Protein AF-0000000087148521 (afdb_homodimer)

Solvent-accessible surface area (backbone atoms only — not comparable to full-atom values): 26660 Å² total; per-residue (Å²): 134,81,75,79,78,74,76,77,74,74,75,75,74,73,75,74,69,77,68,60,84,69,82,69,71,61,56,20,56,29,38,45,80,51,31,74,76,28,64,43,46,25,50,35,32,26,45,65,65,44,57,74,32,18,27,30,30,42,35,39,38,37,40,31,43,73,88,52,64,31,40,37,38,40,39,36,38,35,31,35,32,47,50,90,54,46,29,26,34,34,40,37,35,57,50,70,47,79,62,58,55,63,67,67,62,69,52,48,59,31,40,35,36,42,28,62,48,64,45,26,40,35,40,41,29,42,94,90,43,76,47,63,48,76,41,55,63,93,70,44,83,71,40,66,61,67,65,67,40,44,74,67,56,54,47,62,72,45,43,73,45,55,40,30,40,80,38,80,54,96,88,37,63,27,35,35,36,45,29,42,32,53,64,51,60,47,34,35,77,28,34,40,35,36,35,25,37,54,74,18,41,61,37,33,40,38,37,36,31,34,36,62,49,94,87,43,46,29,40,39,40,36,43,36,38,49,42,48,74,70,64,43,78,70,72,81,58,94,58,46,65,60,38,56,52,45,51,53,50,62,70,69,101,133,80,74,77,80,74,76,78,72,76,75,75,74,73,76,71,70,76,64,60,82,68,82,70,70,62,58,21,56,27,39,46,80,50,31,73,76,29,65,41,46,23,50,34,31,26,46,63,65,44,56,74,30,19,27,30,31,42,35,39,37,38,40,32,42,74,89,51,62,31,40,37,39,39,39,37,38,35,33,36,32,47,50,90,53,46,30,26,36,33,39,36,35,57,49,68,47,78,61,57,55,63,68,68,61,69,49,48,58,30,41,35,36,43,29,61,49,64,46,27,39,35,40,41,27,42,92,90,41,76,48,63,48,77,41,55,62,92,69,45,84,71,40,67,59,67,65,67,38,46,75,65,57,53,47,60,72,45,41,73,46,57,39,30,40,79,39,79,52,96,89,36,64,27,35,36,35,45,29,43,33,52,64,53,64,48,36,34,76,28,35,41,36,37,35,26,36,55,73,18,42,63,37,32,40,38,38,37,32,34,36,61,50,93,88,44,46,28,41,38,39,35,40,36,39,49,43,48,72,68,64,42,76,70,71,82,58,94,56,48,67,61,38,55,50,47,51,53,48,62,69,69,101

pLDDT: mean 86.25, std 19.31, range [25.12, 98.94]

Nearest PDB structures (foldseek):
  4z48-assembly2_B  TM=3.377E-01  e=1.002E-06  Desulfovibrio piger ATCC 29098
  3eli-assembly1_A  TM=3.287E-01  e=5.794E-01  Ruegeria pomeroyi
  5fp2-assembly2_B  TM=2.376E-01  e=2.207E+00  Pseudomonas aeruginosa PAO1
  6wil-assembly1_A  TM=1.947E-01  e=3.386E+00  Acinetobacter baumannii ACICU
  4z48-assembly2_B  TM=3.388E-01  e=1.343E-06  Desulfovibrio piger ATCC 29098

InterPro domains:
  IPR055959 Protein of unknown function DUF7537 [PF24381] (8-240)

Structure (mmCIF, N/CA/C/O backbone):
data_AF-0000000087148521-model_v1
#
loop_
_entity.id
_entity.type
_entity.pdbx_description
1 polymer 'Outer membrane lipoprotein carrier protein LolA'
#
loop_
_atom_site.group_PDB
_atom_site.id
_atom_site.type_symbol
_atom_site.label_atom_id
_atom_site.label_alt_id
_atom_site.label_comp_id
_atom_site.label_asym_id
_atom_site.label_entity_id
_atom_site.label_seq_id
_atom_site.pdbx_PDB_ins_code
_atom_site.Cartn_x
_atom_site.Cartn_y
_atom_site.Cartn_z
_atom_site.occupancy
_atom_site.B_iso_or_equiv
_atom_site.auth_seq_id
_atom_site.auth_comp_id
_atom_site.auth_asym_id
_atom_site.auth_atom_id
_atom_site.pdbx_PDB_model_num
ATOM 1 N N . MET A 1 1 ? 93.438 -3.707 -27.266 1 26.03 1 MET A N 1
ATOM 2 C CA . MET A 1 1 ? 92.125 -3.684 -27.906 1 26.03 1 MET A CA 1
ATOM 3 C C . MET A 1 1 ? 91.062 -4.402 -27.062 1 26.03 1 MET A C 1
ATOM 5 O O . MET A 1 1 ? 91.062 -5.633 -27 1 26.03 1 MET A O 1
ATOM 9 N N . ARG A 1 2 ? 90.875 -3.879 -25.844 1 31.8 2 ARG A N 1
ATOM 10 C CA . ARG A 1 2 ? 90 -4.363 -24.766 1 31.8 2 ARG A CA 1
ATOM 11 C C . ARG A 1 2 ? 88.562 -4.57 -25.266 1 31.8 2 ARG A C 1
ATOM 13 O O . ARG A 1 2 ? 88 -3.674 -25.875 1 31.8 2 ARG A O 1
ATOM 20 N N . GLY A 1 3 ? 88.188 -5.75 -25.594 1 33.84 3 GLY A N 1
ATOM 21 C CA . GLY A 1 3 ? 86.938 -6.172 -26.172 1 33.84 3 GLY A CA 1
ATOM 22 C C . GLY A 1 3 ? 85.75 -5.656 -25.422 1 33.84 3 GLY A C 1
ATOM 23 O O . GLY A 1 3 ? 85.75 -5.523 -24.203 1 33.84 3 GLY A O 1
ATOM 24 N N . PRO A 1 4 ? 85 -4.742 -26.094 1 36.81 4 PRO A N 1
ATOM 25 C CA . PRO A 1 4 ? 83.875 -4.039 -25.453 1 36.81 4 PRO A CA 1
ATOM 26 C C . PRO A 1 4 ? 82.812 -4.988 -24.828 1 36.81 4 PRO A C 1
ATOM 28 O O . PRO A 1 4 ? 82.625 -6.078 -25.359 1 36.81 4 PRO A O 1
ATOM 31 N N . ALA A 1 5 ? 82.812 -5.07 -23.516 1 36.38 5 ALA A N 1
ATOM 32 C CA . ALA A 1 5 ? 81.875 -5.805 -22.719 1 36.38 5 ALA A CA 1
ATOM 33 C C . ALA A 1 5 ? 80.438 -5.441 -23.094 1 36.38 5 ALA A C 1
ATOM 35 O O . ALA A 1 5 ? 80.062 -4.273 -23.047 1 36.38 5 ALA A O 1
ATOM 36 N N . VAL A 1 6 ? 79.938 -6 -24.188 1 35.25 6 VAL A N 1
ATOM 37 C CA . VAL A 1 6 ? 78.562 -5.777 -24.609 1 35.25 6 VAL A CA 1
ATOM 38 C C . VAL A 1 6 ? 77.625 -6.051 -23.438 1 35.25 6 VAL A C 1
ATOM 40 O O . VAL A 1 6 ? 77.625 -7.152 -22.875 1 35.25 6 VAL A O 1
ATOM 43 N N . PRO A 1 7 ? 77.25 -5.02 -22.641 1 34.59 7 PRO A N 1
ATOM 44 C CA . PRO A 1 7 ? 76.312 -5.297 -21.547 1 34.59 7 PRO A CA 1
ATOM 45 C C . PRO A 1 7 ? 75 -5.918 -22.047 1 34.59 7 PRO A C 1
ATOM 47 O O . PRO A 1 7 ? 74.5 -5.512 -23.078 1 34.59 7 PRO A O 1
ATOM 50 N N . PHE A 1 8 ? 74.875 -7.223 -21.906 1 31.91 8 PHE A N 1
ATOM 51 C CA . PHE A 1 8 ? 73.625 -7.922 -22.172 1 31.91 8 PHE A CA 1
ATOM 52 C C . PHE A 1 8 ? 72.5 -7.273 -21.406 1 31.91 8 PHE A C 1
ATOM 54 O O . PHE A 1 8 ? 72.438 -7.258 -20.172 1 31.91 8 PHE A O 1
ATOM 61 N N . VAL A 1 9 ? 72 -6.199 -21.984 1 29.25 9 VAL A N 1
ATOM 62 C CA . VAL A 1 9 ? 70.75 -5.648 -21.438 1 29.25 9 VAL A CA 1
ATOM 63 C C . VAL A 1 9 ? 69.688 -6.723 -21.438 1 29.25 9 VAL A C 1
ATOM 65 O O . VAL A 1 9 ? 69.25 -7.23 -22.5 1 29.25 9 VAL A O 1
ATOM 68 N N . CYS A 1 10 ? 69.625 -7.539 -20.406 1 28.92 10 CYS A N 1
ATOM 69 C CA . CYS A 1 10 ? 68.438 -8.422 -20.203 1 28.92 10 CYS A CA 1
ATOM 70 C C . CYS A 1 10 ? 67.125 -7.637 -20.25 1 28.92 10 CYS A C 1
ATOM 72 O O . CYS A 1 10 ? 66.938 -6.719 -19.453 1 28.92 10 CYS A O 1
ATOM 74 N N . LEU A 1 11 ? 66.625 -7.473 -21.438 1 26.98 11 LEU A N 1
ATOM 75 C CA . LEU A 1 11 ? 65.25 -7.012 -21.594 1 26.98 11 LEU A CA 1
ATOM 76 C C . LEU A 1 11 ? 64.312 -7.801 -20.688 1 26.98 11 LEU A C 1
ATOM 78 O O . LEU A 1 11 ? 64.125 -9 -20.906 1 26.98 11 LEU A O 1
ATOM 82 N N . LEU A 1 12 ? 64.312 -7.473 -19.375 1 28.47 12 LEU A N 1
ATOM 83 C CA . LEU A 1 12 ? 63.219 -7.992 -18.562 1 28.47 12 LEU A CA 1
ATOM 84 C C . LEU A 1 12 ? 61.875 -7.668 -19.219 1 28.47 12 LEU A C 1
ATOM 86 O O . LEU A 1 12 ? 61.469 -6.5 -19.281 1 28.47 12 LEU A O 1
ATOM 90 N N . VAL A 1 13 ? 61.469 -8.406 -20.25 1 30.38 13 VAL A N 1
ATOM 91 C CA . VAL A 1 13 ? 60.094 -8.414 -20.688 1 30.38 13 VAL A CA 1
ATOM 92 C C . VAL A 1 13 ? 59.156 -8.578 -19.469 1 30.38 13 VAL A C 1
ATOM 94 O O . VAL A 1 13 ? 59.156 -9.633 -18.828 1 30.38 13 VAL A O 1
ATOM 97 N N . VAL A 1 14 ? 59 -7.59 -18.625 1 30.14 14 VAL A N 1
ATOM 98 C CA . VAL A 1 14 ? 57.875 -7.625 -17.688 1 30.14 14 VAL A CA 1
ATOM 99 C C . VAL A 1 14 ? 56.594 -7.891 -18.438 1 30.14 14 VAL A C 1
ATOM 101 O O . VAL A 1 14 ? 56.125 -7.062 -19.234 1 30.14 14 VAL A O 1
ATOM 104 N N . ALA A 1 15 ? 56.281 -9.156 -18.859 1 30.86 15 ALA A N 1
ATOM 105 C CA . ALA A 1 15 ? 54.938 -9.523 -19.219 1 30.86 15 ALA A CA 1
ATOM 106 C C . ALA A 1 15 ? 53.906 -8.914 -18.234 1 30.86 15 ALA A C 1
ATOM 108 O O . ALA A 1 15 ? 53.906 -9.266 -17.062 1 30.86 15 ALA A O 1
ATOM 109 N N . ALA A 1 16 ? 53.625 -7.645 -18.281 1 32.06 16 ALA A N 1
ATOM 110 C CA . ALA A 1 16 ? 52.438 -7.066 -17.656 1 32.06 16 ALA A CA 1
ATOM 111 C C . ALA A 1 16 ? 51.25 -8.016 -17.766 1 32.06 16 ALA A C 1
ATOM 113 O O . ALA A 1 16 ? 50.75 -8.281 -18.859 1 32.06 16 ALA A O 1
ATOM 114 N N . GLY A 1 17 ? 51.219 -9.141 -17 1 30.89 17 GLY A N 1
ATOM 115 C CA . GLY A 1 17 ? 50 -9.945 -16.859 1 30.89 17 GLY A CA 1
ATOM 116 C C . GLY A 1 17 ? 48.75 -9.125 -16.859 1 30.89 17 GLY A C 1
ATOM 117 O O . GLY A 1 17 ? 48.625 -8.156 -16.125 1 30.89 17 GLY A O 1
ATOM 118 N N . CYS A 1 18 ? 48.188 -8.781 -17.938 1 34.44 18 CYS A N 1
ATOM 119 C CA . CYS A 1 18 ? 46.781 -8.422 -17.953 1 34.44 18 CYS A CA 1
ATOM 120 C C . CYS A 1 18 ? 46 -9.203 -16.891 1 34.44 18 CYS A C 1
ATOM 122 O O . CYS A 1 18 ? 45.781 -10.406 -17.031 1 34.44 18 CYS A O 1
ATOM 124 N N . VAL A 1 19 ? 46.406 -9.102 -15.578 1 31.44 19 VAL A N 1
ATOM 125 C CA . VAL A 1 19 ? 45.469 -9.594 -14.578 1 31.44 19 VAL A CA 1
ATOM 126 C C . VAL A 1 19 ? 44.031 -9.148 -14.945 1 31.44 19 VAL A C 1
ATOM 128 O O . VAL A 1 19 ? 43.781 -7.953 -15.055 1 31.44 19 VAL A O 1
ATOM 131 N N . ALA A 1 20 ? 43.438 -9.781 -15.82 1 37.03 20 ALA A N 1
ATOM 132 C CA . ALA A 1 20 ? 41.969 -9.625 -15.844 1 37.03 20 ALA A CA 1
ATOM 133 C C . ALA A 1 20 ? 41.438 -9.32 -14.453 1 37.03 20 ALA A C 1
ATOM 135 O O . ALA A 1 20 ? 41.844 -9.953 -13.469 1 37.03 20 ALA A O 1
ATOM 136 N N . PRO A 1 21 ? 41.125 -8.109 -14.102 1 37.62 21 PRO A N 1
ATOM 137 C CA . PRO A 1 21 ? 40.656 -7.984 -12.719 1 37.62 21 PRO A CA 1
ATOM 138 C C . PRO A 1 21 ? 39.906 -9.219 -12.242 1 37.62 21 PRO A C 1
ATOM 140 O O . PRO A 1 21 ? 39 -9.711 -12.945 1 37.62 21 PRO A O 1
ATOM 143 N N . THR A 1 22 ? 40.469 -10.266 -11.75 1 39 22 THR A N 1
ATOM 144 C CA . THR A 1 22 ? 40.125 -11.547 -11.164 1 39 22 THR A CA 1
ATOM 145 C C . THR A 1 22 ? 38.75 -11.477 -10.484 1 39 22 THR A C 1
ATOM 147 O O . THR A 1 22 ? 38.156 -12.508 -10.172 1 39 22 THR A O 1
ATOM 150 N N . GLY A 1 23 ? 38.562 -10.562 -9.562 1 40.62 23 GLY A N 1
ATOM 151 C CA . GLY A 1 23 ? 37.438 -10.766 -8.664 1 40.62 23 GLY A CA 1
ATOM 152 C C . GLY A 1 23 ? 36.094 -10.906 -9.391 1 40.62 23 GLY A C 1
ATOM 153 O O . GLY A 1 23 ? 35.438 -9.914 -9.695 1 40.62 23 GLY A O 1
ATOM 154 N N . GLN A 1 24 ? 35.906 -11.602 -10.32 1 46.44 24 GLN A N 1
ATOM 155 C CA . GLN A 1 24 ? 34.781 -11.992 -11.164 1 46.44 24 GLN A CA 1
ATOM 156 C C . GLN A 1 24 ? 33.5 -12.086 -10.352 1 46.44 24 GLN A C 1
ATOM 158 O O . GLN A 1 24 ? 33.188 -13.148 -9.805 1 46.44 24 GLN A O 1
ATOM 163 N N . SER A 1 25 ? 33.219 -11.164 -9.398 1 57.78 25 SER A N 1
ATOM 164 C CA . SER A 1 25 ? 32.094 -11.242 -8.469 1 57.78 25 SER A CA 1
ATOM 165 C C . SER A 1 25 ? 30.828 -11.672 -9.172 1 57.78 25 SER A C 1
ATOM 167 O O . SER A 1 25 ? 30.578 -11.281 -10.32 1 57.78 25 SER A O 1
ATOM 169 N N . GLY A 1 26 ? 30.578 -12.945 -9.016 1 69 26 GLY A N 1
ATOM 170 C CA . GLY A 1 26 ? 29.312 -13.508 -9.492 1 69 26 GLY A CA 1
ATOM 171 C C . GLY A 1 26 ? 28.188 -12.5 -9.508 1 69 26 GLY A C 1
ATOM 172 O O . GLY A 1 26 ? 28.328 -11.375 -9.023 1 69 26 GLY A O 1
ATOM 173 N N . PRO A 1 27 ? 27.234 -12.883 -10.391 1 82.38 27 PRO A N 1
ATOM 174 C CA . PRO A 1 27 ? 26.094 -11.977 -10.484 1 82.38 27 PRO A CA 1
ATOM 175 C C . PRO A 1 27 ? 25.5 -11.633 -9.117 1 82.38 27 PRO A C 1
ATOM 177 O O . PRO A 1 27 ? 25.781 -12.312 -8.125 1 82.38 27 PRO A O 1
ATOM 180 N N . SER A 1 28 ? 25.031 -10.578 -9.031 1 87.88 28 SER A N 1
ATOM 181 C CA . SER A 1 28 ? 24.297 -10.125 -7.852 1 87.88 28 SER A CA 1
ATOM 182 C C . SER A 1 28 ? 23.375 -11.219 -7.312 1 87.88 28 SER A C 1
ATOM 184 O O . SER A 1 28 ? 22.922 -12.078 -8.07 1 87.88 28 SER A O 1
ATOM 186 N N . PRO A 1 29 ? 23.25 -11.289 -6.055 1 91.56 29 PRO A N 1
ATOM 187 C CA . PRO A 1 29 ? 22.328 -12.273 -5.496 1 91.56 29 PRO A CA 1
ATOM 188 C C . PRO A 1 29 ? 21 -12.32 -6.238 1 91.56 29 PRO A C 1
ATOM 190 O O . PRO A 1 29 ? 20.422 -11.273 -6.559 1 91.56 29 PRO A O 1
ATOM 193 N N . GLY A 1 30 ? 20.625 -13.562 -6.566 1 95.75 30 GLY A N 1
ATOM 194 C CA . GLY A 1 30 ? 19.344 -13.773 -7.23 1 95.75 30 GLY A CA 1
ATOM 195 C C . GLY A 1 30 ? 19.453 -13.734 -8.742 1 95.75 30 GLY A C 1
ATOM 196 O O . GLY A 1 30 ? 18.453 -13.984 -9.445 1 95.75 30 GLY A O 1
ATOM 197 N N . LEU A 1 31 ? 20.656 -13.438 -9.195 1 96 31 LEU A N 1
ATOM 198 C CA . LEU A 1 31 ? 20.859 -13.391 -10.633 1 96 31 LEU A CA 1
ATOM 199 C C . LEU A 1 31 ? 21.859 -14.445 -11.078 1 96 31 LEU A C 1
ATOM 201 O O . LEU A 1 31 ? 22.781 -14.797 -10.328 1 96 31 LEU A O 1
ATOM 205 N N . SER A 1 32 ? 21.609 -15.016 -12.242 1 92.69 32 SER A N 1
ATOM 206 C CA . SER A 1 32 ? 22.656 -15.648 -13.039 1 92.69 32 SER A CA 1
ATOM 207 C C . SER A 1 32 ? 23.109 -14.75 -14.188 1 92.69 32 SER A C 1
ATOM 209 O O . SER A 1 32 ? 22.703 -13.578 -14.258 1 92.69 32 SER A O 1
ATOM 211 N N . THR A 1 33 ? 23.922 -15.32 -15.031 1 85.56 33 THR A N 1
ATOM 212 C CA . THR A 1 33 ? 24.453 -14.516 -16.125 1 85.56 33 THR A CA 1
ATOM 213 C C . THR A 1 33 ? 23.359 -14.203 -17.141 1 85.56 33 THR A C 1
ATOM 215 O O . THR A 1 33 ? 23.484 -13.266 -17.938 1 85.56 33 THR A O 1
ATOM 218 N N . ASP A 1 34 ? 22.312 -14.992 -16.953 1 91.12 34 ASP A N 1
ATOM 219 C CA . ASP A 1 34 ? 21.375 -14.781 -18.062 1 91.12 34 ASP A CA 1
ATOM 220 C C . ASP A 1 34 ? 19.938 -14.766 -17.562 1 91.12 34 ASP A C 1
ATOM 222 O O . ASP A 1 34 ? 19.016 -14.523 -18.344 1 91.12 34 ASP A O 1
ATOM 226 N N . ASP A 1 35 ? 19.781 -15.039 -16.266 1 94.44 35 ASP A N 1
ATOM 227 C CA . ASP A 1 35 ? 18.406 -15.117 -15.781 1 94.44 35 ASP A CA 1
ATOM 228 C C . ASP A 1 35 ? 18.297 -14.609 -14.352 1 94.44 35 ASP A C 1
ATOM 230 O O . ASP A 1 35 ? 19.297 -14.453 -13.656 1 94.44 35 ASP A O 1
ATOM 234 N N . VAL A 1 36 ? 17.047 -14.297 -13.945 1 96.25 36 VAL A N 1
ATOM 235 C CA . VAL A 1 36 ? 16.719 -14.086 -12.539 1 96.25 36 VAL A CA 1
ATOM 236 C C . VAL A 1 36 ? 16.438 -15.422 -11.867 1 96.25 36 VAL A C 1
ATOM 238 O O . VAL A 1 36 ? 15.398 -16.047 -12.117 1 96.25 36 VAL A O 1
ATOM 241 N N . THR A 1 37 ? 17.281 -15.875 -10.977 1 95.06 37 THR A N 1
ATOM 242 C CA . THR A 1 37 ? 17.188 -17.219 -10.414 1 95.06 37 THR A CA 1
ATOM 243 C C . THR A 1 37 ? 16.391 -17.188 -9.109 1 95.06 37 THR A C 1
ATOM 245 O O . THR A 1 37 ? 15.797 -18.203 -8.719 1 95.06 37 THR A O 1
ATOM 248 N N . ASP A 1 38 ? 16.406 -16.062 -8.414 1 94.88 38 ASP A N 1
ATOM 249 C CA . ASP A 1 38 ? 15.742 -15.945 -7.121 1 94.88 38 ASP A CA 1
ATOM 250 C C . ASP A 1 38 ? 15.383 -14.492 -6.816 1 94.88 38 ASP A C 1
ATOM 252 O O . ASP A 1 38 ? 16.203 -13.734 -6.305 1 94.88 38 ASP A O 1
ATOM 256 N N . THR A 1 39 ? 14.156 -14.172 -7.055 1 94.62 39 THR A N 1
ATOM 257 C CA . THR A 1 39 ? 13.688 -12.812 -6.852 1 94.62 39 THR A CA 1
ATOM 258 C C . THR A 1 39 ? 13.812 -12.406 -5.387 1 94.62 39 THR A C 1
ATOM 260 O O . THR A 1 39 ? 14.188 -11.273 -5.078 1 94.62 39 THR A O 1
ATOM 263 N N . ASN A 1 40 ? 13.562 -13.32 -4.465 1 93.31 40 ASN A N 1
ATOM 264 C CA . ASN A 1 40 ? 13.641 -13.008 -3.041 1 93.31 40 ASN A CA 1
ATOM 265 C C . ASN A 1 40 ? 15.07 -12.695 -2.613 1 93.31 40 ASN A C 1
ATOM 267 O O . ASN A 1 40 ? 15.297 -11.773 -1.827 1 93.31 40 ASN A O 1
ATOM 271 N N . ALA A 1 41 ? 15.953 -13.461 -3.145 1 94.75 41 ALA A N 1
ATOM 272 C CA . ALA A 1 41 ? 17.344 -13.203 -2.826 1 94.75 41 ALA A CA 1
ATOM 273 C C . ALA A 1 41 ? 17.781 -11.828 -3.338 1 94.75 41 ALA A C 1
ATOM 275 O O . ALA A 1 41 ? 18.531 -11.109 -2.662 1 94.75 41 ALA A O 1
ATOM 276 N N . LEU A 1 42 ? 17.297 -11.484 -4.512 1 96.69 42 LEU A N 1
ATOM 277 C CA . LEU A 1 42 ? 17.594 -10.18 -5.086 1 96.69 42 LEU A CA 1
ATOM 278 C C . LEU A 1 42 ? 17.047 -9.055 -4.203 1 96.69 42 LEU A C 1
ATOM 280 O O . LEU A 1 42 ? 17.781 -8.117 -3.871 1 96.69 42 LEU A O 1
ATOM 284 N N . ILE A 1 43 ? 15.844 -9.227 -3.793 1 96.31 43 ILE A N 1
ATOM 285 C CA . ILE A 1 43 ? 15.188 -8.195 -2.996 1 96.31 43 ILE A CA 1
ATOM 286 C C . ILE A 1 43 ? 15.828 -8.125 -1.612 1 96.31 43 ILE A C 1
ATOM 288 O O . ILE A 1 43 ? 16 -7.043 -1.055 1 96.31 43 ILE A O 1
ATOM 292 N N . ARG A 1 44 ? 16.25 -9.227 -1.077 1 93.5 44 ARG A N 1
ATOM 293 C CA . ARG A 1 44 ? 16.938 -9.242 0.208 1 93.5 44 ARG A CA 1
ATOM 294 C C . ARG A 1 44 ? 18.266 -8.516 0.12 1 93.5 44 ARG A C 1
ATOM 296 O O . ARG A 1 44 ? 18.609 -7.719 0.999 1 93.5 44 ARG A O 1
ATOM 303 N N . ALA A 1 45 ? 18.953 -8.789 -0.929 1 95.25 45 ALA A N 1
ATOM 304 C CA . ALA A 1 45 ? 20.234 -8.109 -1.122 1 95.25 45 ALA A CA 1
ATOM 305 C C . ALA A 1 45 ? 20.047 -6.598 -1.225 1 95.25 45 ALA A C 1
ATOM 307 O O . ALA A 1 45 ? 20.797 -5.828 -0.619 1 95.25 45 ALA A O 1
ATOM 308 N N . HIS A 1 46 ? 19.078 -6.223 -1.984 1 96.94 46 HIS A N 1
ATOM 309 C CA . HIS A 1 46 ? 18.703 -4.816 -2.131 1 96.94 46 HIS A CA 1
ATOM 310 C C . HIS A 1 46 ? 18.359 -4.199 -0.782 1 96.94 46 HIS A C 1
ATOM 312 O O . HIS A 1 46 ? 18.875 -3.133 -0.431 1 96.94 46 HIS A O 1
ATOM 318 N N . THR A 1 47 ? 17.609 -4.902 -0.024 1 93.75 47 THR A N 1
ATOM 319 C CA . THR A 1 47 ? 17.156 -4.434 1.281 1 93.75 47 THR A CA 1
ATOM 320 C C . THR A 1 47 ? 18.328 -4.324 2.256 1 93.75 47 THR A C 1
ATOM 322 O O . THR A 1 47 ? 18.5 -3.301 2.92 1 93.75 47 THR A O 1
ATOM 325 N N . ASP A 1 48 ? 19.109 -5.273 2.305 1 91.44 48 ASP A N 1
ATOM 326 C CA . ASP A 1 48 ? 20.234 -5.32 3.248 1 91.44 48 ASP A CA 1
ATOM 327 C C . ASP A 1 48 ? 21.25 -4.234 2.941 1 91.44 48 ASP A C 1
ATOM 329 O O . ASP A 1 48 ? 21.828 -3.637 3.857 1 91.44 48 ASP A O 1
ATOM 333 N N . ALA A 1 49 ? 21.375 -3.996 1.697 1 93.5 49 ALA A N 1
ATOM 334 C CA . ALA A 1 49 ? 22.359 -3.004 1.288 1 93.5 49 ALA A CA 1
ATOM 335 C C . ALA A 1 49 ? 21.906 -1.594 1.661 1 93.5 49 ALA A C 1
ATOM 337 O O . ALA A 1 49 ? 22.734 -0.717 1.91 1 93.5 49 ALA A O 1
ATOM 338 N N . LEU A 1 50 ? 20.625 -1.433 1.719 1 94.88 50 LEU A N 1
ATOM 339 C CA . LEU A 1 50 ? 20.109 -0.076 1.896 1 94.88 50 LEU A CA 1
ATOM 340 C C . LEU A 1 50 ? 19.609 0.136 3.318 1 94.88 50 LEU A C 1
ATOM 342 O O . LEU A 1 50 ? 19.359 1.271 3.729 1 94.88 50 LEU A O 1
ATOM 346 N N . ASP A 1 51 ? 19.469 -0.842 4.121 1 88.38 51 ASP A N 1
ATOM 347 C CA . ASP A 1 51 ? 18.75 -0.77 5.391 1 88.38 51 ASP A CA 1
ATOM 348 C C . ASP A 1 51 ? 19.625 -0.127 6.473 1 88.38 51 ASP A C 1
ATOM 350 O O . ASP A 1 51 ? 19.156 0.117 7.586 1 88.38 51 ASP A O 1
ATOM 354 N N . ASP A 1 52 ? 20.859 0.261 6.191 1 87.81 52 ASP A N 1
ATOM 355 C CA . ASP A 1 52 ? 21.672 0.871 7.238 1 87.81 52 ASP A CA 1
ATOM 356 C C . ASP A 1 52 ? 22.344 2.143 6.734 1 87.81 52 ASP A C 1
ATOM 358 O O . ASP A 1 52 ? 23.266 2.656 7.375 1 87.81 52 ASP A O 1
ATOM 362 N N . GLN A 1 53 ? 21.969 2.551 5.582 1 94.06 53 GLN A N 1
ATOM 363 C CA . GLN A 1 53 ? 22.547 3.754 5 1 94.06 53 GLN A CA 1
ATOM 364 C C . GLN A 1 53 ? 21.469 4.699 4.484 1 94.06 53 GLN A C 1
ATOM 366 O O . GLN A 1 53 ? 20.438 4.254 3.969 1 94.06 53 GLN A O 1
ATOM 371 N N . PRO A 1 54 ? 21.766 5.992 4.641 1 97.56 54 PRO A N 1
ATOM 372 C CA . PRO A 1 54 ? 20.812 6.922 4.039 1 97.56 54 PRO A CA 1
ATOM 373 C C . PRO A 1 54 ? 20.844 6.898 2.514 1 97.56 54 PRO A C 1
ATOM 375 O O . PRO A 1 54 ? 21.875 6.621 1.918 1 97.56 54 PRO A O 1
ATOM 378 N N . PHE A 1 55 ? 19.766 7.156 1.884 1 98.5 55 PHE A N 1
ATOM 379 C CA . PHE A 1 55 ? 19.703 7.18 0.427 1 98.5 55 PHE A CA 1
ATOM 380 C C . PHE A 1 55 ? 18.531 8.023 -0.055 1 98.5 55 PHE A C 1
ATOM 382 O O . PHE A 1 55 ? 17.656 8.391 0.735 1 98.5 55 PHE A O 1
ATOM 389 N N . THR A 1 56 ? 18.594 8.422 -1.315 1 98.81 56 THR A N 1
ATOM 390 C CA . THR A 1 56 ? 17.562 9.203 -1.982 1 98.81 56 THR A CA 1
ATOM 391 C C . THR A 1 56 ? 16.875 8.375 -3.068 1 98.81 56 THR A C 1
ATOM 393 O O . THR A 1 56 ? 17.531 7.652 -3.818 1 98.81 56 THR A O 1
ATOM 396 N N . VAL A 1 57 ? 15.562 8.383 -3.111 1 98.81 57 VAL A N 1
ATOM 397 C CA . VAL A 1 57 ? 14.789 7.746 -4.172 1 98.81 57 VAL A CA 1
ATOM 398 C C . VAL A 1 57 ? 13.961 8.797 -4.91 1 98.81 57 VAL A C 1
ATOM 400 O O . VAL A 1 57 ? 13.273 9.602 -4.285 1 98.81 57 VAL A O 1
ATOM 403 N N . ARG A 1 58 ? 14.062 8.805 -6.16 1 98.88 58 ARG A N 1
ATOM 404 C CA . ARG A 1 58 ? 13.188 9.617 -7.012 1 98.88 58 ARG A CA 1
ATOM 405 C C . ARG A 1 58 ? 12.32 8.727 -7.898 1 98.88 58 ARG A C 1
ATOM 407 O O . ARG A 1 58 ? 12.828 7.863 -8.609 1 98.88 58 ARG A O 1
ATOM 414 N N . SER A 1 59 ? 11.062 8.922 -7.754 1 98.81 59 SER A N 1
ATOM 415 C CA . SER A 1 59 ? 10.094 8.156 -8.523 1 98.81 59 SER A CA 1
ATOM 416 C C . SER A 1 59 ? 9.195 9.07 -9.359 1 98.81 59 SER A C 1
ATOM 418 O O . SER A 1 59 ? 8.641 10.039 -8.836 1 98.81 59 SER A O 1
ATOM 420 N N . THR A 1 60 ? 9.078 8.797 -10.625 1 98.81 60 THR A N 1
ATOM 421 C CA . THR A 1 60 ? 8.156 9.484 -11.523 1 98.81 60 THR A CA 1
ATOM 422 C C . THR A 1 60 ? 7.18 8.508 -12.164 1 98.81 60 THR A C 1
ATOM 424 O O . THR A 1 60 ? 7.598 7.527 -12.789 1 98.81 60 THR A O 1
ATOM 427 N N . THR A 1 61 ? 5.934 8.703 -11.992 1 98.25 61 THR A N 1
ATOM 428 C CA . THR A 1 61 ? 4.902 7.906 -12.648 1 98.25 61 THR A CA 1
ATOM 429 C C . THR A 1 61 ? 4.07 8.773 -13.594 1 98.25 61 THR A C 1
ATOM 431 O O . THR A 1 61 ? 3.547 9.812 -13.18 1 98.25 61 THR A O 1
ATOM 434 N N . THR A 1 62 ? 3.982 8.398 -14.805 1 98.5 62 THR A N 1
ATOM 435 C CA . THR A 1 62 ? 3.115 9.023 -15.797 1 98.5 62 THR A CA 1
ATOM 436 C C . THR A 1 62 ? 1.889 8.156 -16.062 1 98.5 62 THR A C 1
ATOM 438 O O . THR A 1 62 ? 2.016 6.965 -16.359 1 98.5 62 THR A O 1
ATOM 441 N N . MET A 1 63 ? 0.759 8.742 -15.898 1 97.12 63 MET A N 1
ATOM 442 C CA . MET A 1 63 ? -0.51 8.055 -16.125 1 97.12 63 MET A CA 1
ATOM 443 C C . MET A 1 63 ? -1.26 8.68 -17.297 1 97.12 63 MET A C 1
ATOM 445 O O . MET A 1 63 ? -1.456 9.891 -17.344 1 97.12 63 MET A O 1
ATOM 449 N N . ARG A 1 64 ? -1.755 7.883 -18.188 1 97.62 64 ARG A N 1
ATOM 450 C CA . ARG A 1 64 ? -2.533 8.297 -19.344 1 97.62 64 ARG A CA 1
ATOM 451 C C . ARG A 1 64 ? -3.795 7.457 -19.484 1 97.62 64 ARG A C 1
ATOM 453 O O . ARG A 1 64 ? -3.719 6.262 -19.797 1 97.62 64 ARG A O 1
ATOM 460 N N . PRO A 1 65 ? -4.914 8.133 -19.312 1 96.12 65 PRO A N 1
ATOM 461 C CA . PRO A 1 65 ? -6.133 7.375 -19.594 1 96.12 65 PRO A CA 1
ATOM 462 C C . PRO A 1 65 ? -6.27 7.004 -21.062 1 96.12 65 PRO A C 1
ATOM 464 O O . PRO A 1 65 ? -5.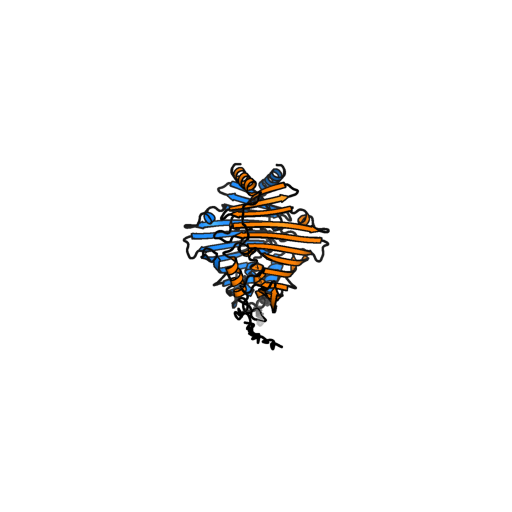895 7.785 -21.938 1 96.12 65 PRO A O 1
ATOM 467 N N . ARG A 1 66 ? -6.836 5.875 -21.312 1 94 66 ARG A N 1
ATOM 468 C CA . ARG A 1 66 ? -7.02 5.457 -22.688 1 94 66 ARG A CA 1
ATOM 469 C C . ARG A 1 66 ? -8.188 6.191 -23.344 1 94 66 ARG A C 1
ATOM 471 O O . ARG A 1 66 ? -8.211 6.391 -24.547 1 94 66 ARG A O 1
ATOM 478 N N . SER A 1 67 ? -9.203 6.512 -22.562 1 89.94 67 SER A N 1
ATOM 479 C CA . SER A 1 67 ? -10.336 7.277 -23.078 1 89.94 67 SER A CA 1
ATOM 480 C C . SER A 1 67 ? -10.32 8.711 -22.547 1 89.94 67 SER A C 1
ATOM 482 O O . SER A 1 67 ? -11.281 9.453 -22.719 1 89.94 67 SER A O 1
ATOM 484 N N . GLY A 1 68 ? -9.352 9.352 -22.266 1 87.62 68 GLY A N 1
ATOM 485 C CA . GLY A 1 68 ? -9.227 10.727 -21.812 1 87.62 68 GLY A CA 1
ATOM 486 C C . GLY A 1 68 ? -8.078 11.469 -22.469 1 87.62 68 GLY A C 1
ATOM 487 O O . GLY A 1 68 ? -7.168 10.844 -23.031 1 87.62 68 GLY A O 1
ATOM 488 N N . ASN A 1 69 ? -8.234 12.82 -22.422 1 93.12 69 ASN A N 1
ATOM 489 C CA . ASN A 1 69 ? -7.223 13.648 -23.078 1 93.12 69 ASN A CA 1
ATOM 490 C C . ASN A 1 69 ? -6.379 14.406 -22.047 1 93.12 69 ASN A C 1
ATOM 492 O O . ASN A 1 69 ? -6.363 15.641 -22.047 1 93.12 69 ASN A O 1
ATOM 496 N N . TYR A 1 70 ? -5.812 13.648 -21.203 1 95.69 70 TYR A N 1
ATOM 497 C CA . TYR A 1 70 ? -4.895 14.281 -20.266 1 95.69 70 TYR A CA 1
ATOM 498 C C . TYR A 1 70 ? -3.773 13.336 -19.859 1 95.69 70 TYR A C 1
ATOM 500 O O . TYR A 1 70 ? -3.836 12.133 -20.141 1 95.69 70 TYR A O 1
ATOM 508 N N . THR A 1 71 ? -2.74 13.875 -19.375 1 97.12 71 THR A N 1
ATOM 509 C CA . THR A 1 71 ? -1.624 13.156 -18.781 1 97.12 71 THR A CA 1
ATOM 510 C C . THR A 1 71 ? -1.345 13.672 -17.359 1 97.12 71 THR A C 1
ATOM 512 O O . THR A 1 71 ? -1.262 14.883 -17.141 1 97.12 71 THR A O 1
ATOM 515 N N . ALA A 1 72 ? -1.326 12.734 -16.453 1 95.38 72 ALA A N 1
ATOM 516 C CA . ALA A 1 72 ? -0.96 13.102 -15.086 1 95.38 72 ALA A CA 1
ATOM 517 C C . ALA A 1 72 ? 0.425 12.57 -14.727 1 95.38 72 ALA A C 1
ATOM 519 O O . ALA A 1 72 ? 0.753 11.422 -15.031 1 95.38 72 ALA A O 1
ATOM 520 N N . VAL A 1 73 ? 1.201 13.414 -14.156 1 97.25 73 VAL A N 1
ATOM 521 C CA . VAL A 1 73 ? 2.551 13.031 -13.75 1 97.25 73 VAL A CA 1
ATOM 522 C C . VAL A 1 73 ? 2.711 13.219 -12.242 1 97.25 73 VAL A C 1
ATOM 524 O O . VAL A 1 73 ? 2.414 14.289 -11.703 1 97.25 73 VAL A O 1
ATOM 527 N N . SER A 1 74 ? 3.129 12.141 -11.594 1 96.62 74 SER A N 1
ATOM 528 C CA . SER A 1 74 ? 3.416 12.18 -10.164 1 96.62 74 SER A CA 1
ATOM 529 C C . SER A 1 74 ? 4.906 12 -9.891 1 96.62 74 SER A C 1
ATOM 531 O O . SER A 1 74 ? 5.5 10.992 -10.289 1 96.62 74 SER A O 1
ATOM 533 N N . ASN A 1 75 ? 5.43 13.016 -9.227 1 98.06 75 ASN A N 1
ATOM 534 C CA . ASN A 1 75 ? 6.816 12.945 -8.766 1 98.06 75 ASN A CA 1
ATOM 535 C C . ASN A 1 75 ? 6.902 12.773 -7.254 1 98.06 75 ASN A C 1
ATOM 537 O O . ASN A 1 75 ? 6.215 13.469 -6.508 1 98.06 75 ASN A O 1
ATOM 541 N N . ARG A 1 76 ? 7.719 11.766 -6.848 1 98.19 76 ARG A N 1
ATOM 542 C CA . ARG A 1 76 ? 7.949 11.547 -5.426 1 98.19 76 ARG A CA 1
ATOM 543 C C . ARG A 1 76 ? 9.438 11.383 -5.129 1 98.19 76 ARG A C 1
ATOM 545 O O . ARG A 1 76 ? 10.141 10.664 -5.84 1 98.19 76 ARG A O 1
ATOM 552 N N . THR A 1 77 ? 9.859 12.109 -4.156 1 98.69 77 THR A N 1
ATOM 553 C CA . THR A 1 77 ? 11.242 12 -3.721 1 98.69 77 THR A CA 1
ATOM 554 C C . THR A 1 77 ? 11.32 11.633 -2.242 1 98.69 77 THR A C 1
ATOM 556 O O . THR A 1 77 ? 10.75 12.32 -1.394 1 98.69 77 THR A O 1
ATOM 559 N N . TRP A 1 78 ? 12.008 10.492 -1.974 1 98.56 78 TRP A N 1
ATOM 560 C CA . TRP A 1 78 ? 12.344 10.102 -0.607 1 98.56 78 TRP A CA 1
ATOM 561 C C . TRP A 1 78 ? 13.797 10.445 -0.281 1 98.56 78 TRP A C 1
ATOM 563 O O . TRP A 1 78 ? 14.68 10.258 -1.114 1 98.56 78 TRP A O 1
ATOM 573 N N . ARG A 1 79 ? 13.992 11.008 0.792 1 98.62 79 ARG A N 1
ATOM 574 C CA . ARG A 1 79 ? 15.289 11.039 1.469 1 98.62 79 ARG A CA 1
ATOM 575 C C . ARG A 1 79 ? 15.203 10.414 2.855 1 98.62 79 ARG A C 1
ATOM 577 O O . ARG A 1 79 ? 14.539 10.953 3.746 1 98.62 79 ARG A O 1
ATOM 584 N N . VAL A 1 80 ? 15.898 9.25 2.947 1 97.69 80 VAL A N 1
ATOM 585 C CA . VAL A 1 80 ? 15.648 8.508 4.184 1 97.69 80 VAL A CA 1
ATOM 586 C C . VAL A 1 80 ? 16.969 8.086 4.809 1 97.69 80 VAL A C 1
ATOM 588 O O . VAL A 1 80 ? 17.953 7.855 4.102 1 97.69 80 VAL A O 1
ATOM 591 N N . ALA A 1 81 ? 16.984 8.086 6.055 1 96.25 81 ALA A N 1
ATOM 592 C CA . ALA A 1 81 ? 18 7.441 6.895 1 96.25 81 ALA A CA 1
ATOM 593 C C . ALA A 1 81 ? 17.391 6.289 7.691 1 96.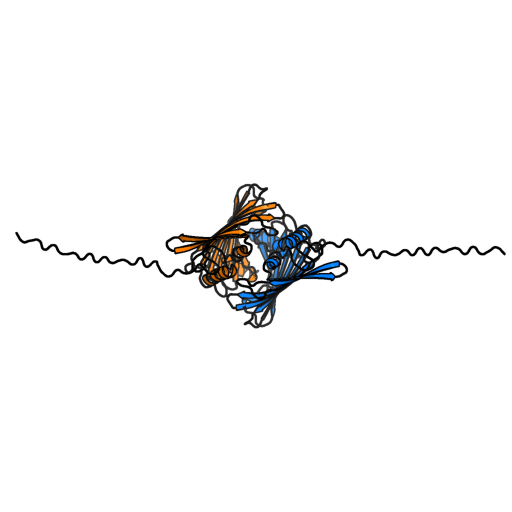25 81 ALA A C 1
ATOM 595 O O . ALA A 1 81 ? 16.688 6.508 8.672 1 96.25 81 ALA A O 1
ATOM 596 N N . PRO A 1 82 ? 17.781 5.062 7.109 1 90.75 82 PRO A N 1
ATOM 597 C CA . PRO A 1 82 ? 17.203 3.924 7.82 1 90.75 82 PRO A CA 1
ATOM 598 C C . PRO A 1 82 ? 17.703 3.803 9.258 1 90.75 82 PRO A C 1
ATOM 600 O O . PRO A 1 82 ? 18.859 4.129 9.539 1 90.75 82 PRO A O 1
ATOM 603 N N . GLY A 1 83 ? 16.875 3.742 10.164 1 81.44 83 GLY A N 1
ATOM 604 C CA . GLY A 1 83 ? 17.109 3.523 11.578 1 81.44 83 GLY A CA 1
ATOM 605 C C . GLY A 1 83 ? 15.93 2.918 12.305 1 81.44 83 GLY A C 1
ATOM 606 O O . GLY A 1 83 ? 14.961 2.484 11.68 1 81.44 83 GLY A O 1
ATOM 607 N N . ASP A 1 84 ? 16.062 2.652 13.5 1 76.12 84 ASP A N 1
ATOM 608 C CA . ASP A 1 84 ? 14.953 2.184 14.32 1 76.12 84 ASP A CA 1
ATOM 609 C C . ASP A 1 84 ? 14.562 3.225 15.367 1 76.12 84 ASP A C 1
ATOM 611 O O . ASP A 1 84 ? 15.133 3.254 16.453 1 76.12 84 ASP A O 1
ATOM 615 N N . PRO A 1 85 ? 13.805 4.117 14.938 1 80.19 85 PRO A N 1
ATOM 616 C CA . PRO A 1 85 ? 12.883 4.191 13.797 1 80.19 85 PRO A CA 1
ATOM 617 C C . PRO A 1 85 ? 13.484 4.934 12.602 1 80.19 85 PRO A C 1
ATOM 619 O O . PRO A 1 85 ? 14.469 5.656 12.75 1 80.19 85 PRO A O 1
ATOM 622 N N . ILE A 1 86 ? 12.922 4.871 11.398 1 88.94 86 ILE A N 1
ATOM 623 C CA . ILE A 1 86 ? 13.328 5.531 10.164 1 88.94 86 ILE A CA 1
ATOM 624 C C . ILE A 1 86 ? 13.164 7.043 10.305 1 88.94 86 ILE A C 1
ATOM 626 O O . ILE A 1 86 ? 12.25 7.512 11 1 88.94 86 ILE A O 1
ATOM 630 N N . ARG A 1 87 ? 14.125 7.789 9.766 1 94.44 87 ARG A N 1
ATOM 631 C CA . ARG A 1 87 ? 14.039 9.242 9.641 1 94.44 87 ARG A CA 1
ATOM 632 C C . ARG A 1 87 ? 14.102 9.672 8.18 1 94.44 87 ARG A C 1
ATOM 634 O O . ARG A 1 87 ? 14.867 9.102 7.395 1 94.44 87 ARG A O 1
ATOM 641 N N . GLY A 1 88 ? 13.203 10.602 7.844 1 97.25 88 GLY A N 1
ATOM 642 C CA . GLY A 1 88 ? 13.344 11.07 6.473 1 97.25 88 GLY A CA 1
ATOM 643 C C . GLY A 1 88 ? 12.148 11.883 6 1 97.25 88 GLY A C 1
ATOM 644 O O . GLY A 1 88 ? 11.32 12.312 6.809 1 97.25 88 GLY A O 1
ATOM 645 N N . THR A 1 89 ? 12.227 12.188 4.715 1 97.81 89 THR A N 1
ATOM 646 C CA . THR A 1 89 ? 11.195 12.992 4.062 1 97.81 89 THR A CA 1
ATOM 647 C C . THR A 1 89 ? 10.672 12.281 2.816 1 97.81 89 THR A C 1
ATOM 649 O O . THR A 1 89 ? 11.383 11.484 2.205 1 97.81 89 THR A O 1
ATOM 652 N N . VAL A 1 90 ? 9.398 12.508 2.561 1 98 90 VAL A N 1
ATOM 653 C CA . VAL A 1 90 ? 8.859 12.25 1.231 1 98 90 VAL A CA 1
ATOM 654 C C . VAL A 1 90 ? 8.117 13.484 0.719 1 98 90 VAL A C 1
ATOM 656 O O . VAL A 1 90 ? 7.383 14.125 1.469 1 98 90 VAL A O 1
ATOM 659 N N . VAL A 1 91 ? 8.445 13.914 -0.472 1 98.06 91 VAL A N 1
ATOM 660 C CA . VAL A 1 91 ? 7.789 15.031 -1.143 1 98.06 91 VAL A CA 1
ATOM 661 C C . VAL A 1 91 ? 7.109 14.531 -2.418 1 98.06 91 VAL A C 1
ATOM 663 O O . VAL A 1 91 ? 7.742 13.898 -3.26 1 98.06 91 VAL A O 1
ATOM 666 N N . SER A 1 92 ? 5.867 14.812 -2.529 1 97.06 92 SER A N 1
ATOM 667 C CA . SER A 1 92 ? 5.074 14.406 -3.688 1 97.06 92 SER A CA 1
ATOM 668 C C . SER A 1 92 ? 4.516 15.625 -4.422 1 97.06 92 SER A C 1
ATOM 670 O O . SER A 1 92 ? 4.012 16.562 -3.795 1 97.06 92 SER A O 1
ATOM 672 N N . ARG A 1 93 ? 4.637 15.648 -5.66 1 96 93 ARG A N 1
ATOM 673 C CA . ARG A 1 93 ? 4.035 16.641 -6.555 1 96 93 ARG A CA 1
ATOM 674 C C . ARG A 1 93 ? 3.283 15.953 -7.695 1 96 93 ARG A C 1
ATOM 676 O O . ARG A 1 93 ? 3.746 14.953 -8.242 1 96 93 ARG A O 1
ATOM 683 N N . ARG A 1 94 ? 2.158 16.453 -7.961 1 92.81 94 ARG A N 1
ATOM 684 C CA . ARG A 1 94 ? 1.364 15.938 -9.07 1 92.81 94 ARG A CA 1
ATOM 685 C C . ARG A 1 94 ? 0.955 17.062 -10.016 1 92.81 94 ARG A C 1
ATOM 687 O O . ARG A 1 94 ? 0.488 18.109 -9.578 1 92.81 94 ARG A O 1
ATOM 694 N N . ASP A 1 95 ? 1.206 16.828 -11.227 1 93.31 95 ASP A N 1
ATOM 695 C CA . ASP A 1 95 ? 0.824 17.75 -12.297 1 93.31 95 ASP A CA 1
ATOM 696 C C . ASP A 1 95 ? 0.015 17.031 -13.375 1 93.31 95 ASP A C 1
ATOM 698 O O . ASP A 1 95 ? 0.142 15.82 -13.547 1 93.31 95 ASP A O 1
ATOM 702 N N . ALA A 1 96 ? -0.849 17.766 -13.938 1 94 96 ALA A N 1
ATOM 703 C CA . ALA A 1 96 ? -1.624 17.234 -15.047 1 94 96 ALA A CA 1
ATOM 704 C C . ALA A 1 96 ? -1.693 18.219 -16.203 1 94 96 ALA A C 1
ATOM 706 O O . ALA A 1 96 ? -1.785 19.438 -15.984 1 94 96 ALA A O 1
ATOM 707 N N . VAL A 1 97 ? -1.579 17.734 -17.406 1 94.5 97 VAL A N 1
ATOM 708 C CA . VAL A 1 97 ? -1.703 18.547 -18.609 1 94.5 97 VAL A CA 1
ATOM 709 C C . VAL A 1 97 ? -2.836 18.016 -19.484 1 94.5 97 VAL A C 1
ATOM 711 O O . VAL A 1 97 ? -3.197 16.844 -19.391 1 94.5 97 VAL A O 1
ATOM 714 N N . GLY A 1 98 ? -3.387 18.859 -20.266 1 96.31 98 GLY A N 1
ATOM 715 C CA . GLY A 1 98 ? -4.527 18.516 -21.094 1 96.31 98 GLY A CA 1
ATOM 716 C C . GLY A 1 98 ? -5.855 18.906 -20.484 1 96.31 98 GLY A C 1
ATOM 717 O O . GLY A 1 98 ? -6.039 20.047 -20.047 1 96.31 98 GLY A O 1
ATOM 718 N N . ASP A 1 99 ? -6.848 17.906 -20.484 1 95.19 99 ASP A N 1
ATOM 719 C CA . ASP A 1 99 ? -8.195 18.141 -19.969 1 95.19 99 ASP A CA 1
ATOM 720 C C . ASP A 1 99 ? -8.492 17.219 -18.797 1 95.19 99 ASP A C 1
ATOM 722 O O . ASP A 1 99 ? -9.422 16.406 -18.859 1 95.19 99 ASP A O 1
ATOM 726 N N . PRO A 1 100 ? -7.664 17.406 -17.781 1 92.75 100 PRO A N 1
ATOM 727 C CA . PRO A 1 100 ? -7.922 16.516 -16.641 1 92.75 100 PRO A CA 1
ATOM 728 C C . PRO A 1 100 ? -9.266 16.797 -15.969 1 92.75 100 PRO A C 1
ATOM 730 O O . PRO A 1 100 ? -9.703 17.953 -15.914 1 92.75 100 PRO A O 1
ATOM 733 N N . PRO A 1 101 ? -9.867 15.727 -15.492 1 87.69 101 PRO A N 1
ATOM 734 C CA . PRO A 1 101 ? -11.039 15.992 -14.641 1 87.69 101 PRO A CA 1
ATOM 735 C C . PRO A 1 101 ? -10.703 16.859 -13.43 1 87.69 101 PRO A C 1
ATOM 737 O O . PRO A 1 101 ? -9.555 16.875 -12.984 1 87.69 101 PRO A O 1
ATOM 740 N N . GLU A 1 102 ? -11.672 17.469 -12.938 1 84.06 102 GLU A N 1
ATOM 741 C CA . GLU A 1 102 ? -11.5 18.453 -11.867 1 84.06 102 GLU A CA 1
ATOM 742 C C . GLU A 1 102 ? -10.789 17.828 -10.664 1 84.06 102 GLU A C 1
ATOM 744 O O . GLU A 1 102 ? -9.906 18.453 -10.07 1 84.06 102 GLU A O 1
ATOM 749 N N . ARG A 1 103 ? -11.094 16.625 -10.359 1 79.62 103 ARG A N 1
ATOM 750 C CA . ARG A 1 103 ? -10.523 15.977 -9.188 1 79.62 103 ARG A CA 1
ATOM 751 C C . ARG A 1 103 ? -9.023 15.789 -9.336 1 79.62 103 ARG A C 1
ATOM 753 O O . ARG A 1 103 ? -8.289 15.766 -8.344 1 79.62 103 ARG A O 1
ATOM 760 N N . VAL A 1 104 ? -8.594 15.664 -10.547 1 82.56 104 VAL A N 1
ATOM 761 C CA . VAL A 1 104 ? -7.172 15.5 -10.836 1 82.56 104 VAL A CA 1
ATOM 762 C C . VAL A 1 104 ? -6.496 16.875 -10.906 1 82.56 104 VAL A C 1
ATOM 764 O O . VAL A 1 104 ? -5.375 17.031 -10.422 1 82.56 104 VAL A O 1
ATOM 767 N N . ALA A 1 105 ? -7.246 17.828 -11.367 1 84.81 105 ALA A N 1
ATOM 768 C CA . ALA A 1 105 ? -6.707 19.172 -11.57 1 84.81 105 ALA A CA 1
ATOM 769 C C . ALA A 1 105 ? -6.648 19.938 -10.258 1 84.81 105 ALA A C 1
ATOM 771 O O . ALA A 1 105 ? -5.773 20.797 -10.07 1 84.81 105 ALA A O 1
ATOM 772 N N . ALA A 1 106 ? -7.488 19.672 -9.352 1 81.06 106 ALA A N 1
ATOM 773 C CA . ALA A 1 106 ? -7.66 20.469 -8.148 1 81.06 106 ALA A CA 1
ATOM 774 C C . ALA A 1 106 ? -6.809 19.938 -7.004 1 81.06 106 ALA A C 1
ATOM 776 O O . ALA A 1 106 ? -7.004 20.328 -5.848 1 81.06 106 ALA A O 1
ATOM 777 N N . GLY A 1 107 ? -5.902 19.094 -7.27 1 83.81 107 GLY A N 1
ATOM 778 C CA . GLY A 1 107 ? -5.039 18.562 -6.223 1 83.81 107 GLY A CA 1
ATOM 779 C C . GLY A 1 107 ? -4.055 19.594 -5.695 1 83.81 107 GLY A C 1
ATOM 780 O O . GLY A 1 107 ? -3.908 20.672 -6.27 1 83.81 107 GLY A O 1
ATOM 781 N N . PRO A 1 108 ? -3.508 19.266 -4.566 1 89.62 108 PRO A N 1
ATOM 782 C CA . PRO A 1 108 ? -2.502 20.172 -4.02 1 89.62 108 PRO A CA 1
ATOM 783 C C . PRO A 1 108 ? -1.284 20.328 -4.93 1 89.62 108 PRO A C 1
ATOM 785 O O . PRO A 1 108 ? -1.011 19.453 -5.75 1 89.62 108 PRO A O 1
ATOM 788 N N . ASP A 1 109 ? -0.597 21.453 -4.707 1 91.62 109 ASP A N 1
ATOM 789 C CA . ASP A 1 109 ? 0.658 21.672 -5.418 1 91.62 109 ASP A CA 1
ATOM 790 C C . ASP A 1 109 ? 1.714 20.656 -4.996 1 91.62 109 ASP A C 1
ATOM 792 O O . ASP A 1 109 ? 2.482 20.172 -5.828 1 91.62 109 ASP A O 1
ATOM 796 N N . SER A 1 110 ? 1.683 20.406 -3.711 1 95.38 110 SER A N 1
ATOM 797 C CA . SER A 1 110 ? 2.648 19.453 -3.174 1 95.38 110 SER A CA 1
ATOM 798 C C . SER A 1 110 ? 2.221 18.953 -1.8 1 95.38 110 SER A C 1
ATOM 800 O O . SER A 1 110 ? 1.46 19.609 -1.096 1 95.38 110 SER A O 1
ATOM 802 N N . VAL A 1 111 ? 2.637 17.75 -1.543 1 95.69 111 VAL A N 1
ATOM 803 C CA . VAL A 1 111 ? 2.514 17.156 -0.216 1 95.69 111 VAL A CA 1
ATOM 804 C C . VAL A 1 111 ? 3.881 16.672 0.26 1 95.69 111 VAL A C 1
ATOM 806 O O . VAL A 1 111 ? 4.582 15.961 -0.467 1 95.69 111 VAL A O 1
ATOM 809 N N . ALA A 1 112 ? 4.223 17.125 1.455 1 97.12 112 ALA A N 1
ATOM 810 C CA . ALA A 1 112 ? 5.504 16.719 2.029 1 97.12 112 ALA A CA 1
ATOM 811 C C . ALA A 1 112 ? 5.324 16.172 3.441 1 97.12 112 ALA A C 1
ATOM 813 O O . ALA A 1 112 ? 4.457 16.625 4.188 1 97.12 112 ALA A O 1
ATOM 814 N N . ALA A 1 113 ? 6.098 15.141 3.73 1 96.75 113 ALA A N 1
ATOM 815 C CA . ALA A 1 113 ? 6.098 14.594 5.086 1 96.75 113 ALA A CA 1
ATOM 816 C C . ALA A 1 113 ? 7.52 14.477 5.629 1 96.75 113 ALA A C 1
ATOM 818 O O . ALA A 1 113 ? 8.453 14.18 4.883 1 96.75 113 ALA A O 1
ATOM 819 N N . TRP A 1 114 ? 7.652 14.789 6.859 1 97.31 114 TRP A N 1
ATOM 820 C CA . TRP A 1 114 ? 8.891 14.617 7.613 1 97.31 114 TRP A CA 1
ATOM 821 C C . TRP A 1 114 ? 8.672 13.703 8.812 1 97.31 114 TRP A C 1
ATOM 823 O O . TRP A 1 114 ? 7.824 13.977 9.664 1 97.31 114 TRP A O 1
ATOM 833 N N . ARG A 1 115 ? 9.422 12.648 8.797 1 95.19 115 ARG A N 1
ATOM 834 C CA . ARG A 1 115 ? 9.375 11.727 9.93 1 95.19 115 ARG A CA 1
ATOM 835 C C . ARG A 1 115 ? 10.68 11.766 10.719 1 95.19 115 ARG A C 1
ATOM 837 O O . ARG A 1 115 ? 11.766 11.695 10.141 1 95.19 115 ARG A O 1
ATOM 844 N N . ASP A 1 116 ? 10.484 11.922 11.961 1 89.25 116 ASP A N 1
ATOM 845 C CA . ASP A 1 116 ? 11.578 11.789 12.93 1 89.25 116 ASP A CA 1
ATOM 846 C C . ASP A 1 116 ? 11.211 10.805 14.039 1 89.25 116 ASP A C 1
ATOM 848 O O . ASP A 1 116 ? 10.672 11.211 15.07 1 89.25 116 ASP A O 1
ATOM 852 N N . GLY A 1 117 ? 11.523 9.617 13.742 1 78 117 GLY A N 1
ATOM 853 C CA . GLY A 1 117 ? 11.109 8.562 14.648 1 78 117 GLY A CA 1
ATOM 854 C C . GLY A 1 117 ? 9.617 8.305 14.641 1 78 117 GLY A C 1
ATOM 855 O O . GLY A 1 117 ? 9.039 8.023 13.586 1 78 117 GLY A O 1
ATOM 856 N N . ALA A 1 118 ? 8.945 8.586 15.812 1 78.44 118 ALA A N 1
ATOM 857 C CA . ALA A 1 118 ? 7.543 8.227 15.969 1 78.44 118 ALA A CA 1
ATOM 858 C C . ALA A 1 118 ? 6.633 9.359 15.5 1 78.44 118 ALA A C 1
ATOM 860 O O . ALA A 1 118 ? 5.414 9.188 15.398 1 78.44 118 ALA A O 1
ATOM 861 N N . THR A 1 119 ? 7.266 10.492 15.234 1 84.81 119 THR A N 1
ATOM 862 C CA . THR A 1 119 ? 6.457 11.648 14.875 1 84.81 119 THR A CA 1
ATOM 863 C C . THR A 1 119 ? 6.586 11.953 13.383 1 84.81 119 THR A C 1
ATOM 865 O O . THR A 1 119 ? 7.691 11.93 12.836 1 84.81 119 THR A O 1
ATOM 868 N N . THR A 1 120 ? 5.457 12.148 12.789 1 92.44 120 THR A N 1
ATOM 869 C CA . THR A 1 120 ? 5.445 12.57 11.391 1 92.44 120 THR A CA 1
ATOM 870 C C . THR A 1 120 ? 4.602 13.828 11.211 1 92.44 120 THR A C 1
ATOM 872 O O . THR A 1 120 ? 3.463 13.891 11.68 1 92.44 120 THR A O 1
ATOM 875 N N . TYR A 1 121 ? 5.242 14.789 10.617 1 93.94 121 TYR A N 1
ATOM 876 C CA . TYR A 1 121 ? 4.523 16 10.219 1 93.94 121 TYR A CA 1
ATOM 877 C C . TYR A 1 121 ? 4.289 16.031 8.719 1 93.94 121 TYR A C 1
ATOM 879 O O . TYR A 1 121 ? 5.113 15.531 7.945 1 93.94 121 TYR A O 1
ATOM 887 N N . ARG A 1 122 ? 3.215 16.609 8.328 1 94.12 122 ARG A N 1
ATOM 888 C CA . ARG A 1 122 ? 2.875 16.719 6.914 1 94.12 122 ARG A CA 1
ATOM 889 C C . ARG A 1 122 ? 2.535 18.172 6.559 1 94.12 122 ARG A C 1
ATOM 891 O O . ARG A 1 122 ? 1.876 18.875 7.328 1 94.12 122 ARG A O 1
ATOM 898 N N . ARG A 1 123 ? 3.033 18.562 5.449 1 95.06 123 ARG A N 1
ATOM 899 C CA . ARG A 1 123 ? 2.668 19.844 4.844 1 95.06 123 ARG A CA 1
ATOM 900 C C . ARG A 1 123 ? 1.9 19.641 3.545 1 95.06 123 ARG A C 1
ATOM 902 O O . ARG A 1 123 ? 2.316 18.844 2.691 1 95.06 123 ARG A O 1
ATOM 909 N N . VAL A 1 124 ? 0.811 20.281 3.404 1 92.38 124 VAL A N 1
ATOM 910 C CA . VAL A 1 124 ? 0.066 20.328 2.15 1 92.38 124 VAL A CA 1
ATOM 911 C C . VAL A 1 124 ? 0.052 21.75 1.604 1 92.38 124 VAL A C 1
ATOM 913 O O . VAL A 1 124 ? -0.396 22.688 2.283 1 92.38 124 VAL A O 1
ATOM 916 N N . ARG A 1 125 ? 0.552 21.891 0.453 1 93.88 125 ARG A N 1
ATOM 917 C CA . ARG A 1 125 ? 0.547 23.188 -0.193 1 93.88 125 ARG A CA 1
ATOM 918 C C . ARG A 1 125 ? -0.489 23.25 -1.31 1 93.88 125 ARG A C 1
ATOM 920 O O . ARG A 1 125 ? -0.493 22.391 -2.203 1 93.88 125 ARG A O 1
ATOM 927 N N . ARG A 1 126 ? -1.357 24.188 -1.181 1 88.5 126 ARG A N 1
ATOM 928 C CA . ARG A 1 126 ? -2.377 24.469 -2.188 1 88.5 126 ARG A CA 1
ATOM 929 C C . ARG A 1 126 ? -2.406 25.953 -2.545 1 88.5 126 ARG A C 1
ATOM 931 O O . ARG A 1 126 ? -2.555 26.812 -1.666 1 88.5 126 ARG A O 1
ATOM 938 N N . ASN A 1 127 ? -2.252 26.203 -3.842 1 86.81 127 ASN A N 1
ATOM 939 C CA . ASN A 1 127 ? -2.35 27.578 -4.309 1 86.81 127 ASN A CA 1
ATOM 940 C C . ASN A 1 127 ? -1.5 28.531 -3.457 1 86.81 127 ASN A C 1
ATOM 942 O O . ASN A 1 127 ? -1.98 29.562 -3.01 1 86.81 127 ASN A O 1
ATOM 946 N N . GLY A 1 128 ? -0.334 28.078 -3.098 1 86.62 128 GLY A N 1
ATOM 947 C CA . GLY A 1 128 ? 0.624 28.922 -2.412 1 86.62 128 GLY A CA 1
ATOM 948 C C . GLY A 1 128 ? 0.464 28.906 -0.903 1 86.62 128 GLY A C 1
ATOM 949 O O . GLY A 1 128 ? 1.278 29.484 -0.18 1 86.62 128 GLY A O 1
ATOM 950 N N . THR A 1 129 ? -0.605 28.281 -0.396 1 89.44 129 THR A N 1
ATOM 951 C CA . THR A 1 129 ? -0.84 28.25 1.043 1 89.44 129 THR A CA 1
ATOM 952 C C . THR A 1 129 ? -0.481 26.875 1.605 1 89.44 129 THR A C 1
ATOM 954 O O . THR A 1 129 ? -0.769 25.844 0.986 1 89.44 129 THR A O 1
ATOM 957 N N . SER A 1 130 ? 0.105 26.922 2.834 1 92.5 130 SER A N 1
ATOM 958 C CA . SER A 1 130 ? 0.512 25.672 3.479 1 92.5 130 SER A CA 1
ATOM 959 C C . SER A 1 130 ? -0.345 25.375 4.707 1 92.5 130 SER A C 1
ATOM 961 O O . SER A 1 130 ? -0.681 26.297 5.465 1 92.5 130 SER A O 1
ATOM 963 N N . THR A 1 131 ? -0.757 24.156 4.781 1 88.81 131 THR A N 1
ATOM 964 C CA . THR A 1 131 ? -1.341 23.641 6.012 1 88.81 131 THR A CA 1
ATOM 965 C C . THR A 1 131 ? -0.504 22.484 6.566 1 88.81 131 THR A C 1
ATOM 967 O O . THR A 1 131 ? 0.223 21.828 5.82 1 88.81 131 THR A O 1
ATOM 970 N N . TYR A 1 132 ? -0.603 22.328 7.938 1 90.62 132 TYR A N 1
ATOM 971 C CA . TYR A 1 132 ? 0.23 21.344 8.602 1 90.62 132 TYR A CA 1
ATOM 972 C C . TYR A 1 132 ? -0.61 20.438 9.492 1 90.62 132 TYR A C 1
ATOM 974 O O . TYR A 1 132 ? -1.62 20.859 10.055 1 90.62 132 TYR A O 1
ATOM 982 N N . ASP A 1 133 ? -0.179 19.188 9.547 1 85.94 133 ASP A N 1
ATOM 983 C CA . ASP A 1 133 ? -0.803 18.281 10.5 1 85.94 133 ASP A CA 1
ATOM 984 C C . ASP A 1 133 ? 0.186 17.219 10.977 1 85.94 133 ASP A C 1
ATOM 986 O O . ASP A 1 133 ? 1.265 17.062 10.398 1 85.94 133 ASP A O 1
ATOM 990 N N . ARG A 1 134 ? -0.178 16.578 12.102 1 86.44 134 ARG A N 1
ATOM 991 C CA . ARG A 1 134 ? 0.552 15.422 12.594 1 86.44 134 ARG A CA 1
ATOM 992 C C . ARG A 1 134 ? -0.087 14.125 12.102 1 86.44 134 ARG A C 1
ATOM 994 O O . ARG A 1 134 ? -1.293 13.922 12.266 1 86.44 134 ARG A O 1
ATOM 1001 N N . VAL A 1 135 ? 0.748 13.305 11.531 1 85.88 135 VAL A N 1
ATOM 1002 C CA . VAL A 1 135 ? 0.268 12.055 10.953 1 85.88 135 VAL A CA 1
ATOM 1003 C C . VAL A 1 135 ? 0.519 10.906 11.93 1 85.88 135 VAL A C 1
ATOM 1005 O O . VAL A 1 135 ? 1.62 10.773 12.469 1 85.88 135 VAL A O 1
ATOM 1008 N N . PRO A 1 136 ? -0.48 10.133 12.133 1 78.88 136 PRO A N 1
ATOM 1009 C CA . PRO A 1 136 ? -0.242 8.961 12.984 1 78.88 136 PRO A CA 1
ATOM 1010 C C . PRO A 1 136 ? 0.863 8.055 12.438 1 78.88 136 PRO A C 1
ATOM 1012 O O . PRO A 1 136 ? 1.011 7.918 11.219 1 78.88 136 PRO A O 1
ATOM 1015 N N . LEU A 1 137 ? 1.467 7.367 13.352 1 78.69 137 LEU A N 1
ATOM 1016 C CA . LEU A 1 137 ? 2.664 6.586 13.07 1 78.69 137 LEU A CA 1
ATOM 1017 C C . LEU A 1 137 ? 2.416 5.602 11.938 1 78.69 137 LEU A C 1
ATOM 1019 O O . LEU A 1 137 ? 3.176 5.559 10.969 1 78.69 137 LEU A O 1
ATOM 1023 N N . PHE A 1 138 ? 1.39 4.879 12.008 1 76.31 138 PHE A N 1
ATOM 1024 C CA . PHE A 1 138 ? 1.163 3.779 11.078 1 76.31 138 PHE A CA 1
ATOM 1025 C C . PHE A 1 138 ? 0.599 4.293 9.758 1 76.31 138 PHE A C 1
ATOM 1027 O O . PHE A 1 138 ? 0.516 3.549 8.781 1 76.31 138 PHE A O 1
ATOM 1034 N N . ASP A 1 139 ? 0.286 5.621 9.664 1 80.81 139 ASP A N 1
ATOM 1035 C CA . ASP A 1 139 ? -0.203 6.238 8.438 1 80.81 139 ASP A CA 1
ATOM 1036 C C . ASP A 1 139 ? 0.889 7.07 7.77 1 80.81 139 ASP A C 1
ATOM 1038 O O . ASP A 1 139 ? 0.66 7.676 6.719 1 80.81 139 ASP A O 1
ATOM 1042 N N . SER A 1 140 ? 2.047 7.031 8.375 1 89 140 SER A N 1
ATOM 1043 C CA . SER A 1 140 ? 3.143 7.824 7.832 1 89 140 SER A CA 1
ATOM 1044 C C . SER A 1 140 ? 3.508 7.371 6.426 1 89 140 SER A C 1
ATOM 1046 O O . SER A 1 140 ? 3.639 6.172 6.168 1 89 140 SER A O 1
ATOM 1048 N N . PRO A 1 141 ? 3.709 8.32 5.531 1 92.12 141 PRO A N 1
ATOM 1049 C CA . PRO A 1 141 ? 4.16 7.941 4.191 1 92.12 141 PRO A CA 1
ATOM 1050 C C . PRO A 1 141 ? 5.664 7.6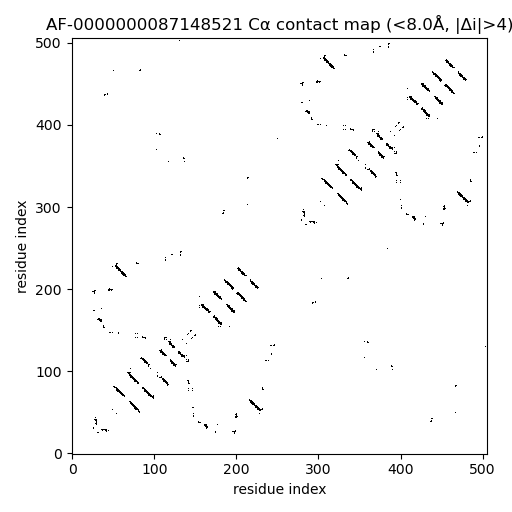91 4.125 1 92.12 141 PRO A C 1
ATOM 1052 O O . PRO A 1 141 ? 6.168 7.207 3.109 1 92.12 141 PRO A O 1
ATOM 1055 N N . VAL A 1 142 ? 6.352 8.047 5.156 1 94.44 142 VAL A N 1
ATOM 1056 C CA . VAL A 1 142 ? 7.781 7.766 5.23 1 94.44 142 VAL A CA 1
ATOM 1057 C C . VAL A 1 142 ? 8 6.367 5.809 1 94.44 142 VAL A C 1
ATOM 1059 O O . VAL A 1 142 ? 8.141 6.207 7.023 1 94.44 142 VAL A O 1
ATOM 1062 N N . LYS A 1 143 ? 8.07 5.449 4.887 1 90.31 143 LYS A N 1
ATOM 1063 C CA . LYS A 1 143 ? 8.266 4.043 5.223 1 90.31 143 LYS A CA 1
ATOM 1064 C C . LYS A 1 143 ? 9.383 3.424 4.383 1 90.31 143 LYS A C 1
ATOM 1066 O O . LYS A 1 143 ? 9.516 3.734 3.197 1 90.31 143 LYS A O 1
ATOM 1071 N N . LEU A 1 144 ? 10.023 2.527 5.004 1 91 144 LEU A N 1
ATOM 1072 C CA . LEU A 1 144 ? 11.156 1.913 4.316 1 91 144 LEU A CA 1
ATOM 1073 C C . LEU A 1 144 ? 10.68 1.084 3.127 1 91 144 LEU A C 1
ATOM 1075 O O . LEU A 1 144 ? 11.312 1.091 2.07 1 91 144 LEU A O 1
ATOM 1079 N N . ASN A 1 145 ? 9.594 0.358 3.279 1 89.94 145 ASN A N 1
ATOM 1080 C CA . ASN A 1 145 ? 9.078 -0.456 2.186 1 89.94 145 ASN A CA 1
ATOM 1081 C C . ASN A 1 145 ? 8.859 0.375 0.925 1 89.94 145 ASN A C 1
ATOM 1083 O O . ASN A 1 145 ? 9.203 -0.053 -0.177 1 89.94 145 ASN A O 1
ATOM 1087 N N . ALA A 1 146 ? 8.266 1.521 1.152 1 93.75 146 ALA A N 1
ATOM 1088 C CA . ALA A 1 146 ? 7.992 2.412 0.027 1 93.75 146 ALA A CA 1
ATOM 1089 C C . ALA A 1 146 ? 9.289 2.951 -0.571 1 93.75 146 ALA A C 1
ATOM 1091 O O . ALA A 1 146 ? 9.461 2.951 -1.791 1 93.75 146 ALA A O 1
ATOM 1092 N N . ALA A 1 147 ? 10.211 3.336 0.258 1 96.19 147 ALA A N 1
ATOM 1093 C CA . ALA A 1 147 ? 11.469 3.898 -0.213 1 96.19 147 ALA A CA 1
ATOM 1094 C C . ALA A 1 147 ? 12.297 2.852 -0.955 1 96.19 147 ALA A C 1
ATOM 1096 O O . ALA A 1 147 ? 12.938 3.154 -1.966 1 96.19 147 ALA A O 1
ATOM 1097 N N . LEU A 1 148 ? 12.203 1.658 -0.525 1 96.56 148 LEU A N 1
ATOM 1098 C CA . LEU A 1 148 ? 12.977 0.579 -1.129 1 96.56 148 LEU A CA 1
ATOM 1099 C C . LEU A 1 148 ? 12.305 0.077 -2.402 1 96.56 148 LEU A C 1
ATOM 1101 O O . LEU A 1 148 ? 12.867 -0.748 -3.125 1 96.56 148 LEU A O 1
ATOM 1105 N N . GLN A 1 149 ? 11.086 0.433 -2.619 1 97.31 149 GLN A N 1
ATOM 1106 C CA . GLN A 1 149 ? 10.32 0.042 -3.797 1 97.31 149 GLN A CA 1
ATOM 1107 C C . GLN A 1 149 ? 10.055 -1.461 -3.805 1 97.31 149 GLN A C 1
ATOM 1109 O O . GLN A 1 149 ? 10.047 -2.088 -4.867 1 97.31 149 GLN A O 1
ATOM 1114 N N . ARG A 1 150 ? 9.875 -2.043 -2.688 1 93.88 150 ARG A N 1
ATOM 1115 C CA . ARG A 1 150 ? 9.797 -3.496 -2.582 1 93.88 150 ARG A CA 1
ATOM 1116 C C . ARG A 1 150 ? 8.578 -4.031 -3.326 1 93.88 150 ARG A C 1
ATOM 1118 O O . ARG A 1 150 ? 8.672 -5.039 -4.031 1 93.88 150 ARG A O 1
ATOM 1125 N N . THR A 1 151 ? 7.477 -3.344 -3.133 1 91.5 151 THR A N 1
ATOM 1126 C CA . THR A 1 151 ? 6.258 -3.814 -3.785 1 91.5 151 THR A CA 1
ATOM 1127 C C . THR A 1 151 ? 6.449 -3.889 -5.297 1 91.5 151 THR A C 1
ATOM 1129 O O . THR A 1 151 ? 5.984 -4.832 -5.941 1 91.5 151 THR A O 1
ATOM 1132 N N . ARG A 1 152 ? 7.102 -2.938 -5.828 1 95.25 152 ARG A N 1
ATOM 1133 C CA . ARG A 1 152 ? 7.355 -2.941 -7.266 1 95.25 152 ARG A CA 1
ATOM 1134 C C . ARG A 1 152 ? 8.367 -4.023 -7.641 1 95.25 152 ARG A C 1
ATOM 1136 O O . ARG A 1 152 ? 8.203 -4.707 -8.656 1 95.25 152 ARG A O 1
ATOM 1143 N N . LEU A 1 153 ? 9.32 -4.176 -6.844 1 97.12 153 LEU A N 1
ATOM 1144 C CA . LEU A 1 153 ? 10.344 -5.18 -7.125 1 97.12 153 LEU A CA 1
ATOM 1145 C C . LEU A 1 153 ? 9.75 -6.582 -7.078 1 97.12 153 LEU A C 1
ATOM 1147 O O . LEU A 1 153 ? 10.117 -7.441 -7.887 1 97.12 153 LEU A O 1
ATOM 1151 N N . TYR A 1 154 ? 8.797 -6.805 -6.254 1 93.25 154 TYR A N 1
ATOM 1152 C CA . TYR A 1 154 ? 8.188 -8.117 -6.102 1 93.25 154 TYR A CA 1
ATOM 1153 C C . TYR A 1 154 ? 7.398 -8.508 -7.344 1 93.25 154 TYR A C 1
ATOM 1155 O O . TYR A 1 154 ? 7.066 -9.672 -7.539 1 93.25 154 TYR A O 1
ATOM 1163 N N . ARG A 1 155 ? 7.102 -7.559 -8.141 1 93.25 155 ARG A N 1
ATOM 1164 C CA . ARG A 1 155 ? 6.418 -7.898 -9.383 1 93.25 155 ARG A CA 1
ATOM 1165 C C . ARG A 1 155 ? 7.285 -8.805 -10.258 1 93.25 155 ARG A C 1
ATOM 1167 O O . ARG A 1 155 ? 6.77 -9.539 -11.109 1 93.25 155 ARG A O 1
ATOM 1174 N N . LEU A 1 156 ? 8.531 -8.711 -10.039 1 94.69 156 LEU A N 1
ATOM 1175 C CA . LEU A 1 156 ? 9.453 -9.57 -10.773 1 94.69 156 LEU A CA 1
ATOM 1176 C C . LEU A 1 156 ? 9.117 -11.039 -10.547 1 94.69 156 LEU A C 1
ATOM 1178 O O . LEU A 1 156 ? 9.414 -11.883 -11.398 1 94.69 156 LEU A O 1
ATOM 1182 N N . SER A 1 157 ? 8.453 -11.352 -9.5 1 89.31 157 SER A N 1
ATOM 1183 C CA . SER A 1 157 ? 8.078 -12.734 -9.203 1 89.31 157 SER A CA 1
ATOM 1184 C C . SER A 1 157 ? 6.941 -13.203 -10.094 1 89.31 157 SER A C 1
ATOM 1186 O O . SER A 1 157 ? 6.668 -14.406 -10.18 1 89.31 157 SER A O 1
ATOM 1188 N N . THR A 1 158 ? 6.262 -12.281 -10.742 1 88.19 158 THR A N 1
ATOM 1189 C CA . THR A 1 158 ? 5.172 -12.641 -11.641 1 88.19 158 THR A CA 1
ATOM 1190 C C . THR A 1 158 ? 5.652 -12.656 -13.094 1 88.19 158 THR A C 1
ATOM 1192 O O . THR A 1 158 ? 4.84 -12.625 -14.023 1 88.19 158 THR A O 1
ATOM 1195 N N . ARG A 1 159 ? 6.895 -12.695 -13.25 1 94.06 159 ARG A N 1
ATOM 1196 C CA . ARG A 1 159 ? 7.449 -12.594 -14.594 1 94.06 159 ARG A CA 1
ATOM 1197 C C . ARG A 1 159 ? 7.086 -13.82 -15.422 1 94.06 159 ARG A C 1
ATOM 1199 O O . ARG A 1 159 ? 7.066 -14.945 -14.914 1 94.06 159 ARG A O 1
ATOM 1206 N N . ARG A 1 160 ? 6.793 -13.523 -16.656 1 94.81 160 ARG A N 1
ATOM 1207 C CA . ARG A 1 160 ? 6.66 -14.57 -17.656 1 94.81 160 ARG A CA 1
ATOM 1208 C C . ARG A 1 160 ? 8.023 -14.969 -18.219 1 94.81 160 ARG A C 1
ATOM 1210 O O . ARG A 1 160 ? 8.273 -16.156 -18.469 1 94.81 160 ARG A O 1
ATOM 1217 N N . ASN A 1 161 ? 8.852 -14.039 -18.422 1 96.06 161 ASN A N 1
ATOM 1218 C CA . ASN A 1 161 ? 10.242 -14.211 -18.828 1 96.06 161 ASN A CA 1
ATOM 1219 C C . ASN A 1 161 ? 11.109 -13.055 -18.344 1 96.06 161 ASN A C 1
ATOM 1221 O O . ASN A 1 161 ? 10.594 -11.984 -18.016 1 96.06 161 ASN A O 1
ATOM 1225 N N . ALA A 1 162 ? 12.359 -13.344 -18.266 1 97.62 162 ALA A N 1
ATOM 1226 C CA . ALA A 1 162 ? 13.344 -12.328 -17.891 1 97.62 162 ALA A CA 1
ATOM 1227 C C . ALA A 1 162 ? 14.703 -12.625 -18.516 1 97.62 162 ALA A C 1
ATOM 1229 O O . ALA A 1 162 ? 15.039 -13.789 -18.766 1 97.62 162 ALA A O 1
ATOM 1230 N N . THR A 1 163 ? 15.406 -11.586 -18.844 1 97.69 163 THR A N 1
ATOM 1231 C CA . THR A 1 163 ? 16.797 -11.68 -19.281 1 97.69 163 THR A CA 1
ATOM 1232 C C . THR A 1 163 ? 17.703 -10.812 -18.406 1 97.69 163 THR A C 1
ATOM 1234 O O . THR A 1 163 ? 17.25 -9.812 -17.844 1 97.69 163 THR A O 1
ATOM 1237 N N . VAL A 1 164 ? 18.844 -11.281 -18.266 1 97.25 164 VAL A N 1
ATOM 1238 C CA . VAL A 1 164 ? 19.875 -10.547 -17.531 1 97.25 164 VAL A CA 1
ATOM 1239 C C . VAL A 1 164 ? 21.078 -10.281 -18.453 1 97.25 164 VAL A C 1
ATOM 1241 O O . VAL A 1 164 ? 21.547 -11.195 -19.125 1 97.25 164 VAL A O 1
ATOM 1244 N N . GLU A 1 165 ? 21.531 -9.039 -18.453 1 95.69 165 GLU A N 1
ATOM 1245 C CA . GLU A 1 165 ? 22.719 -8.656 -19.234 1 95.69 165 GLU A CA 1
ATOM 1246 C C . GLU A 1 165 ? 23.672 -7.805 -18.406 1 95.69 165 GLU A C 1
ATOM 1248 O O . GLU A 1 165 ? 23.266 -6.82 -17.781 1 95.69 165 GLU A O 1
ATOM 1253 N N . PRO A 1 166 ? 24.891 -8.188 -18.422 1 93.5 166 PRO A N 1
ATOM 1254 C CA . PRO A 1 166 ? 25.859 -7.301 -17.781 1 93.5 166 PRO A CA 1
ATOM 1255 C C . PRO A 1 166 ? 26.047 -5.988 -18.531 1 93.5 166 PRO A C 1
ATOM 1257 O O . PRO A 1 166 ? 26.031 -5.977 -19.766 1 93.5 166 PRO A O 1
ATOM 1260 N N . VAL A 1 167 ? 26.094 -4.957 -17.766 1 93.31 167 VAL A N 1
ATOM 1261 C CA . VAL A 1 167 ? 26.312 -3.633 -18.328 1 93.31 167 VAL A CA 1
ATOM 1262 C C . VAL A 1 167 ? 27.438 -2.924 -17.594 1 93.31 167 VAL A C 1
ATOM 1264 O O . VAL A 1 167 ? 27.562 -3.033 -16.375 1 93.31 167 VAL A O 1
ATOM 1267 N N . LEU A 1 168 ? 28.359 -2.357 -18.344 1 88.88 168 LEU A N 1
ATOM 1268 C CA . LEU A 1 168 ? 29.406 -1.539 -17.75 1 88.88 168 LEU A CA 1
ATOM 1269 C C . LEU A 1 168 ? 29 -0.068 -17.719 1 88.88 168 LEU A C 1
ATOM 1271 O O . LEU A 1 168 ? 28.703 0.514 -18.766 1 88.88 168 LEU A O 1
ATOM 1275 N N . ARG A 1 169 ? 28.875 0.453 -16.547 1 82.81 169 ARG A N 1
ATOM 1276 C CA . ARG A 1 169 ? 28.547 1.867 -16.391 1 82.81 169 ARG A CA 1
ATOM 1277 C C . ARG A 1 169 ? 29.516 2.555 -15.438 1 82.81 169 ARG A C 1
ATOM 1279 O O . ARG A 1 169 ? 29.656 2.145 -14.281 1 82.81 169 ARG A O 1
ATOM 1286 N N . ASP A 1 170 ? 30.188 3.619 -15.922 1 80.31 170 ASP A N 1
ATOM 1287 C CA . ASP A 1 170 ? 31.172 4.367 -15.141 1 80.31 170 ASP A CA 1
ATOM 1288 C C . ASP A 1 170 ? 32.219 3.438 -14.539 1 80.31 170 ASP A C 1
ATOM 1290 O O . ASP A 1 170 ? 32.562 3.551 -13.359 1 80.31 170 ASP A O 1
ATOM 1294 N N . GLY A 1 171 ? 32.562 2.395 -15.234 1 81.88 171 GLY A N 1
ATOM 1295 C CA . GLY A 1 171 ? 33.625 1.471 -14.828 1 81.88 171 GLY A CA 1
ATOM 1296 C C . GLY A 1 171 ? 33.156 0.412 -13.852 1 81.88 171 GLY A C 1
ATOM 1297 O O . GLY A 1 171 ? 33.938 -0.417 -13.391 1 81.88 171 GLY A O 1
ATOM 1298 N N . ARG A 1 172 ? 31.953 0.461 -13.523 1 86.75 172 ARG A N 1
ATOM 1299 C CA . ARG A 1 172 ? 31.391 -0.519 -12.602 1 86.75 172 ARG A CA 1
ATOM 1300 C C . ARG A 1 172 ? 30.438 -1.466 -13.32 1 86.75 172 ARG A C 1
ATOM 1302 O O . ARG A 1 172 ? 29.672 -1.041 -14.188 1 86.75 172 ARG A O 1
ATOM 1309 N N . ARG A 1 173 ? 30.625 -2.678 -13 1 90.12 173 ARG A N 1
ATOM 1310 C CA . ARG A 1 173 ? 29.734 -3.682 -13.57 1 90.12 173 ARG A CA 1
ATOM 1311 C C . ARG A 1 173 ? 28.359 -3.631 -12.898 1 90.12 173 ARG A C 1
ATOM 1313 O O . ARG A 1 173 ? 28.266 -3.562 -11.672 1 90.12 173 ARG A O 1
ATOM 1320 N N . ARG A 1 174 ? 27.391 -3.611 -13.766 1 94.69 174 ARG A N 1
ATOM 1321 C CA . ARG A 1 174 ? 26 -3.693 -13.352 1 94.69 174 ARG A CA 1
ATOM 1322 C C . ARG A 1 174 ? 25.234 -4.723 -14.18 1 94.69 174 ARG A C 1
ATOM 1324 O O . ARG A 1 174 ? 25.797 -5.309 -15.109 1 94.69 174 ARG A O 1
ATOM 1331 N N . TYR A 1 175 ? 24.047 -5 -13.75 1 96.44 175 TYR A N 1
ATOM 1332 C CA . TYR A 1 175 ? 23.219 -5.961 -14.453 1 96.44 175 TYR A CA 1
ATOM 1333 C C . TYR A 1 175 ? 21.859 -5.352 -14.82 1 96.44 175 TYR A C 1
ATOM 1335 O O . TYR A 1 175 ? 21.188 -4.773 -13.969 1 96.44 175 TYR A O 1
ATOM 1343 N N . ARG A 1 176 ? 21.578 -5.539 -16.078 1 97.38 176 ARG A N 1
ATOM 1344 C CA . ARG A 1 176 ? 20.25 -5.125 -16.531 1 97.38 176 ARG A CA 1
ATOM 1345 C C . ARG A 1 176 ? 19.312 -6.316 -16.594 1 97.38 176 ARG A C 1
ATOM 1347 O O . ARG A 1 176 ? 19.609 -7.32 -17.25 1 97.38 176 ARG A O 1
ATOM 1354 N N . VAL A 1 177 ? 18.266 -6.176 -15.875 1 98.38 177 VAL A N 1
ATOM 1355 C CA . VAL A 1 177 ? 17.188 -7.16 -15.953 1 98.38 177 VAL A CA 1
ATOM 1356 C C . VAL A 1 177 ? 16.031 -6.598 -16.766 1 98.38 177 VAL A C 1
ATOM 1358 O O . VAL A 1 177 ? 15.562 -5.484 -16.5 1 98.38 177 VAL A O 1
ATOM 1361 N N . THR A 1 178 ? 15.609 -7.359 -17.781 1 98.69 178 THR A N 1
ATOM 1362 C CA . THR A 1 178 ? 14.406 -7.027 -18.531 1 98.69 178 THR A CA 1
ATOM 1363 C C . THR A 1 178 ? 13.383 -8.156 -18.438 1 98.69 178 THR A C 1
ATOM 1365 O O . THR A 1 178 ? 13.695 -9.312 -18.75 1 98.69 178 THR A O 1
ATOM 1368 N N . ALA A 1 179 ? 12.195 -7.746 -17.969 1 98.69 179 ALA A N 1
ATOM 1369 C CA . ALA A 1 179 ? 11.195 -8.789 -17.734 1 98.69 179 ALA A CA 1
ATOM 1370 C C . ALA A 1 179 ? 9.844 -8.398 -18.312 1 98.69 179 ALA A C 1
ATOM 1372 O O . ALA A 1 179 ? 9.445 -7.23 -18.234 1 98.69 179 ALA A O 1
ATOM 1373 N N . ALA A 1 180 ? 9.18 -9.383 -18.938 1 98.56 180 ALA A N 1
ATOM 1374 C CA . ALA A 1 180 ? 7.742 -9.305 -19.188 1 98.56 180 ALA A CA 1
ATOM 1375 C C . ALA A 1 180 ? 6.953 -9.93 -18.031 1 98.56 180 ALA A C 1
ATOM 1377 O O . ALA A 1 180 ? 7.293 -11.016 -17.562 1 98.56 180 ALA A O 1
ATOM 1378 N N . LEU A 1 181 ? 5.934 -9.211 -17.625 1 97.25 181 LEU A N 1
ATOM 1379 C CA . LEU A 1 181 ? 5.203 -9.664 -16.453 1 97.25 181 LEU A CA 1
ATOM 1380 C C . LEU A 1 181 ? 3.859 -10.273 -16.844 1 97.25 181 LEU A C 1
ATOM 1382 O O . LEU A 1 181 ? 3.244 -9.844 -17.812 1 97.25 181 LEU A O 1
ATOM 1386 N N . ASN A 1 182 ? 3.477 -11.258 -16.125 1 93.75 182 ASN A N 1
ATOM 1387 C CA . ASN A 1 182 ? 2.135 -11.805 -16.281 1 93.75 182 ASN A CA 1
ATOM 1388 C C . ASN A 1 182 ? 1.064 -10.797 -15.883 1 93.75 182 ASN A C 1
ATOM 1390 O O . ASN A 1 182 ? 1.287 -9.969 -14.992 1 93.75 182 ASN A O 1
ATOM 1394 N N . ASP A 1 183 ? -0.046 -10.961 -16.5 1 93.44 183 ASP A N 1
ATOM 1395 C CA . ASP A 1 183 ? -1.188 -10.125 -16.125 1 93.44 183 ASP A CA 1
ATOM 1396 C C . ASP A 1 183 ? -1.681 -10.461 -14.719 1 93.44 183 ASP A C 1
ATOM 1398 O O . ASP A 1 183 ? -1.498 -11.586 -14.242 1 93.44 183 ASP A O 1
ATOM 1402 N N . THR A 1 184 ? -2.172 -9.453 -14.047 1 91.5 184 THR A N 1
ATOM 1403 C CA . THR A 1 184 ? -2.947 -9.648 -12.828 1 91.5 184 THR A CA 1
ATOM 1404 C C . THR A 1 184 ? -4.43 -9.398 -13.078 1 91.5 184 THR A C 1
ATOM 1406 O O . THR A 1 184 ? -4.844 -9.203 -14.227 1 91.5 184 THR A O 1
ATOM 1409 N N . ALA A 1 185 ? -5.164 -9.453 -12.031 1 89.06 185 ALA A N 1
ATOM 1410 C CA . ALA A 1 185 ? -6.602 -9.25 -12.18 1 89.06 185 ALA A CA 1
ATOM 1411 C C . ALA A 1 185 ? -6.906 -7.848 -12.695 1 89.06 185 ALA A C 1
ATOM 1413 O O . ALA A 1 185 ? -7.922 -7.629 -13.359 1 89.06 185 ALA A O 1
ATOM 1414 N N . VAL A 1 186 ? -5.934 -6.93 -12.406 1 90.19 186 VAL A N 1
ATOM 1415 C CA . VAL A 1 186 ? -6.297 -5.555 -12.742 1 90.19 186 VAL A CA 1
ATOM 1416 C C . VAL A 1 186 ? -5.211 -4.93 -13.609 1 90.19 186 VAL A C 1
ATOM 1418 O O . VAL A 1 186 ? -5.355 -3.797 -14.078 1 90.19 186 VAL A O 1
ATOM 1421 N N . ALA A 1 187 ? -4.148 -5.586 -13.812 1 94.38 187 ALA A N 1
ATOM 1422 C CA . ALA A 1 187 ? -3.045 -5.016 -14.578 1 94.38 187 ALA A CA 1
ATOM 1423 C C . ALA A 1 187 ? -2.627 -5.949 -15.711 1 94.38 187 ALA A C 1
ATOM 1425 O O . ALA A 1 187 ? -2.59 -7.168 -15.539 1 94.38 187 ALA A O 1
ATOM 1426 N N . SER A 1 188 ? -2.389 -5.336 -16.906 1 96 188 SER A N 1
ATOM 1427 C CA . SER A 1 188 ? -1.93 -6.082 -18.078 1 96 188 SER A CA 1
ATOM 1428 C C . SER A 1 188 ? -0.773 -5.367 -18.766 1 96 188 SER A C 1
ATOM 1430 O O . SER A 1 188 ? -0.442 -4.23 -18.422 1 96 188 SER A O 1
ATOM 1432 N N . ASN A 1 189 ? -0.108 -6.109 -19.656 1 97.06 189 ASN A N 1
ATOM 1433 C CA . ASN A 1 189 ? 0.97 -5.562 -20.469 1 97.06 189 ASN A CA 1
ATOM 1434 C C . ASN A 1 189 ? 2.113 -5.031 -19.609 1 97.06 189 ASN A C 1
ATOM 1436 O O . ASN A 1 189 ? 2.617 -3.934 -19.844 1 97.06 189 ASN A O 1
ATOM 1440 N N . GLY A 1 190 ? 2.379 -5.809 -18.641 1 98.25 190 GLY A N 1
ATOM 1441 C CA . GLY A 1 190 ? 3.393 -5.359 -17.703 1 98.25 190 GLY A CA 1
ATOM 1442 C C . GLY A 1 190 ? 4.809 -5.617 -18.172 1 98.25 190 GLY A C 1
ATOM 1443 O O . GLY A 1 190 ? 5.082 -6.656 -18.781 1 98.25 190 GLY A O 1
ATOM 1444 N N . SER A 1 191 ? 5.684 -4.707 -17.891 1 98.75 191 SER A N 1
ATOM 1445 C CA . SER A 1 191 ? 7.117 -4.891 -18.078 1 98.75 191 SER A CA 1
ATOM 1446 C C . SER A 1 191 ? 7.914 -4.227 -16.969 1 98.75 191 SER A C 1
ATOM 1448 O O . SER A 1 191 ? 7.426 -3.303 -16.312 1 98.75 191 SER A O 1
ATOM 1450 N N . LEU A 1 192 ? 9.094 -4.766 -16.75 1 98.75 192 LEU A N 1
ATOM 1451 C CA . LEU A 1 192 ? 9.992 -4.273 -15.711 1 98.75 192 LEU A CA 1
ATOM 1452 C C . LEU A 1 192 ? 11.445 -4.344 -16.156 1 98.75 192 LEU A C 1
ATOM 1454 O O . LEU A 1 192 ? 11.891 -5.375 -16.672 1 98.75 192 LEU A O 1
ATOM 1458 N N . THR A 1 193 ? 12.125 -3.252 -16.047 1 98.81 193 THR A N 1
ATOM 1459 C CA . THR A 1 193 ? 13.57 -3.203 -16.266 1 98.81 193 THR A CA 1
ATOM 1460 C C . THR A 1 193 ? 14.289 -2.684 -15.031 1 98.81 193 THR A C 1
ATOM 1462 O O . THR A 1 193 ? 13.906 -1.662 -14.461 1 98.81 193 THR A O 1
ATOM 1465 N N . LEU A 1 194 ? 15.273 -3.367 -14.633 1 98.56 194 LEU A N 1
ATOM 1466 C CA . LEU A 1 194 ? 16.078 -3.006 -13.469 1 98.56 194 LEU A CA 1
ATOM 1467 C C . LEU A 1 194 ? 17.547 -2.848 -13.852 1 98.56 194 LEU A C 1
ATOM 1469 O O . LEU A 1 194 ? 18.062 -3.596 -14.688 1 98.56 194 LEU A O 1
ATOM 1473 N N . LEU A 1 195 ? 18.156 -1.9 -13.297 1 97.75 195 LEU A N 1
ATOM 1474 C CA . LEU A 1 195 ? 19.625 -1.812 -13.273 1 97.75 195 LEU A CA 1
ATOM 1475 C C . LEU A 1 195 ? 20.156 -2.053 -11.867 1 97.75 195 LEU A C 1
ATOM 1477 O O . LEU A 1 195 ? 19.859 -1.293 -10.945 1 97.75 195 LEU A O 1
ATOM 1481 N N . ILE A 1 196 ? 20.953 -3.062 -11.734 1 97.06 196 ILE A N 1
ATOM 1482 C CA . ILE A 1 196 ? 21.328 -3.58 -10.422 1 97.06 196 ILE A CA 1
ATOM 1483 C C . ILE A 1 196 ? 22.844 -3.574 -10.281 1 97.06 196 ILE A C 1
ATOM 1485 O O . ILE A 1 196 ? 23.562 -4.07 -11.156 1 97.06 196 ILE A O 1
ATOM 1489 N N . ASP A 1 197 ? 23.312 -3.049 -9.164 1 94.81 197 ASP A N 1
ATOM 1490 C CA . ASP A 1 197 ? 24.734 -3.115 -8.836 1 94.81 197 ASP A CA 1
ATOM 1491 C C . ASP A 1 197 ? 25.156 -4.551 -8.539 1 94.81 197 ASP A C 1
ATOM 1493 O O . ASP A 1 197 ? 24.312 -5.406 -8.258 1 94.81 197 ASP A O 1
ATOM 1497 N N . ALA A 1 198 ? 26.469 -4.762 -8.523 1 89.62 198 ALA A N 1
ATOM 1498 C CA . ALA A 1 198 ? 27.016 -6.086 -8.234 1 89.62 198 ALA A CA 1
ATOM 1499 C C . ALA A 1 198 ? 26.688 -6.527 -6.812 1 89.62 198 ALA A C 1
ATOM 1501 O O . ALA A 1 198 ? 26.547 -7.723 -6.539 1 89.62 198 ALA A O 1
ATOM 1502 N N . ASP A 1 199 ? 26.438 -5.52 -5.969 1 88.31 199 ASP A N 1
ATOM 1503 C CA . ASP A 1 199 ? 26.125 -5.844 -4.574 1 88.31 199 ASP A CA 1
ATOM 1504 C C . ASP A 1 199 ? 24.625 -5.977 -4.359 1 88.31 199 ASP A C 1
ATOM 1506 O O . ASP A 1 199 ? 24.172 -6.223 -3.238 1 88.31 199 ASP A O 1
ATOM 1510 N N . GLY A 1 200 ? 23.891 -5.73 -5.383 1 93.62 200 GLY A N 1
ATOM 1511 C CA . GLY A 1 200 ? 22.469 -6.082 -5.309 1 93.62 200 GLY A CA 1
ATOM 1512 C C . GLY A 1 200 ? 21.562 -4.875 -5.203 1 93.62 200 GLY A C 1
ATOM 1513 O O . GLY A 1 200 ? 20.344 -5.012 -5.188 1 93.62 200 GLY A O 1
ATOM 1514 N N . VAL A 1 201 ? 22.156 -3.707 -5.152 1 96.44 201 VAL A N 1
ATOM 1515 C CA . VAL A 1 201 ? 21.328 -2.504 -5.051 1 96.44 201 VAL A CA 1
ATOM 1516 C C . VAL A 1 201 ? 20.688 -2.197 -6.402 1 96.44 201 VAL A C 1
ATOM 1518 O O . VAL A 1 201 ? 21.391 -2.037 -7.406 1 96.44 201 VAL A O 1
ATOM 1521 N N . VAL A 1 202 ? 19.391 -2.176 -6.434 1 98.19 202 VAL A N 1
ATOM 1522 C CA . VAL A 1 202 ? 18.688 -1.694 -7.621 1 98.19 202 VAL A CA 1
ATOM 1523 C C . VAL A 1 202 ? 18.844 -0.178 -7.727 1 98.19 202 VAL A C 1
ATOM 1525 O O . VAL A 1 202 ? 18.359 0.56 -6.863 1 98.19 202 VAL A O 1
ATOM 1528 N N . ARG A 1 203 ? 19.422 0.273 -8.812 1 97.5 203 ARG A N 1
ATOM 1529 C CA . ARG A 1 203 ? 19.703 1.694 -8.977 1 97.5 203 ARG A CA 1
ATOM 1530 C C . ARG A 1 203 ? 18.625 2.381 -9.805 1 97.5 203 ARG A C 1
ATOM 1532 O O . ARG A 1 203 ? 18.359 3.574 -9.633 1 97.5 203 ARG A O 1
ATOM 1539 N N . ARG A 1 204 ? 18.125 1.572 -10.656 1 98.38 204 ARG A N 1
ATOM 1540 C CA . ARG A 1 204 ? 17.078 2.09 -11.547 1 98.38 204 ARG A CA 1
ATOM 1541 C C . ARG A 1 204 ? 15.992 1.049 -11.773 1 98.38 204 ARG A C 1
ATOM 1543 O O . ARG A 1 204 ? 16.281 -0.14 -11.922 1 98.38 204 ARG A O 1
ATOM 1550 N N . LEU A 1 205 ? 14.781 1.472 -11.805 1 98.88 205 LEU A N 1
ATOM 1551 C CA . LEU A 1 205 ? 13.609 0.665 -12.102 1 98.88 205 LEU A CA 1
ATOM 1552 C C . LEU A 1 205 ? 12.688 1.384 -13.086 1 98.88 205 LEU A C 1
ATOM 1554 O O . LEU A 1 205 ? 12.406 2.572 -12.922 1 98.88 205 LEU A O 1
ATOM 1558 N N . GLU A 1 206 ? 12.367 0.721 -14.141 1 98.88 206 GLU A N 1
ATOM 1559 C CA . GLU A 1 206 ? 11.359 1.188 -15.086 1 98.88 206 GLU A CA 1
ATOM 1560 C C . GLU A 1 206 ? 10.234 0.166 -15.258 1 98.88 206 GLU A C 1
ATOM 1562 O O . GLU A 1 206 ? 10.5 -1.024 -15.438 1 98.88 206 GLU A O 1
ATOM 1567 N N . SER A 1 207 ? 9.055 0.634 -15.141 1 98.75 207 SER A N 1
ATOM 1568 C CA . SER A 1 207 ? 7.91 -0.264 -15.273 1 98.75 207 SER A CA 1
ATOM 1569 C C . SER A 1 207 ? 6.832 0.344 -16.172 1 98.75 207 SER A C 1
ATOM 1571 O O . SER A 1 207 ? 6.582 1.55 -16.109 1 98.75 207 SER A O 1
ATOM 1573 N N . GLU A 1 208 ? 6.223 -0.495 -16.984 1 98.81 208 GLU A N 1
ATOM 1574 C CA . GLU A 1 208 ? 5.043 -0.173 -17.781 1 98.81 208 GLU A CA 1
ATOM 1575 C C . GLU A 1 208 ? 3.914 -1.164 -17.516 1 98.81 208 GLU A C 1
ATOM 1577 O O . GLU A 1 208 ? 4.156 -2.361 -17.359 1 98.81 208 GLU A O 1
ATOM 1582 N N . ARG A 1 209 ? 2.75 -0.642 -17.469 1 98.44 209 ARG A N 1
ATOM 1583 C CA . ARG A 1 209 ? 1.587 -1.516 -17.359 1 98.44 209 ARG A CA 1
ATOM 1584 C C . ARG A 1 209 ? 0.306 -0.769 -17.719 1 98.44 209 ARG A C 1
ATOM 1586 O O . ARG A 1 209 ? 0.278 0.463 -17.719 1 98.44 209 ARG A O 1
ATOM 1593 N N . THR A 1 210 ? -0.648 -1.483 -18.094 1 98.31 210 THR A N 1
ATOM 1594 C CA . THR A 1 210 ? -2.021 -1.002 -18.188 1 98.31 210 THR A CA 1
ATOM 1595 C C . THR A 1 210 ? -2.854 -1.472 -17 1 98.31 210 THR A C 1
ATOM 1597 O O . THR A 1 210 ? -2.867 -2.66 -16.688 1 98.31 210 THR A O 1
ATOM 1600 N N . VAL A 1 211 ? -3.508 -0.508 -16.344 1 95.56 211 VAL A N 1
ATOM 1601 C CA . VAL A 1 211 ? -4.301 -0.857 -15.164 1 95.56 211 VAL A CA 1
ATOM 1602 C C . VAL A 1 211 ? -5.77 -0.539 -15.422 1 95.56 211 VAL A C 1
ATOM 1604 O O . VAL A 1 211 ? -6.098 0.507 -15.984 1 95.56 211 VAL A O 1
ATOM 1607 N N . ARG A 1 212 ? -6.578 -1.424 -14.969 1 90.38 212 ARG A N 1
ATOM 1608 C CA . ARG A 1 212 ? -8.023 -1.221 -15.055 1 90.38 212 ARG A CA 1
ATOM 1609 C C . ARG A 1 212 ? -8.555 -0.516 -13.812 1 90.38 212 ARG A C 1
ATOM 1611 O O . ARG A 1 212 ? -8.422 -1.031 -12.695 1 90.38 212 ARG A O 1
ATOM 1618 N N . TYR A 1 213 ? -9.102 0.623 -14.062 1 83.31 213 TYR A N 1
ATOM 1619 C CA . TYR A 1 213 ? -9.875 1.328 -13.039 1 83.31 213 TYR A CA 1
ATOM 1620 C C . TYR A 1 213 ? -11.367 1.216 -13.312 1 83.31 213 TYR A C 1
ATOM 1622 O O . TYR A 1 213 ? -11.781 0.669 -14.344 1 83.31 213 TYR A O 1
ATOM 1630 N N . ARG A 1 214 ? -12.18 1.666 -12.391 1 78.12 214 ARG A N 1
ATOM 1631 C CA . ARG A 1 214 ? -13.625 1.582 -12.562 1 78.12 214 ARG A CA 1
ATOM 1632 C C . ARG A 1 214 ? -14.078 2.389 -13.773 1 78.12 214 ARG A C 1
ATOM 1634 O O . ARG A 1 214 ? -14.977 1.967 -14.508 1 78.12 214 ARG A O 1
ATOM 1641 N N . ASP A 1 215 ? -13.422 3.553 -13.93 1 80.75 215 ASP A N 1
ATOM 1642 C CA . ASP A 1 215 ? -13.875 4.445 -14.992 1 80.75 215 ASP A CA 1
ATOM 1643 C C . ASP A 1 215 ? -13.062 4.23 -16.266 1 80.75 215 ASP A C 1
ATOM 1645 O O . ASP A 1 215 ? -13.148 5.023 -17.203 1 80.75 215 ASP A O 1
ATOM 1649 N N . GLY A 1 216 ? -12.258 3.244 -16.297 1 87.75 216 GLY A N 1
ATOM 1650 C CA . GLY A 1 216 ? -11.555 2.924 -17.531 1 87.75 216 GLY A CA 1
ATOM 1651 C C . GLY A 1 216 ? -10.109 2.535 -17.297 1 87.75 216 GLY A C 1
ATOM 1652 O O . GLY A 1 216 ? -9.602 2.623 -16.172 1 87.75 216 GLY A O 1
ATOM 1653 N N . LYS A 1 217 ? -9.461 2.215 -18.438 1 95.25 217 LYS A N 1
ATOM 1654 C CA . LYS A 1 217 ? -8.07 1.775 -18.375 1 95.25 217 LYS A CA 1
ATOM 1655 C C . LYS A 1 217 ? -7.113 2.967 -18.422 1 95.25 217 LYS A C 1
ATOM 1657 O O . LYS A 1 217 ? -7.445 4.016 -18.984 1 95.25 217 LYS A O 1
ATOM 1662 N N . ARG A 1 218 ? -5.965 2.766 -17.797 1 97.12 218 ARG A N 1
ATOM 1663 C CA . ARG A 1 218 ? -4.891 3.75 -17.828 1 97.12 218 ARG A CA 1
ATOM 1664 C C . ARG A 1 218 ? -3.541 3.08 -18.062 1 97.12 218 ARG A C 1
ATOM 1666 O O . ARG A 1 218 ? -3.279 1.995 -17.547 1 97.12 218 ARG A O 1
ATOM 1673 N N . ASP A 1 219 ? -2.793 3.754 -18.891 1 98.44 219 ASP A N 1
ATOM 1674 C CA . ASP A 1 219 ? -1.404 3.338 -19.047 1 98.44 219 ASP A CA 1
ATOM 1675 C C . ASP A 1 219 ? -0.493 4.059 -18.062 1 98.44 219 ASP A C 1
ATOM 1677 O O . ASP A 1 219 ? -0.535 5.285 -17.938 1 98.44 219 ASP A O 1
ATOM 1681 N N . LEU A 1 220 ? 0.298 3.232 -17.328 1 98.56 220 LEU A N 1
ATOM 1682 C CA . LEU A 1 220 ? 1.219 3.779 -16.344 1 98.56 220 LEU A CA 1
ATOM 1683 C C . LEU A 1 220 ? 2.666 3.494 -16.734 1 98.56 220 LEU A C 1
ATOM 1685 O O . LEU A 1 220 ? 2.994 2.383 -17.141 1 98.56 220 LEU A O 1
ATOM 1689 N N . SER A 1 221 ? 3.455 4.516 -16.719 1 98.75 221 SER A N 1
ATOM 1690 C CA . SER A 1 221 ? 4.906 4.422 -16.844 1 98.75 221 SER A CA 1
ATOM 1691 C C . SER A 1 221 ? 5.613 4.988 -15.625 1 98.75 221 SER A C 1
ATOM 1693 O O . SER A 1 221 ? 5.41 6.148 -15.266 1 98.75 221 SER A O 1
ATOM 1695 N N . THR A 1 222 ? 6.449 4.176 -14.992 1 98.75 222 THR A N 1
ATOM 1696 C CA . THR A 1 222 ? 7.141 4.609 -13.781 1 98.75 222 THR A CA 1
ATOM 1697 C C . THR A 1 222 ? 8.648 4.473 -13.945 1 98.75 222 THR A C 1
ATOM 1699 O O . THR A 1 222 ? 9.141 3.463 -14.453 1 98.75 222 THR A O 1
ATOM 1702 N N . THR A 1 223 ? 9.359 5.441 -13.547 1 98.94 223 THR A N 1
ATOM 1703 C CA . THR A 1 223 ? 10.812 5.402 -13.422 1 98.94 223 THR A CA 1
ATOM 1704 C C . THR A 1 223 ? 11.242 5.719 -11.992 1 98.94 223 THR A C 1
ATOM 1706 O O . THR A 1 223 ? 10.734 6.652 -11.375 1 98.94 223 THR A O 1
ATOM 1709 N N . VAL A 1 224 ? 12.156 4.922 -11.469 1 98.94 224 VAL A N 1
ATOM 1710 C CA . VAL A 1 224 ? 12.703 5.109 -10.133 1 98.94 224 VAL A CA 1
ATOM 1711 C C . VAL A 1 224 ? 14.227 5.16 -10.195 1 98.94 224 VAL A C 1
ATOM 1713 O O . VAL A 1 224 ? 14.852 4.383 -10.93 1 98.94 224 VAL A O 1
ATOM 1716 N N . ARG A 1 225 ? 14.789 6.039 -9.5 1 98.88 225 ARG A N 1
ATOM 1717 C CA . ARG A 1 225 ? 16.234 6.109 -9.32 1 98.88 225 ARG A CA 1
ATOM 1718 C C . ARG A 1 225 ? 16.594 6.148 -7.844 1 98.88 225 ARG A C 1
ATOM 1720 O O . ARG A 1 225 ? 16 6.891 -7.066 1 98.88 225 ARG A O 1
ATOM 1727 N N . ILE A 1 226 ? 17.516 5.359 -7.496 1 98.62 226 ILE A N 1
ATOM 1728 C CA . ILE A 1 226 ? 18.047 5.355 -6.137 1 98.62 226 ILE A CA 1
ATOM 1729 C C . ILE A 1 226 ? 19.5 5.852 -6.152 1 98.62 226 ILE A C 1
ATOM 1731 O O . ILE A 1 226 ? 20.359 5.266 -6.812 1 98.62 226 ILE A O 1
ATOM 1735 N N . THR A 1 227 ? 19.734 6.926 -5.438 1 98.19 227 THR A N 1
ATOM 1736 C CA . THR A 1 227 ? 21.047 7.582 -5.453 1 98.19 227 THR A CA 1
ATOM 1737 C C . THR A 1 227 ? 21.453 7.996 -4.043 1 98.19 227 THR A C 1
ATOM 1739 O O . THR A 1 227 ? 20.688 7.82 -3.09 1 98.19 227 THR A O 1
ATOM 1742 N N . GLY A 1 228 ? 22.625 8.492 -3.953 1 97.88 228 GLY A N 1
ATOM 1743 C CA . GLY A 1 228 ? 23.125 9.055 -2.709 1 97.88 228 GLY A CA 1
ATOM 1744 C C . GLY A 1 228 ? 23.219 8.039 -1.586 1 97.88 228 GLY A C 1
ATOM 1745 O O . GLY A 1 228 ? 23 8.375 -0.421 1 97.88 228 GLY A O 1
ATOM 1746 N N . VAL A 1 229 ? 23.5 6.816 -1.937 1 97.06 229 VAL A N 1
ATOM 1747 C CA . VAL A 1 229 ? 23.625 5.781 -0.917 1 97.06 229 VAL A CA 1
ATOM 1748 C C . VAL A 1 229 ? 24.828 6.086 -0.026 1 97.06 229 VAL A C 1
ATOM 1750 O O . VAL A 1 229 ? 25.953 6.168 -0.507 1 97.06 229 VAL A O 1
ATOM 1753 N N . GLY A 1 230 ? 24.578 6.293 1.228 1 96.62 230 GLY A N 1
ATOM 1754 C CA . GLY A 1 230 ? 25.609 6.602 2.195 1 96.62 230 GLY A CA 1
ATOM 1755 C C . GLY A 1 230 ? 25.969 8.078 2.244 1 96.62 230 GLY A C 1
ATOM 1756 O O . GLY A 1 230 ? 26.703 8.516 3.131 1 96.62 230 GLY A O 1
ATOM 1757 N N . THR A 1 231 ? 25.359 8.875 1.367 1 97.62 231 THR A N 1
ATOM 1758 C CA . THR A 1 231 ? 25.797 10.266 1.318 1 97.62 231 THR A CA 1
ATOM 1759 C C . THR A 1 231 ? 24.609 11.211 1.401 1 97.62 231 THR A C 1
ATOM 1761 O O . THR A 1 231 ? 24.781 12.43 1.478 1 97.62 231 THR A O 1
ATOM 1764 N N . THR A 1 232 ? 23.438 10.641 1.362 1 98.06 232 THR A N 1
ATOM 1765 C CA . THR A 1 232 ? 22.25 11.461 1.487 1 98.06 232 THR A CA 1
ATOM 1766 C C . THR A 1 232 ? 22.172 12.117 2.865 1 98.06 232 THR A C 1
ATOM 1768 O O . THR A 1 232 ? 22.438 11.469 3.879 1 98.06 232 THR A O 1
ATOM 1771 N N . THR A 1 233 ? 21.859 13.398 2.844 1 96.5 233 THR A N 1
ATOM 1772 C CA . THR A 1 233 ? 21.641 14.109 4.098 1 96.5 233 THR A CA 1
ATOM 1773 C C . THR A 1 233 ? 20.156 14.188 4.426 1 96.5 233 THR A C 1
ATOM 1775 O O . THR A 1 233 ? 19.344 14.57 3.574 1 96.5 233 THR A O 1
ATOM 1778 N N . VAL A 1 234 ? 19.891 13.781 5.598 1 96.62 234 VAL A N 1
ATOM 1779 C CA . VAL A 1 234 ? 18.5 13.836 6.078 1 96.62 234 VAL A CA 1
ATOM 1780 C C . VAL A 1 234 ? 18.391 14.852 7.207 1 96.62 234 VAL A C 1
ATOM 1782 O O . VAL A 1 234 ? 18.828 14.594 8.328 1 96.62 234 VAL A O 1
ATOM 1785 N N . GLU A 1 235 ? 17.859 16.062 6.832 1 95.12 235 GLU A N 1
ATOM 1786 C CA . GLU A 1 235 ? 17.703 17.156 7.793 1 95.12 235 GLU A CA 1
ATOM 1787 C C . GLU A 1 235 ? 16.266 17.703 7.789 1 95.12 235 GLU A C 1
ATOM 1789 O O . GLU A 1 235 ? 15.5 17.422 6.867 1 95.12 235 GLU A O 1
ATOM 1794 N N . HIS A 1 236 ? 16.047 18.484 8.773 1 95.44 236 HIS A N 1
ATOM 1795 C CA . HIS A 1 236 ? 14.719 19.094 8.867 1 95.44 236 HIS A CA 1
ATOM 1796 C C . HIS A 1 236 ? 14.43 19.969 7.66 1 95.44 236 HIS A C 1
ATOM 1798 O O . HIS A 1 236 ? 15.281 20.766 7.246 1 95.44 236 HIS A O 1
ATOM 1804 N N . PRO A 1 237 ? 13.227 19.781 7.129 1 96.94 237 PRO A N 1
ATOM 1805 C CA . PRO A 1 237 ? 12.867 20.719 6.059 1 96.94 237 PRO A CA 1
ATOM 1806 C C . PRO A 1 237 ? 12.641 22.141 6.566 1 96.94 237 PRO A C 1
ATOM 1808 O O . PRO A 1 237 ? 12.562 22.359 7.777 1 96.94 237 PRO A O 1
ATOM 1811 N N . ASP A 1 238 ? 12.492 23.062 5.688 1 95.88 238 ASP A N 1
ATOM 1812 C CA . ASP A 1 238 ? 12.367 24.484 6.031 1 95.88 238 ASP A CA 1
ATOM 1813 C C . ASP A 1 238 ? 11.031 24.766 6.715 1 95.88 238 ASP A C 1
ATOM 1815 O O . ASP A 1 238 ? 10.867 25.812 7.359 1 95.88 238 ASP A O 1
ATOM 1819 N N . TRP A 1 239 ? 10.133 23.844 6.602 1 96.94 239 TRP A N 1
ATOM 1820 C CA . TRP A 1 239 ? 8.789 24.094 7.129 1 96.94 239 TRP A CA 1
ATOM 1821 C C . TRP A 1 239 ? 8.594 23.375 8.453 1 96.94 239 TRP A C 1
ATOM 1823 O O . TRP A 1 239 ? 7.504 23.406 9.039 1 96.94 239 TRP A O 1
ATOM 1833 N N . TYR A 1 240 ? 9.609 22.688 9.047 1 95.81 240 TYR A N 1
ATOM 1834 C CA . TYR A 1 240 ? 9.508 21.922 10.281 1 95.81 240 TYR A CA 1
ATOM 1835 C C . TYR A 1 240 ? 9.07 22.812 11.438 1 95.81 240 TYR A C 1
ATOM 1837 O O . TYR A 1 240 ? 8.188 22.438 12.219 1 95.81 240 TYR A O 1
ATOM 1845 N N . GLY A 1 241 ? 9.641 23.953 11.578 1 94.31 241 GLY A N 1
ATOM 1846 C CA . GLY A 1 241 ? 9.266 24.875 12.633 1 94.31 241 GLY A CA 1
ATOM 1847 C C . GLY A 1 241 ? 7.801 25.266 12.609 1 94.31 241 GLY A C 1
ATOM 1848 O O . GLY A 1 241 ? 7.125 25.219 13.641 1 94.31 241 GLY A O 1
ATOM 1849 N N . ALA A 1 242 ? 7.301 25.578 11.406 1 93.75 242 ALA A N 1
ATOM 1850 C CA . ALA A 1 242 ? 5.898 25.953 11.25 1 93.75 242 ALA A CA 1
ATOM 1851 C C . ALA A 1 242 ? 4.977 24.797 11.617 1 93.75 242 ALA A C 1
ATOM 1853 O O . ALA A 1 242 ? 3.922 25 12.219 1 93.75 242 ALA A O 1
ATOM 1854 N N . ALA A 1 243 ? 5.395 23.578 11.266 1 93.5 243 ALA A N 1
ATOM 1855 C CA . ALA A 1 243 ? 4.578 22.391 11.555 1 93.5 243 ALA A CA 1
ATOM 1856 C C . ALA A 1 243 ? 4.504 22.141 13.055 1 93.5 243 ALA A C 1
ATOM 1858 O O . ALA A 1 243 ? 3.432 21.828 13.578 1 93.5 243 ALA A O 1
ATOM 1859 N N . THR A 1 244 ? 5.609 22.266 13.727 1 91.38 244 THR A N 1
ATOM 1860 C CA . THR A 1 244 ? 5.629 22 15.164 1 91.38 244 THR A CA 1
ATOM 1861 C C . THR A 1 244 ? 4.844 23.078 15.914 1 91.38 244 THR A C 1
ATOM 1863 O O . THR A 1 244 ? 4.176 22.781 16.906 1 91.38 244 THR A O 1
ATOM 1866 N N . GLU A 1 245 ? 4.828 24.25 15.414 1 89.5 245 GLU A N 1
ATOM 1867 C CA . GLU A 1 245 ? 4.039 25.328 16.016 1 89.5 245 GLU A CA 1
ATOM 1868 C C . GLU A 1 245 ? 2.545 25.078 15.812 1 89.5 245 GLU A C 1
ATOM 1870 O O . GLU A 1 245 ? 1.756 25.266 16.75 1 89.5 245 GLU A O 1
ATOM 1875 N N . SER A 1 246 ? 2.26 24.656 14.633 1 83.94 246 SER A N 1
ATOM 1876 C CA . SER A 1 246 ? 0.862 24.359 14.328 1 83.94 246 SER A CA 1
ATOM 1877 C C . SER A 1 246 ? 0.33 23.234 15.188 1 83.94 246 SER A C 1
ATOM 1879 O O . SER A 1 246 ? -0.813 23.266 15.648 1 83.94 246 SER A O 1
ATOM 1881 N N . ALA A 1 247 ? 1.068 22.188 15.352 1 78.56 247 ALA A N 1
ATOM 1882 C CA . ALA A 1 247 ? 0.675 21.047 16.156 1 78.56 247 ALA A CA 1
ATOM 1883 C C . ALA A 1 247 ? 0.487 21.438 17.625 1 78.56 247 ALA A C 1
ATOM 1885 O O . ALA A 1 247 ? -0.354 20.875 18.312 1 78.56 247 ALA A O 1
ATOM 1886 N N . ARG A 1 248 ? 1.216 22.312 18.062 1 73.06 248 ARG A N 1
ATOM 1887 C CA . ARG A 1 248 ? 1.09 22.781 19.438 1 73.06 248 ARG A CA 1
ATOM 1888 C C . ARG A 1 248 ? -0.204 23.578 19.625 1 73.06 248 ARG A C 1
ATOM 1890 O O . ARG A 1 248 ? -0.882 23.422 20.656 1 73.06 248 ARG A O 1
ATOM 1897 N N . ASN A 1 249 ? -0.475 24.344 18.562 1 63.38 249 ASN A N 1
ATOM 1898 C CA . ASN A 1 249 ? -1.677 25.156 18.656 1 63.38 249 ASN A CA 1
ATOM 1899 C C . ASN A 1 249 ? -2.939 24.344 18.422 1 63.38 249 ASN A C 1
ATOM 1901 O O . ASN A 1 249 ? -4.016 24.703 18.906 1 63.38 249 ASN A O 1
ATOM 1905 N N . GLY A 1 250 ? -2.955 23.375 17.562 1 55.59 250 GLY A N 1
ATOM 1906 C CA . GLY A 1 250 ? -4.109 22.5 17.391 1 55.59 250 GLY A CA 1
ATOM 1907 C C . GLY A 1 250 ? -4.422 21.672 18.625 1 55.59 250 GLY A C 1
ATOM 1908 O O . GLY A 1 250 ? -5.57 21.266 18.844 1 55.59 250 GLY A O 1
ATOM 1909 N N . THR A 1 251 ? -3.381 21.25 19.359 1 45.16 251 THR A N 1
ATOM 1910 C CA . THR A 1 251 ? -3.602 20.609 20.656 1 45.16 251 THR A CA 1
ATOM 1911 C C . THR A 1 251 ? -4.062 21.625 21.688 1 45.16 251 THR A C 1
ATOM 1913 O O . THR A 1 251 ? -4.648 21.266 22.703 1 45.16 251 THR A O 1
ATOM 1916 N N . ALA A 1 252 ? -3.799 22.969 21.641 1 41.66 252 ALA A N 1
ATOM 1917 C CA . ALA A 1 252 ? -4.168 23.969 22.625 1 41.66 252 ALA A CA 1
ATOM 1918 C C . ALA A 1 252 ? -5.605 24.453 22.422 1 41.66 252 ALA A C 1
ATOM 1920 O O . ALA A 1 252 ? -6.172 25.125 23.281 1 41.66 252 ALA A O 1
ATOM 1921 N N . GLY A 1 253 ? -6.23 24.266 21.266 1 32.03 253 GLY A N 1
ATOM 1922 C CA . GLY A 1 253 ? -7.609 24.719 21.156 1 32.03 253 GLY A CA 1
ATOM 1923 C C . GLY A 1 253 ? -8.617 23.641 21.5 1 32.03 253 GLY A C 1
ATOM 1924 O O . GLY A 1 253 ? -8.305 22.438 21.438 1 32.03 253 GLY A O 1
ATOM 1925 N N . MET B 1 1 ? -75 -55.906 8.477 1 25.12 1 MET B N 1
ATOM 1926 C CA . MET B 1 1 ? -73.562 -55.969 8.625 1 25.12 1 MET B CA 1
ATOM 1927 C C . MET B 1 1 ? -72.812 -55.406 7.391 1 25.12 1 MET B C 1
ATOM 1929 O O . MET B 1 1 ? -72.75 -56.062 6.352 1 25.12 1 MET B O 1
ATOM 1933 N N . ARG B 1 2 ? -73.188 -54.094 7.078 1 31.58 2 ARG B N 1
ATOM 1934 C CA . ARG B 1 2 ? -72.75 -53.312 5.941 1 31.58 2 ARG B CA 1
ATOM 1935 C C . ARG B 1 2 ? -71.188 -53.312 5.836 1 31.58 2 ARG B C 1
ATOM 1937 O O . ARG B 1 2 ? -70.5 -53.031 6.82 1 31.58 2 ARG B O 1
ATOM 1944 N N . GLY B 1 3 ? -70.688 -54.125 4.988 1 32.03 3 GLY B N 1
ATOM 1945 C CA . GLY B 1 3 ? -69.25 -54.344 4.754 1 32.03 3 GLY B CA 1
ATOM 1946 C C . GLY B 1 3 ? -68.5 -53.062 4.5 1 32.03 3 GLY B C 1
ATOM 1947 O O . GLY B 1 3 ? -69 -52.156 3.816 1 32.03 3 GLY B O 1
ATOM 1948 N N . PRO B 1 4 ? -67.688 -52.656 5.473 1 37.47 4 PRO B N 1
ATOM 1949 C CA . PRO B 1 4 ? -67.062 -51.344 5.449 1 37.47 4 PRO B CA 1
ATOM 1950 C C . PRO B 1 4 ? -66.188 -51.125 4.195 1 37.47 4 PRO B C 1
ATOM 1952 O O . PRO B 1 4 ? -65.625 -52.062 3.672 1 37.47 4 PRO B O 1
ATOM 1955 N N . ALA B 1 5 ? -66.688 -50.281 3.271 1 36.16 5 ALA B N 1
ATOM 1956 C CA . ALA B 1 5 ? -66 -49.844 2.059 1 36.16 5 ALA B CA 1
ATOM 1957 C C . ALA B 1 5 ? -64.562 -49.344 2.375 1 36.16 5 ALA B C 1
ATOM 1959 O O . ALA B 1 5 ? -64.375 -48.406 3.166 1 36.16 5 ALA B O 1
ATOM 1960 N N . VAL B 1 6 ? -63.625 -50.25 2.498 1 35.59 6 VAL B N 1
ATOM 1961 C CA . VAL B 1 6 ? -62.219 -49.906 2.74 1 35.59 6 VAL B CA 1
ATOM 1962 C C . VAL B 1 6 ? -61.75 -48.938 1.65 1 35.59 6 VAL B C 1
ATOM 1964 O O . VAL B 1 6 ? -61.781 -49.281 0.465 1 35.59 6 VAL B O 1
ATOM 1967 N N . PRO B 1 7 ? -61.938 -47.594 1.805 1 35.91 7 PRO B N 1
ATOM 1968 C CA . PRO B 1 7 ? -61.438 -46.719 0.753 1 35.91 7 PRO B CA 1
ATOM 1969 C C . PRO B 1 7 ? -59.969 -46.938 0.425 1 35.91 7 PRO B C 1
ATOM 1971 O O . PRO B 1 7 ? -59.156 -47.25 1.32 1 35.91 7 PRO B O 1
ATOM 1974 N N . PHE B 1 8 ? -59.688 -47.562 -0.683 1 31.62 8 PHE B N 1
ATOM 1975 C CA . PHE B 1 8 ? -58.344 -47.719 -1.233 1 31.62 8 PHE B CA 1
ATOM 1976 C C . PHE B 1 8 ? -57.656 -46.375 -1.33 1 31.62 8 PHE B C 1
ATOM 1978 O O . PHE B 1 8 ? -58.094 -45.5 -2.088 1 31.62 8 PHE B O 1
ATOM 1985 N N . VAL B 1 9 ? -57.188 -45.875 -0.192 1 29.66 9 VAL B N 1
ATOM 1986 C CA . VAL B 1 9 ? -56.344 -44.688 -0.257 1 29.66 9 VAL B CA 1
ATOM 1987 C C . VAL B 1 9 ? -55.156 -44.938 -1.171 1 29.66 9 VAL B C 1
ATOM 1989 O O . VAL B 1 9 ? -54.344 -45.844 -0.915 1 29.66 9 VAL B O 1
ATOM 1992 N N . CYS B 1 10 ? -55.281 -44.688 -2.473 1 29.36 10 CYS B N 1
ATOM 1993 C CA . CYS B 1 10 ? -54.156 -44.656 -3.389 1 29.36 10 CYS B CA 1
ATOM 1994 C C . CYS B 1 10 ? -53.062 -43.781 -2.838 1 29.36 10 CYS B C 1
ATOM 1996 O O . CYS B 1 10 ? -53.25 -42.562 -2.605 1 29.36 10 CYS B O 1
ATOM 1998 N N . LEU B 1 11 ? -52.188 -44.344 -2.059 1 26.95 11 LEU B N 1
ATOM 1999 C CA . LEU B 1 11 ? -50.906 -43.719 -1.682 1 26.95 11 LEU B CA 1
ATOM 2000 C C . LEU B 1 11 ? -50.188 -43.188 -2.908 1 26.95 11 LEU B C 1
ATOM 2002 O O . LEU B 1 11 ? -49.719 -43.969 -3.746 1 26.95 11 LEU B O 1
ATOM 2006 N N . LEU B 1 12 ? -50.688 -42.062 -3.49 1 28.53 12 LEU B N 1
ATOM 2007 C CA . LEU B 1 12 ? -49.844 -41.375 -4.449 1 28.53 12 LEU B CA 1
ATOM 2008 C C . LEU B 1 12 ? -48.438 -41.219 -3.875 1 28.53 12 LEU B C 1
ATOM 2010 O O . LEU B 1 12 ? -48.219 -40.469 -2.916 1 28.53 12 LEU B O 1
ATOM 2014 N N . VAL B 1 13 ? -47.625 -42.25 -3.922 1 30.17 13 VAL B N 1
ATOM 2015 C CA . VAL B 1 13 ? -46.188 -42.094 -3.717 1 30.17 13 VAL B CA 1
ATOM 2016 C C . VAL B 1 13 ? -45.656 -40.969 -4.586 1 30.17 13 VAL B C 1
ATOM 2018 O O . VAL B 1 13 ? -45.625 -41.062 -5.816 1 30.17 13 VAL B O 1
ATOM 2021 N N . VAL B 1 14 ? -45.969 -39.688 -4.309 1 31.05 14 VAL B N 1
ATOM 2022 C CA . VAL B 1 14 ? -45.188 -38.625 -4.914 1 31.05 14 VAL B CA 1
ATOM 2023 C C . VAL B 1 14 ? -43.688 -38.906 -4.699 1 31.05 14 VAL B C 1
ATOM 2025 O O . VAL B 1 14 ? -43.219 -38.906 -3.564 1 31.05 14 VAL B O 1
ATOM 2028 N N . ALA B 1 15 ? -43.062 -39.812 -5.504 1 31.11 15 ALA B N 1
ATOM 2029 C CA . ALA B 1 15 ? -41.625 -39.812 -5.613 1 31.11 15 ALA B CA 1
ATOM 2030 C C . ALA B 1 15 ? -41.062 -38.406 -5.672 1 31.11 15 ALA B C 1
ATOM 2032 O O . ALA B 1 15 ? -41.25 -37.688 -6.648 1 31.11 15 ALA B O 1
ATOM 2033 N N . ALA B 1 16 ? -41.125 -37.656 -4.621 1 33.03 16 ALA B N 1
ATOM 2034 C CA . ALA B 1 16 ? -40.344 -36.438 -4.504 1 33.03 16 ALA B CA 1
ATOM 2035 C C . ALA B 1 16 ? -38.938 -36.656 -5.098 1 33.03 16 ALA B C 1
ATOM 2037 O O . ALA B 1 16 ? -38.156 -37.438 -4.594 1 33.03 16 ALA B O 1
ATOM 2038 N N . GLY B 1 17 ? -38.781 -36.625 -6.453 1 31.64 17 GLY B N 1
ATOM 2039 C CA . GLY B 1 17 ? -37.469 -36.531 -7.078 1 31.64 17 GLY B CA 1
ATOM 2040 C C . GLY B 1 17 ? -36.5 -35.688 -6.289 1 31.64 17 GLY B C 1
ATOM 2041 O O . GLY B 1 17 ? -36.812 -34.562 -5.918 1 31.64 17 GLY B O 1
ATOM 2042 N N . CYS B 1 18 ? -35.875 -36.156 -5.332 1 34.19 18 CYS B N 1
ATOM 2043 C CA . CYS B 1 18 ? -34.656 -35.531 -4.887 1 34.19 18 CYS B CA 1
ATOM 2044 C C . CYS B 1 18 ? -33.906 -34.875 -6.055 1 34.19 18 CYS B C 1
ATOM 2046 O O . CYS B 1 18 ? -33.312 -35.562 -6.867 1 34.19 18 CYS B O 1
ATOM 2048 N N . VAL B 1 19 ? -34.625 -33.969 -6.828 1 32.34 19 VAL B N 1
ATOM 2049 C CA . VAL B 1 19 ? -33.781 -33.188 -7.715 1 32.34 19 VAL B CA 1
ATOM 2050 C C . VAL B 1 19 ? -32.562 -32.719 -6.957 1 32.34 19 VAL B C 1
ATOM 2052 O O . VAL B 1 19 ? -32.656 -32.062 -5.918 1 32.34 19 VAL B O 1
ATOM 2055 N N . ALA B 1 20 ? -31.594 -33.531 -6.84 1 37.34 20 ALA B N 1
ATOM 2056 C CA . ALA B 1 20 ? -30.312 -32.938 -6.5 1 37.34 20 ALA B CA 1
ATOM 2057 C C . ALA B 1 20 ? -30.219 -31.5 -7 1 37.34 20 ALA B C 1
ATOM 2059 O O . ALA B 1 20 ? -30.594 -31.203 -8.141 1 37.34 20 ALA B O 1
ATOM 2060 N N . PRO B 1 21 ? -30.5 -30.531 -6.25 1 38.06 21 PRO B N 1
ATOM 2061 C CA . PRO B 1 21 ? -30.359 -29.234 -6.914 1 38.06 21 PRO B CA 1
ATOM 2062 C C . PRO B 1 21 ? -29.297 -29.234 -8 1 38.06 21 PRO B C 1
ATOM 2064 O O . PRO B 1 21 ? -28.172 -29.703 -7.766 1 38.06 21 PRO B O 1
ATOM 2067 N N . THR B 1 22 ? -29.547 -29.656 -9.203 1 38.38 22 THR B N 1
ATOM 2068 C CA . THR B 1 22 ? -28.844 -29.734 -10.477 1 38.38 22 THR B CA 1
ATOM 2069 C C . THR B 1 22 ? -27.766 -28.641 -10.57 1 38.38 22 THR B C 1
ATOM 2071 O O . THR B 1 22 ? -26.906 -28.688 -11.438 1 38.38 22 THR B O 1
ATOM 2074 N N . GLY B 1 23 ? -28.109 -27.406 -10.344 1 40.38 23 GLY B N 1
ATOM 2075 C CA . GLY B 1 23 ? -27.188 -26.406 -10.859 1 40.38 23 GLY B CA 1
ATOM 2076 C C . GLY B 1 23 ? -25.781 -26.547 -10.312 1 40.38 23 GLY B C 1
ATOM 2077 O O . GLY B 1 23 ? -25.484 -26.109 -9.203 1 40.38 23 GLY B O 1
ATOM 2078 N N . GLN B 1 24 ? -25.141 -27.562 -10.328 1 45.91 24 GLN B N 1
ATOM 2079 C CA . GLN B 1 24 ? -23.812 -28.016 -9.969 1 45.91 24 GLN B CA 1
ATOM 2080 C C . GLN B 1 24 ? -22.781 -26.906 -10.203 1 45.91 24 GLN B C 1
ATOM 2082 O O . GLN B 1 24 ? -22.188 -26.828 -11.273 1 45.91 24 GLN B O 1
ATOM 2087 N N . SER B 1 25 ? -23.141 -25.609 -9.969 1 57.41 25 SER B N 1
ATOM 2088 C CA . SER B 1 25 ? -22.281 -24.484 -10.344 1 57.41 25 SER B CA 1
ATOM 2089 C C . SER B 1 25 ? -20.828 -24.75 -9.977 1 57.41 25 SER B C 1
ATOM 2091 O O . SER B 1 25 ? -20.547 -25.328 -8.93 1 57.41 25 SER B O 1
ATOM 2093 N N . GLY B 1 26 ? -20.141 -25.156 -11.008 1 68.94 26 GLY B N 1
ATOM 2094 C CA . GLY B 1 26 ? -18.703 -25.312 -10.891 1 68.94 26 GLY B CA 1
ATOM 2095 C C . GLY B 1 26 ? -18.078 -24.391 -9.859 1 68.94 26 GLY B C 1
ATOM 2096 O O . GLY B 1 26 ? -18.766 -23.531 -9.305 1 68.94 26 GLY B O 1
ATOM 2097 N N . PRO B 1 27 ? -16.922 -24.891 -9.398 1 82.19 27 PRO B N 1
ATOM 2098 C CA . PRO B 1 27 ? -16.234 -24.062 -8.398 1 82.19 27 PRO B CA 1
ATOM 2099 C C . PRO B 1 27 ? -16.125 -22.594 -8.82 1 82.19 27 PRO B C 1
ATOM 2101 O O . PRO B 1 27 ? -16.281 -22.281 -10 1 82.19 27 PRO B O 1
ATOM 2104 N N . SER B 1 28 ? -16.141 -21.844 -7.957 1 87.94 28 SER B N 1
ATOM 2105 C CA . SER B 1 28 ? -15.891 -20.422 -8.156 1 87.94 28 SER B CA 1
ATOM 2106 C C . SER B 1 28 ? -14.75 -20.188 -9.141 1 87.94 28 SER B C 1
ATOM 2108 O O . SER B 1 28 ? -13.852 -21.016 -9.266 1 87.94 28 SER B O 1
ATOM 2110 N N . PRO B 1 29 ? -14.859 -19.188 -9.914 1 91.75 29 PRO B N 1
ATOM 2111 C CA . PRO B 1 29 ? -13.758 -18.891 -10.836 1 91.75 29 PRO B CA 1
ATOM 2112 C C . PRO B 1 29 ? -12.391 -18.969 -10.156 1 91.75 29 PRO B C 1
ATOM 2114 O O . PRO B 1 29 ? -12.219 -18.469 -9.047 1 91.75 29 PRO B O 1
ATOM 2117 N N . GLY B 1 30 ? -11.508 -19.703 -10.836 1 95.94 30 GLY B N 1
ATOM 2118 C CA . GLY B 1 30 ? -10.148 -19.828 -10.344 1 95.94 30 GLY B CA 1
ATOM 2119 C C . GLY B 1 30 ? -9.953 -21.031 -9.438 1 95.94 30 GLY B C 1
ATOM 2120 O O . GLY B 1 30 ? -8.828 -21.312 -9.008 1 95.94 30 GLY B O 1
ATOM 2121 N N . LEU B 1 31 ? -11.062 -21.703 -9.188 1 96.06 31 LEU B N 1
ATOM 2122 C CA . LEU B 1 31 ? -10.977 -22.875 -8.328 1 96.06 31 LEU B CA 1
ATOM 2123 C C . LEU B 1 31 ? -11.383 -24.141 -9.086 1 96.06 31 LEU B C 1
ATOM 2125 O O . LEU B 1 31 ? -12.219 -24.078 -9.992 1 96.06 31 LEU B O 1
ATOM 2129 N N . SER B 1 32 ? -10.703 -25.234 -8.789 1 92.69 32 SER B N 1
ATOM 2130 C CA . SER B 1 32 ? -11.242 -26.562 -9.023 1 92.69 32 SER B CA 1
ATOM 2131 C C . SER B 1 32 ? -11.758 -27.188 -7.727 1 92.69 32 SER B C 1
ATOM 2133 O O . SER B 1 32 ? -11.852 -26.516 -6.699 1 92.69 32 SER B O 1
ATOM 2135 N N . THR B 1 33 ? -12.109 -28.438 -7.824 1 85.62 33 THR B N 1
ATOM 2136 C CA . THR B 1 33 ? -12.68 -29.078 -6.652 1 85.62 33 THR B CA 1
ATOM 2137 C C . THR B 1 33 ? -11.617 -29.312 -5.578 1 85.62 33 THR B C 1
ATOM 2139 O O . THR B 1 33 ? -11.945 -29.516 -4.406 1 85.62 33 THR B O 1
ATOM 2142 N N . ASP B 1 34 ? -10.391 -29.156 -6.082 1 91.19 34 ASP B N 1
ATOM 2143 C CA . ASP B 1 34 ? -9.422 -29.531 -5.066 1 91.19 34 ASP B CA 1
ATOM 2144 C C . ASP B 1 34 ? -8.227 -28.578 -5.059 1 91.19 34 ASP B C 1
ATOM 2146 O O . ASP B 1 34 ? -7.332 -28.703 -4.215 1 91.19 34 ASP B O 1
ATOM 2150 N N . ASP B 1 35 ? -8.25 -27.641 -6.012 1 94.5 35 ASP B N 1
ATOM 2151 C CA . ASP B 1 35 ? -7.07 -26.766 -6.074 1 94.5 35 ASP B CA 1
ATOM 2152 C C . ASP B 1 35 ? -7.453 -25.359 -6.523 1 94.5 35 ASP B C 1
ATOM 2154 O O . ASP B 1 35 ? -8.555 -25.141 -7.023 1 94.5 35 ASP B O 1
ATOM 2158 N N . VAL B 1 36 ? -6.543 -24.406 -6.27 1 96.38 36 VAL B N 1
ATOM 2159 C CA . VAL B 1 36 ? -6.613 -23.094 -6.875 1 96.38 36 VAL B CA 1
ATOM 2160 C C . VAL B 1 36 ? -5.965 -23.109 -8.258 1 96.38 36 VAL B C 1
ATOM 2162 O O . VAL B 1 36 ? -4.742 -23.219 -8.375 1 96.38 36 VAL B O 1
ATOM 2165 N N . THR B 1 37 ? -6.719 -22.984 -9.312 1 95.06 37 THR B N 1
ATOM 2166 C CA . THR B 1 37 ? -6.223 -23.156 -10.672 1 95.06 37 THR B CA 1
ATOM 2167 C C . THR B 1 37 ? -5.781 -21.828 -11.273 1 95.06 37 THR B C 1
ATOM 2169 O O . THR B 1 37 ? -4.926 -21.797 -12.156 1 95.06 37 THR B O 1
ATOM 2172 N N . ASP B 1 38 ? -6.367 -20.734 -10.812 1 95 38 ASP B N 1
ATOM 2173 C CA . ASP B 1 38 ? -6.078 -19.406 -11.359 1 95 38 ASP B CA 1
ATOM 2174 C C . ASP B 1 38 ? -6.379 -18.312 -10.336 1 95 38 ASP B C 1
ATOM 2176 O O . ASP B 1 38 ? -7.523 -17.875 -10.227 1 95 38 ASP B O 1
ATOM 2180 N N . THR B 1 39 ? -5.367 -17.875 -9.703 1 94.75 39 THR B N 1
ATOM 2181 C CA . THR B 1 39 ? -5.52 -16.859 -8.664 1 94.75 39 THR B CA 1
ATOM 2182 C C . THR B 1 39 ? -6.086 -15.562 -9.25 1 94.75 39 THR B C 1
ATOM 2184 O O . THR B 1 39 ? -6.934 -14.922 -8.633 1 94.75 39 THR B O 1
ATOM 2187 N N . ASN B 1 40 ? -5.699 -15.203 -10.453 1 93.56 40 ASN B N 1
ATOM 2188 C CA . ASN B 1 40 ? -6.172 -13.977 -11.07 1 93.56 40 ASN B CA 1
ATOM 2189 C C . ASN B 1 40 ? -7.664 -14.039 -11.383 1 93.56 40 ASN B C 1
ATOM 2191 O O . ASN B 1 40 ? -8.391 -13.062 -11.188 1 93.56 40 ASN B O 1
ATOM 2195 N N . ALA B 1 41 ? -8.047 -15.18 -11.852 1 95.06 41 ALA B N 1
ATOM 2196 C CA . ALA B 1 41 ? -9.469 -15.344 -12.125 1 95.06 41 ALA B CA 1
ATOM 2197 C C . ALA B 1 41 ? -10.289 -15.234 -10.844 1 95.06 41 ALA B C 1
ATOM 2199 O O . ALA B 1 41 ? -11.375 -14.641 -10.844 1 95.06 41 ALA B O 1
ATOM 2200 N N . LEU B 1 42 ? -9.758 -15.781 -9.773 1 96.94 42 LEU B N 1
ATOM 2201 C CA . LEU B 1 42 ? -10.422 -15.695 -8.477 1 96.94 42 LEU B CA 1
ATOM 2202 C C . LEU B 1 42 ? -10.547 -14.242 -8.023 1 96.94 42 LEU B C 1
ATOM 2204 O O . LEU B 1 42 ? -11.625 -13.797 -7.633 1 96.94 42 LEU B O 1
ATOM 2208 N N . ILE B 1 43 ? -9.461 -13.539 -8.148 1 96.5 43 ILE B N 1
ATOM 2209 C CA . ILE B 1 43 ? -9.438 -12.156 -7.691 1 96.5 43 ILE B CA 1
ATOM 2210 C C . ILE B 1 43 ? -10.32 -11.297 -8.594 1 96.5 43 ILE B C 1
ATOM 2212 O O . ILE B 1 43 ? -11.008 -10.391 -8.117 1 96.5 43 ILE B O 1
ATOM 2216 N N . ARG B 1 44 ? -10.375 -11.602 -9.859 1 93.81 44 ARG B N 1
ATOM 2217 C CA . ARG B 1 44 ? -11.242 -10.875 -10.773 1 93.81 44 ARG B CA 1
ATOM 2218 C C . ARG B 1 44 ? -12.711 -11.102 -10.43 1 93.81 44 ARG B C 1
ATOM 2220 O O . ARG B 1 44 ? -13.5 -10.156 -10.406 1 93.81 44 ARG B O 1
ATOM 2227 N N . ALA B 1 45 ? -13.023 -12.312 -10.148 1 95.56 45 ALA B N 1
ATOM 2228 C CA . ALA B 1 45 ? -14.398 -12.625 -9.773 1 95.56 45 ALA B CA 1
ATOM 2229 C C . ALA B 1 45 ? -14.797 -11.883 -8.492 1 95.56 45 ALA B C 1
ATOM 2231 O O . ALA B 1 45 ? -15.891 -11.32 -8.414 1 95.56 45 ALA B O 1
ATOM 2232 N N . HIS B 1 46 ? -13.914 -11.906 -7.559 1 97 46 HIS B N 1
ATOM 2233 C CA . HIS B 1 46 ? -14.109 -11.188 -6.305 1 97 46 HIS B CA 1
ATOM 2234 C C . HIS B 1 46 ? -14.297 -9.695 -6.551 1 97 46 HIS B C 1
ATOM 2236 O O . HIS B 1 46 ? -15.242 -9.094 -6.031 1 97 46 HIS B O 1
ATOM 2242 N N . THR B 1 47 ? -13.508 -9.156 -7.395 1 94.12 47 THR B N 1
ATOM 2243 C CA . THR B 1 47 ? -13.539 -7.738 -7.715 1 94.12 47 THR B CA 1
ATOM 2244 C C . THR B 1 47 ? -14.828 -7.375 -8.445 1 94.12 47 THR B C 1
ATOM 2246 O O . THR B 1 47 ? -15.508 -6.414 -8.078 1 94.12 47 THR B O 1
ATOM 2249 N N . ASP B 1 48 ? -15.188 -8.133 -9.383 1 91.75 48 ASP B N 1
ATOM 2250 C CA . ASP B 1 48 ? -16.359 -7.852 -10.203 1 91.75 48 ASP B CA 1
ATOM 2251 C C . ASP B 1 48 ? -17.641 -7.949 -9.383 1 91.75 48 ASP B C 1
ATOM 2253 O O . ASP B 1 48 ? -18.578 -7.16 -9.578 1 91.75 48 ASP B O 1
ATOM 2257 N N . ALA B 1 49 ? -17.594 -8.828 -8.477 1 93.69 49 ALA B N 1
ATOM 2258 C CA . ALA B 1 49 ? -18.781 -9.039 -7.66 1 93.69 49 ALA B CA 1
ATOM 2259 C C . ALA B 1 49 ? -19 -7.879 -6.699 1 93.69 49 ALA B C 1
ATOM 2261 O O . ALA B 1 49 ? -20.141 -7.562 -6.344 1 93.69 49 ALA B O 1
ATOM 2262 N N . LEU B 1 50 ? -17.922 -7.254 -6.348 1 95.06 50 LEU B N 1
ATOM 2263 C CA . LEU B 1 50 ? -18.016 -6.242 -5.301 1 95.06 50 LEU B CA 1
ATOM 2264 C C . LEU B 1 50 ? -17.938 -4.84 -5.891 1 95.06 50 LEU B C 1
ATOM 2266 O O . LEU B 1 50 ? -18.234 -3.857 -5.207 1 95.06 50 LEU B O 1
ATOM 2270 N N . ASP B 1 51 ? -17.594 -4.648 -7.098 1 88.44 51 ASP B N 1
ATOM 2271 C CA . ASP B 1 51 ? -17.25 -3.354 -7.676 1 88.44 51 ASP B CA 1
ATOM 2272 C C . ASP B 1 51 ? -18.5 -2.543 -7.992 1 88.44 51 ASP B C 1
ATOM 2274 O O . ASP B 1 51 ? -18.422 -1.374 -8.367 1 88.44 51 ASP B O 1
ATOM 2278 N N . ASP B 1 52 ? -19.703 -3.074 -7.77 1 87.75 52 ASP B N 1
ATOM 2279 C CA . ASP B 1 52 ? -20.891 -2.289 -8.094 1 87.75 52 ASP B CA 1
ATOM 2280 C C . ASP B 1 52 ? -21.891 -2.307 -6.941 1 87.75 52 ASP B C 1
ATOM 2282 O O . ASP B 1 52 ? -23.047 -1.919 -7.113 1 87.75 52 ASP B O 1
ATOM 2286 N N . GLN B 1 53 ? -21.453 -2.83 -5.852 1 94 53 GLN B N 1
ATOM 2287 C CA . GLN B 1 53 ? -22.344 -2.91 -4.691 1 94 53 GLN B CA 1
ATOM 2288 C C . GLN B 1 53 ? -21.625 -2.426 -3.43 1 94 53 GLN B C 1
ATOM 2290 O O . GLN B 1 53 ? -20.438 -2.656 -3.258 1 94 53 GLN B O 1
ATOM 2295 N N . PRO B 1 54 ? -22.438 -1.776 -2.58 1 97.5 54 PRO B N 1
ATOM 2296 C CA . PRO B 1 54 ? -21.812 -1.409 -1.307 1 97.5 54 PRO B CA 1
ATOM 2297 C C . PRO B 1 54 ? -21.516 -2.619 -0.423 1 97.5 54 PRO B C 1
ATOM 2299 O O . PRO B 1 54 ? -22.219 -3.629 -0.497 1 97.5 54 PRO B O 1
ATOM 2302 N N . PHE B 1 55 ? -20.531 -2.555 0.378 1 98.44 55 PHE B N 1
ATOM 2303 C CA . PHE B 1 55 ? -20.188 -3.652 1.276 1 98.44 55 PHE B CA 1
ATOM 2304 C C . PHE B 1 55 ? -19.375 -3.148 2.459 1 98.44 55 PHE B C 1
ATOM 2306 O O . PHE B 1 55 ? -18.891 -2.014 2.449 1 98.44 55 PHE B O 1
ATOM 2313 N N . THR B 1 56 ? -19.328 -3.959 3.512 1 98.75 56 THR B N 1
ATOM 2314 C CA . THR B 1 56 ? -18.562 -3.686 4.727 1 98.75 56 THR B CA 1
ATOM 2315 C C . THR B 1 56 ? -17.406 -4.672 4.875 1 98.75 56 THR B C 1
ATOM 2317 O O . THR B 1 56 ? -17.578 -5.867 4.629 1 98.75 56 THR B O 1
ATOM 2320 N N . VAL B 1 57 ? -16.234 -4.188 5.172 1 98.81 57 VAL B N 1
ATOM 2321 C CA . VAL B 1 57 ? -15.07 -5.023 5.465 1 98.81 57 VAL B CA 1
ATOM 2322 C C . VAL B 1 57 ? -14.594 -4.758 6.891 1 98.81 57 VAL B C 1
ATOM 2324 O O . VAL B 1 57 ? -14.414 -3.602 7.289 1 98.81 57 VAL B O 1
ATOM 2327 N N . ARG B 1 58 ? -14.422 -5.75 7.625 1 98.88 58 ARG B N 1
ATOM 2328 C CA . ARG B 1 58 ? -13.781 -5.668 8.938 1 98.88 58 ARG B CA 1
ATOM 2329 C C . ARG B 1 58 ? -12.477 -6.457 8.953 1 98.88 58 ARG B C 1
ATOM 2331 O O . ARG B 1 58 ? -12.453 -7.637 8.602 1 98.88 58 ARG B O 1
ATOM 2338 N N . SER B 1 59 ? -11.445 -5.777 9.289 1 98.81 59 SER B N 1
ATOM 2339 C CA . SER B 1 59 ? -10.117 -6.375 9.352 1 98.81 59 SER B CA 1
ATOM 2340 C C . SER B 1 59 ? -9.5 -6.211 10.734 1 98.81 59 SER B C 1
ATOM 2342 O O . SER B 1 59 ? -9.492 -5.113 11.297 1 98.81 59 SER B O 1
ATOM 2344 N N . THR B 1 60 ? -9.031 -7.281 11.305 1 98.81 60 THR B N 1
ATOM 2345 C CA . THR B 1 60 ? -8.289 -7.27 12.562 1 98.81 60 THR B CA 1
ATOM 2346 C C . THR B 1 60 ? -6.902 -7.879 12.383 1 98.81 60 THR B C 1
ATOM 2348 O O . THR B 1 60 ? -6.773 -9.008 11.906 1 98.81 60 THR B O 1
ATOM 2351 N N . THR B 1 61 ? -5.898 -7.168 12.672 1 98.25 61 THR B N 1
ATOM 2352 C CA . THR B 1 61 ? -4.531 -7.672 12.656 1 98.25 61 THR B CA 1
ATOM 2353 C C . THR B 1 61 ? -3.93 -7.641 14.062 1 98.25 61 THR B C 1
ATOM 2355 O O . THR B 1 61 ? -3.943 -6.602 14.727 1 98.25 61 THR B O 1
ATOM 2358 N N . THR B 1 62 ? -3.455 -8.719 14.508 1 98.5 62 THR B N 1
ATOM 2359 C CA . THR B 1 62 ? -2.721 -8.844 15.766 1 98.5 62 THR B CA 1
ATOM 2360 C C . THR B 1 62 ? -1.227 -9 15.5 1 98.5 62 THR B C 1
ATOM 2362 O O . THR B 1 62 ? -0.816 -9.875 14.734 1 98.5 62 THR B O 1
ATOM 2365 N N . MET B 1 63 ? -0.469 -8.156 16.078 1 97.19 63 MET B N 1
ATOM 2366 C CA . MET B 1 63 ? 0.985 -8.18 15.938 1 97.19 63 MET B CA 1
ATOM 2367 C C . MET B 1 63 ? 1.649 -8.492 17.266 1 97.19 63 MET B C 1
ATOM 2369 O O . MET B 1 63 ? 1.357 -7.848 18.281 1 97.19 63 MET B O 1
ATOM 2373 N N . ARG B 1 64 ? 2.574 -9.375 17.281 1 97.69 64 ARG B N 1
ATOM 2374 C CA . ARG B 1 64 ? 3.344 -9.773 18.453 1 97.69 64 ARG B CA 1
ATOM 2375 C C . ARG B 1 64 ? 4.836 -9.812 18.156 1 97.69 64 ARG B C 1
ATOM 2377 O O . ARG B 1 64 ? 5.297 -10.664 17.391 1 97.69 64 ARG B O 1
ATOM 2384 N N . PRO B 1 65 ? 5.543 -8.898 18.797 1 96.06 65 PRO B N 1
ATOM 2385 C CA . PRO B 1 65 ? 6.992 -9.016 18.625 1 96.06 65 PRO B CA 1
ATOM 2386 C C . PRO B 1 65 ? 7.559 -10.289 19.25 1 96.06 65 PRO B C 1
ATOM 2388 O O . PRO B 1 65 ? 7.094 -10.727 20.297 1 96.06 65 PRO B O 1
ATOM 2391 N N . ARG B 1 66 ? 8.57 -10.812 18.641 1 94.19 66 ARG B N 1
ATOM 2392 C CA . ARG B 1 66 ? 9.18 -12.016 19.188 1 94.19 66 ARG B CA 1
ATOM 2393 C C . ARG B 1 66 ? 10.078 -11.688 20.375 1 94.19 66 ARG B C 1
ATOM 2395 O O . ARG B 1 66 ? 10.273 -12.531 21.266 1 94.19 66 ARG B O 1
ATOM 2402 N N . SER B 1 67 ? 10.711 -10.547 20.375 1 90 67 SER B N 1
ATOM 2403 C CA . SER B 1 67 ? 11.539 -10.117 21.5 1 90 67 SER B CA 1
ATOM 2404 C C . SER B 1 67 ? 10.859 -9.008 22.297 1 90 67 SER B C 1
ATOM 2406 O O . SER B 1 67 ? 11.469 -8.406 23.172 1 90 67 SER B O 1
ATOM 2408 N N . GLY B 1 68 ? 9.68 -8.844 22.391 1 87.56 68 GLY B N 1
ATOM 2409 C CA . GLY B 1 68 ? 8.938 -7.859 23.172 1 87.56 68 GLY B CA 1
ATOM 2410 C C . GLY B 1 68 ? 7.75 -8.453 23.906 1 87.56 68 GLY B C 1
ATOM 2411 O O . GLY B 1 68 ? 7.297 -9.555 23.578 1 87.56 68 GLY B O 1
ATOM 2412 N N . ASN B 1 69 ? 7.34 -7.68 24.953 1 93.19 69 ASN B N 1
ATOM 2413 C CA . ASN B 1 69 ? 6.242 -8.164 25.797 1 93.19 69 ASN B CA 1
ATOM 2414 C C . ASN B 1 69 ? 4.98 -7.328 25.594 1 93.19 69 ASN B C 1
ATOM 2416 O O . ASN B 1 69 ? 4.484 -6.719 26.547 1 93.19 69 ASN B O 1
ATOM 2420 N N . TYR B 1 70 ? 4.59 -7.27 24.391 1 95.62 70 TYR B N 1
ATOM 2421 C CA . TYR B 1 70 ? 3.328 -6.586 24.141 1 95.62 70 TYR B CA 1
ATOM 2422 C C . TYR B 1 70 ? 2.613 -7.184 22.938 1 95.62 70 TYR B C 1
ATOM 2424 O O . TYR B 1 70 ? 3.195 -7.977 22.188 1 95.62 70 TYR B O 1
ATOM 2432 N N . THR B 1 71 ? 1.363 -6.941 22.844 1 97.06 71 THR B N 1
ATOM 2433 C CA . THR B 1 71 ? 0.521 -7.266 21.688 1 97.06 71 THR B CA 1
ATOM 2434 C C . THR B 1 71 ? -0.215 -6.027 21.188 1 97.06 71 THR B C 1
ATOM 2436 O O . THR B 1 71 ? -0.805 -5.285 21.984 1 97.06 71 THR B O 1
ATOM 2439 N N . ALA B 1 72 ? -0.043 -5.793 19.938 1 95.38 72 ALA B N 1
ATOM 2440 C CA . ALA B 1 72 ? -0.789 -4.695 19.328 1 95.38 72 ALA B CA 1
ATOM 2441 C C . ALA B 1 72 ? -1.899 -5.223 18.422 1 95.38 72 ALA B C 1
ATOM 2443 O O . ALA B 1 72 ? -1.684 -6.152 17.641 1 95.38 72 ALA B O 1
ATOM 2444 N N . VAL B 1 73 ? -3.047 -4.668 18.578 1 97.31 73 VAL B N 1
ATOM 2445 C CA . VAL B 1 73 ? -4.191 -5.074 17.766 1 97.31 73 VAL B CA 1
ATOM 2446 C C . VAL B 1 73 ? -4.711 -3.877 16.969 1 97.31 73 VAL B C 1
ATOM 2448 O O . VAL B 1 73 ? -4.973 -2.814 17.531 1 97.31 73 VAL B O 1
ATOM 2451 N N . SER B 1 74 ? -4.789 -4.051 15.672 1 96.62 74 SER B N 1
ATOM 2452 C CA . SER B 1 74 ? -5.348 -3.039 14.781 1 96.62 74 SER B CA 1
A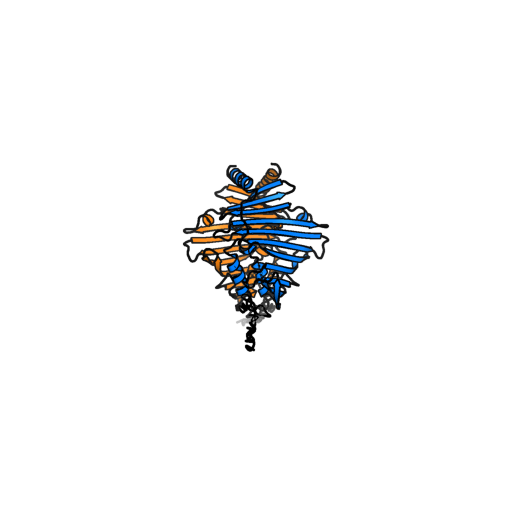TOM 2453 C C . SER B 1 74 ? -6.672 -3.5 14.18 1 96.62 74 SER B C 1
ATOM 2455 O O . SER B 1 74 ? -6.734 -4.535 13.516 1 96.62 74 SER B O 1
ATOM 2457 N N . ASN B 1 75 ? -7.664 -2.682 14.469 1 98.06 75 ASN B N 1
ATOM 2458 C CA . ASN B 1 75 ? -8.977 -2.902 13.867 1 98.06 75 ASN B CA 1
ATOM 2459 C C . ASN B 1 75 ? -9.289 -1.852 12.805 1 98.06 75 ASN B C 1
ATOM 2461 O O . ASN B 1 75 ? -9.086 -0.656 13.031 1 98.06 75 ASN B O 1
ATOM 2465 N N . ARG B 1 76 ? -9.727 -2.352 11.633 1 98.19 76 ARG B N 1
ATOM 2466 C CA . ARG B 1 76 ? -10.141 -1.449 10.562 1 98.19 76 ARG B CA 1
ATOM 2467 C C . ARG B 1 76 ? -11.477 -1.88 9.961 1 98.19 76 ARG B C 1
ATOM 2469 O O . ARG B 1 76 ? -11.688 -3.062 9.688 1 98.19 76 ARG B O 1
ATOM 2476 N N . THR B 1 77 ? -12.32 -0.925 9.836 1 98.75 77 THR B N 1
ATOM 2477 C CA . THR B 1 77 ? -13.617 -1.179 9.211 1 98.75 77 THR B CA 1
ATOM 2478 C C . THR B 1 77 ? -13.836 -0.245 8.023 1 98.75 77 THR B C 1
ATOM 2480 O O . THR B 1 77 ? -13.766 0.978 8.172 1 98.75 77 THR B O 1
ATOM 2483 N N . TRP B 1 78 ? -14.078 -0.874 6.852 1 98.5 78 TRP B N 1
ATOM 2484 C CA . TRP B 1 78 ? -14.5 -0.132 5.668 1 98.5 78 TRP B CA 1
ATOM 2485 C C . TRP B 1 78 ? -16 -0.274 5.449 1 98.5 78 TRP B C 1
ATOM 2487 O O . TRP B 1 78 ? -16.562 -1.357 5.629 1 98.5 78 TRP B O 1
ATOM 2497 N N . ARG B 1 79 ? -16.625 0.768 5.176 1 98.62 79 ARG B N 1
ATOM 2498 C CA . ARG B 1 79 ? -17.938 0.809 4.539 1 98.62 79 ARG B CA 1
ATOM 2499 C C . ARG B 1 79 ? -17.906 1.608 3.242 1 98.62 79 ARG B C 1
ATOM 2501 O O . ARG B 1 79 ? -17.703 2.826 3.264 1 98.62 79 ARG B O 1
ATOM 2508 N N . VAL B 1 80 ? -18.094 0.831 2.143 1 97.62 80 VAL B N 1
ATOM 2509 C CA . VAL B 1 80 ? -17.828 1.523 0.887 1 97.62 80 VAL B CA 1
ATOM 2510 C C . VAL B 1 80 ? -18.984 1.281 -0.09 1 97.62 80 VAL B C 1
ATOM 2512 O O . VAL B 1 80 ? -19.625 0.236 -0.043 1 97.62 80 VAL B O 1
ATOM 2515 N N . ALA B 1 81 ? -19.234 2.236 -0.83 1 96.19 81 ALA B N 1
ATOM 2516 C CA . ALA B 1 81 ? -20.062 2.178 -2.039 1 96.19 81 ALA B CA 1
ATOM 2517 C C . ALA B 1 81 ? -19.219 2.455 -3.283 1 96.19 81 ALA B C 1
ATOM 2519 O O . ALA B 1 81 ? -18.844 3.602 -3.545 1 96.19 81 ALA B O 1
ATOM 2520 N N . PRO B 1 82 ? -18.984 1.248 -3.98 1 90.5 82 PRO B N 1
ATOM 2521 C CA . PRO B 1 82 ? -18.156 1.461 -5.172 1 90.5 82 PRO B CA 1
ATOM 2522 C C . PRO B 1 82 ? -18.844 2.336 -6.219 1 90.5 82 PRO B C 1
ATOM 2524 O O . PRO B 1 82 ? -20.062 2.293 -6.355 1 90.5 82 PRO B O 1
ATOM 2527 N N . GLY B 1 83 ? -18.25 3.312 -6.645 1 81.19 83 GLY B N 1
ATOM 2528 C CA . GLY B 1 83 ? -18.656 4.223 -7.703 1 81.19 83 GLY B CA 1
ATOM 2529 C C . GLY B 1 83 ? -17.5 4.934 -8.359 1 81.19 83 GLY B C 1
ATOM 2530 O O . GLY B 1 83 ? -16.328 4.586 -8.133 1 81.19 83 GLY B O 1
ATOM 2531 N N . ASP B 1 84 ? -17.734 5.68 -9.312 1 76.19 84 ASP B N 1
ATOM 2532 C CA . ASP B 1 84 ? -16.703 6.504 -9.93 1 76.19 84 ASP B CA 1
ATOM 2533 C C . ASP B 1 84 ? -16.953 7.988 -9.672 1 76.19 84 ASP B C 1
ATOM 2535 O O . ASP B 1 84 ? -17.672 8.641 -10.43 1 76.19 84 ASP B O 1
ATOM 2539 N N . PRO B 1 85 ? -16.547 8.391 -8.562 1 80.44 85 PRO B N 1
ATOM 2540 C CA . PRO B 1 85 ? -15.539 7.891 -7.633 1 80.44 85 PRO B CA 1
ATOM 2541 C C . PRO B 1 85 ? -16.141 7.098 -6.473 1 80.44 85 PRO B C 1
ATOM 2543 O O . PRO B 1 85 ? -17.328 7.207 -6.195 1 80.44 85 PRO B O 1
ATOM 2546 N N . ILE B 1 86 ? -15.383 6.348 -5.688 1 88.94 86 ILE B N 1
ATOM 2547 C CA . ILE B 1 86 ? -15.766 5.559 -4.523 1 88.94 86 ILE B CA 1
ATOM 2548 C C . ILE B 1 86 ? -16.234 6.488 -3.402 1 88.94 86 ILE B C 1
ATOM 2550 O O . ILE B 1 86 ? -15.727 7.605 -3.266 1 88.94 86 ILE B O 1
ATOM 2554 N N . ARG B 1 87 ? -17.281 6.062 -2.703 1 94.44 87 ARG B N 1
ATOM 2555 C CA . ARG B 1 87 ? -17.734 6.727 -1.487 1 94.44 87 ARG B CA 1
ATOM 2556 C C . ARG B 1 87 ? -17.672 5.781 -0.29 1 94.44 87 ARG B C 1
ATOM 2558 O O . ARG B 1 87 ? -18 4.598 -0.411 1 94.44 87 ARG B O 1
ATOM 2565 N N . GLY B 1 88 ? -17.172 6.348 0.826 1 97.25 88 GLY B N 1
ATOM 2566 C CA . GLY B 1 88 ? -17.219 5.48 1.99 1 97.25 88 GLY B CA 1
ATOM 2567 C C . GLY B 1 88 ? -16.344 5.969 3.133 1 97.25 88 GLY B C 1
ATOM 2568 O O . GLY B 1 88 ? -15.922 7.125 3.146 1 97.25 88 GLY B O 1
ATOM 2569 N N . THR B 1 89 ? -16.281 5.074 4.129 1 97.75 89 THR B N 1
ATOM 2570 C CA . THR B 1 89 ? -15.523 5.363 5.34 1 97.75 89 THR B CA 1
ATOM 2571 C C . THR B 1 89 ? -14.531 4.246 5.637 1 97.75 89 THR B C 1
ATOM 2573 O O . THR B 1 89 ? -14.734 3.098 5.238 1 97.75 89 THR B O 1
ATOM 2576 N N . VAL B 1 90 ? -13.422 4.652 6.23 1 98 90 VAL B N 1
ATOM 2577 C CA . VAL B 1 90 ? -12.57 3.695 6.934 1 98 90 VAL B CA 1
ATOM 2578 C C . VAL B 1 90 ? -12.289 4.199 8.344 1 98 90 VAL B C 1
ATOM 2580 O O . VAL B 1 90 ? -12.016 5.387 8.547 1 98 90 VAL B O 1
ATOM 2583 N N . VAL B 1 91 ? -12.5 3.375 9.312 1 98.06 91 VAL B N 1
ATOM 2584 C CA . VAL B 1 91 ? -12.211 3.662 10.711 1 98.06 91 VAL B CA 1
ATOM 2585 C C . VAL B 1 91 ? -11.148 2.693 11.227 1 98.06 91 VAL B C 1
ATOM 2587 O O . VAL B 1 91 ? -11.297 1.476 11.102 1 98.06 91 VAL B O 1
ATOM 2590 N N . SER B 1 92 ? -10.125 3.225 11.773 1 97.19 92 SER B N 1
ATOM 2591 C CA . SER B 1 92 ? -9.023 2.434 12.312 1 97.19 92 SER B CA 1
ATOM 2592 C C . SER B 1 92 ? -8.844 2.686 13.805 1 97.19 92 SER B C 1
ATOM 2594 O O . SER B 1 92 ? -8.883 3.832 14.258 1 97.19 92 SER B O 1
ATOM 2596 N N . ARG B 1 93 ? -8.688 1.703 14.531 1 95.94 93 ARG B N 1
ATOM 2597 C CA . ARG B 1 93 ? -8.352 1.732 15.953 1 95.94 93 ARG B CA 1
ATOM 2598 C C . ARG B 1 93 ? -7.18 0.805 16.266 1 95.94 93 ARG B C 1
ATOM 2600 O O . ARG B 1 93 ? -7.094 -0.297 15.711 1 95.94 93 ARG B O 1
ATOM 2607 N N . ARG B 1 94 ? -6.32 1.278 17.031 1 92.81 94 ARG B N 1
ATOM 2608 C CA . ARG B 1 94 ? -5.18 0.471 17.453 1 92.81 94 ARG B CA 1
ATOM 2609 C C . ARG B 1 94 ? -5.051 0.453 18.969 1 92.81 94 ARG B C 1
ATOM 2611 O O . ARG B 1 94 ? -5.117 1.5 19.609 1 92.81 94 ARG B O 1
ATOM 2618 N N . ASP B 1 95 ? -4.949 -0.688 19.453 1 93.38 95 ASP B N 1
ATOM 2619 C CA . ASP B 1 95 ? -4.75 -0.913 20.891 1 93.38 95 ASP B CA 1
ATOM 2620 C C . ASP B 1 95 ? -3.523 -1.789 21.141 1 93.38 95 ASP B C 1
ATOM 2622 O O . ASP B 1 95 ? -3.127 -2.572 20.266 1 93.38 95 ASP B O 1
ATOM 2626 N N . ALA B 1 96 ? -2.934 -1.521 22.219 1 93.94 96 ALA B N 1
ATOM 2627 C CA . ALA B 1 96 ? -1.804 -2.352 22.625 1 93.94 96 ALA B CA 1
ATOM 2628 C C . ALA B 1 96 ? -1.9 -2.727 24.094 1 93.94 96 ALA B C 1
ATOM 2630 O O . ALA B 1 96 ? -2.332 -1.919 24.922 1 93.94 96 ALA B O 1
ATOM 2631 N N . VAL B 1 97 ? -1.577 -3.941 24.406 1 94.5 97 VAL B N 1
ATOM 2632 C CA . VAL B 1 97 ? -1.546 -4.426 25.781 1 94.5 97 VAL B CA 1
ATOM 2633 C C . VAL B 1 97 ? -0.145 -4.93 26.125 1 94.5 97 VAL B C 1
ATOM 2635 O O . VAL B 1 97 ? 0.618 -5.309 25.234 1 94.5 97 VAL B O 1
ATOM 2638 N N . GLY B 1 98 ? 0.164 -4.891 27.359 1 96.25 98 GLY B N 1
ATOM 2639 C CA . GLY B 1 98 ? 1.489 -5.266 27.828 1 96.25 98 GLY B CA 1
ATOM 2640 C C . GLY B 1 98 ? 2.408 -4.074 28.031 1 96.25 98 GLY B C 1
ATOM 2641 O O . GLY B 1 98 ? 2.039 -3.105 28.703 1 96.25 98 GLY B O 1
ATOM 2642 N N . ASP B 1 99 ? 3.691 -4.191 27.469 1 95.25 99 ASP B N 1
ATOM 2643 C CA . ASP B 1 99 ? 4.703 -3.148 27.625 1 95.25 99 ASP B CA 1
ATOM 2644 C C . ASP B 1 99 ? 5.105 -2.58 26.266 1 95.25 99 ASP B C 1
ATOM 2646 O O . ASP B 1 99 ? 6.266 -2.674 25.859 1 95.25 99 ASP B O 1
ATOM 2650 N N . PRO B 1 100 ? 4.078 -2.029 25.641 1 92.69 100 PRO B N 1
ATOM 2651 C CA . PRO B 1 100 ? 4.434 -1.491 24.312 1 92.69 100 PRO B CA 1
ATOM 2652 C C . PRO B 1 100 ? 5.391 -0.305 24.406 1 92.69 100 PRO B C 1
ATOM 2654 O O . PRO B 1 100 ? 5.324 0.477 25.359 1 92.69 100 PRO B O 1
ATOM 2657 N N . PRO B 1 101 ? 6.262 -0.221 23.422 1 87.69 101 PRO B N 1
ATOM 2658 C CA . PRO B 1 101 ? 7.031 1.022 23.344 1 87.69 101 PRO B CA 1
ATOM 2659 C C . PRO B 1 101 ? 6.145 2.26 23.234 1 87.69 101 PRO B C 1
ATOM 2661 O O . PRO B 1 101 ? 5.012 2.17 22.75 1 87.69 101 PRO B O 1
ATOM 2664 N N . GLU B 1 102 ? 6.664 3.32 23.609 1 84.12 102 GLU B N 1
ATOM 2665 C CA . GLU B 1 102 ? 5.91 4.566 23.688 1 84.12 102 GLU B CA 1
ATOM 2666 C C . GLU B 1 102 ? 5.266 4.906 22.344 1 84.12 102 GLU B C 1
ATOM 2668 O O . GLU B 1 102 ? 4.109 5.336 22.297 1 84.12 102 GLU B O 1
ATOM 2673 N N . ARG B 1 103 ? 5.941 4.672 21.281 1 79.75 103 ARG B N 1
ATOM 2674 C CA . ARG B 1 103 ? 5.441 5.043 19.969 1 79.75 103 ARG B CA 1
ATOM 2675 C C . ARG B 1 103 ? 4.195 4.238 19.609 1 79.75 103 ARG B C 1
ATOM 2677 O O . ARG B 1 103 ? 3.344 4.711 18.859 1 79.75 103 ARG B O 1
ATOM 2684 N N . VAL B 1 104 ? 4.117 3.066 20.141 1 82.81 104 VAL B N 1
ATOM 2685 C CA . VAL B 1 104 ? 2.967 2.201 19.906 1 82.81 104 VAL B CA 1
ATOM 2686 C C . VAL B 1 104 ? 1.837 2.559 20.859 1 82.81 104 VAL B C 1
ATOM 2688 O O . VA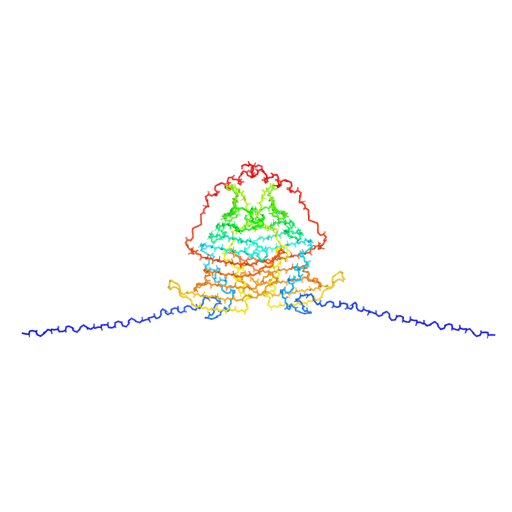L B 1 104 ? 0.666 2.578 20.484 1 82.81 104 VAL B O 1
ATOM 2691 N N . ALA B 1 105 ? 2.248 2.98 22.031 1 84.94 105 ALA B N 1
ATOM 2692 C CA . ALA B 1 105 ? 1.279 3.279 23.094 1 84.94 105 ALA B CA 1
ATOM 2693 C C . ALA B 1 105 ? 0.657 4.656 22.891 1 84.94 105 ALA B C 1
ATOM 2695 O O . ALA B 1 105 ? -0.498 4.883 23.25 1 84.94 105 ALA B O 1
ATOM 2696 N N . ALA B 1 106 ? 1.34 5.547 22.312 1 81 106 ALA B N 1
ATOM 2697 C CA . ALA B 1 106 ? 0.934 6.949 22.266 1 81 106 ALA B CA 1
ATOM 2698 C C . ALA B 1 106 ? 0.153 7.238 20.984 1 81 106 ALA B C 1
ATOM 2700 O O . ALA B 1 106 ? -0.049 8.398 20.625 1 81 106 ALA B O 1
ATOM 2701 N N . GLY B 1 107 ? -0.275 6.258 20.297 1 84.19 107 GLY B N 1
ATOM 2702 C CA . GLY B 1 107 ? -1.056 6.469 19.094 1 84.19 107 GLY B CA 1
ATOM 2703 C C . GLY B 1 107 ? -2.447 7.008 19.375 1 84.19 107 GLY B C 1
ATOM 2704 O O . GLY B 1 107 ? -2.881 7.055 20.516 1 84.19 107 GLY B O 1
ATOM 2705 N N . PRO B 1 108 ? -3.039 7.52 18.328 1 89.88 108 PRO B N 1
ATOM 2706 C CA . PRO B 1 108 ? -4.41 8.008 18.516 1 89.88 108 PRO B CA 1
ATOM 2707 C C . PRO B 1 108 ? -5.379 6.902 18.922 1 89.88 108 PRO B C 1
ATOM 2709 O O . PRO B 1 108 ? -5.117 5.723 18.672 1 89.88 108 PRO B O 1
ATOM 2712 N N . ASP B 1 109 ? -6.492 7.371 19.531 1 91.88 109 ASP B N 1
ATOM 2713 C CA . ASP B 1 109 ? -7.559 6.434 19.875 1 91.88 109 ASP B CA 1
ATOM 2714 C C . ASP B 1 109 ? -8.195 5.844 18.625 1 91.88 109 ASP B C 1
ATOM 2716 O O . ASP B 1 109 ? -8.523 4.656 18.578 1 91.88 109 ASP B O 1
ATOM 2720 N N . SER B 1 110 ? -8.344 6.723 17.672 1 95.5 110 SER B N 1
ATOM 2721 C CA . SER B 1 110 ? -8.945 6.293 16.406 1 95.5 110 SER B CA 1
ATOM 2722 C C . SER B 1 110 ? -8.641 7.273 15.281 1 95.5 110 SER B C 1
ATOM 2724 O O . SER B 1 110 ? -8.367 8.445 15.531 1 95.5 110 SER B O 1
ATOM 2726 N N . VAL B 1 111 ? -8.578 6.723 14.117 1 95.75 111 VAL B N 1
ATOM 2727 C CA . VAL B 1 111 ? -8.5 7.504 12.891 1 95.75 111 VAL B CA 1
ATOM 2728 C C . VAL B 1 111 ? -9.633 7.102 11.945 1 95.75 111 VAL B C 1
ATOM 2730 O O . VAL B 1 111 ? -9.844 5.914 11.688 1 95.75 111 VAL B O 1
ATOM 2733 N N . ALA B 1 112 ? -10.359 8.109 11.516 1 97.12 112 ALA B N 1
ATOM 2734 C CA . ALA B 1 112 ? -11.469 7.855 10.602 1 97.12 112 ALA B CA 1
ATOM 2735 C C . ALA B 1 112 ? -11.375 8.75 9.367 1 97.12 112 ALA B C 1
ATOM 2737 O O . ALA B 1 112 ? -10.945 9.898 9.453 1 97.12 112 ALA B O 1
ATOM 2738 N N . ALA B 1 113 ? -11.727 8.164 8.242 1 96.75 113 ALA B N 1
ATOM 2739 C CA . ALA B 1 113 ? -11.789 8.945 7.012 1 96.75 113 ALA B CA 1
ATOM 2740 C C . ALA B 1 113 ? -13.133 8.758 6.309 1 96.75 113 ALA B C 1
ATOM 2742 O O . ALA B 1 113 ? -13.703 7.668 6.34 1 96.75 113 ALA B O 1
ATOM 2743 N N . TRP B 1 114 ? -13.625 9.82 5.805 1 97.44 114 TRP B N 1
ATOM 2744 C CA . TRP B 1 114 ? -14.82 9.836 4.969 1 97.44 114 TRP B CA 1
ATOM 2745 C C . TRP B 1 114 ? -14.508 10.398 3.584 1 97.44 114 TRP B C 1
ATOM 2747 O O . TRP B 1 114 ? -14.039 11.531 3.457 1 97.44 114 TRP B O 1
ATOM 2757 N N . ARG B 1 115 ? -14.742 9.578 2.602 1 95.25 115 ARG B N 1
ATOM 2758 C CA . ARG B 1 115 ? -14.57 10.016 1.222 1 95.25 115 ARG B CA 1
ATOM 2759 C C . ARG B 1 115 ? -15.914 10.148 0.516 1 95.25 115 ARG B C 1
ATOM 2761 O O . ARG B 1 115 ? -16.75 9.234 0.575 1 95.25 115 ARG B O 1
ATOM 2768 N N . ASP B 1 116 ? -16.047 11.25 -0.062 1 88.94 116 ASP B N 1
ATOM 2769 C CA . ASP B 1 116 ? -17.172 11.516 -0.955 1 88.94 116 ASP B CA 1
ATOM 2770 C C . ASP B 1 116 ? -16.688 12.055 -2.301 1 88.94 116 ASP B C 1
ATOM 2772 O O . ASP B 1 116 ? -16.547 13.266 -2.477 1 88.94 116 ASP B O 1
ATOM 2776 N N . GLY B 1 117 ? -16.469 11.125 -3.143 1 77 117 GLY B N 1
ATOM 2777 C CA . GLY B 1 117 ? -15.883 11.469 -4.426 1 77 117 GLY B CA 1
ATOM 2778 C C . GLY B 1 117 ? -14.438 11.906 -4.324 1 77 117 GLY B C 1
ATOM 2779 O O . GLY B 1 117 ? -13.594 11.18 -3.799 1 77 117 GLY B O 1
ATOM 2780 N N . ALA B 1 118 ? -14.188 13.242 -4.66 1 78.06 118 ALA B N 1
ATOM 2781 C CA . ALA B 1 118 ? -12.812 13.727 -4.754 1 78.06 118 ALA B CA 1
ATOM 2782 C C . ALA B 1 118 ? -12.328 14.273 -3.41 1 78.06 118 ALA B C 1
ATOM 2784 O O . ALA B 1 118 ? -11.148 14.586 -3.25 1 78.06 118 ALA B O 1
ATOM 2785 N N . THR B 1 119 ? -13.281 14.344 -2.477 1 84.62 119 THR B N 1
ATOM 2786 C CA . THR B 1 119 ? -12.914 14.938 -1.197 1 84.62 119 THR B CA 1
ATOM 2787 C C . THR B 1 119 ? -12.859 13.883 -0.101 1 84.62 119 THR B C 1
ATOM 2789 O O . THR B 1 119 ? -13.734 13.016 -0.022 1 84.62 119 THR B O 1
ATOM 2792 N N . THR B 1 120 ? -11.797 13.945 0.638 1 92.44 120 THR B N 1
ATOM 2793 C CA . THR B 1 120 ? -11.68 13.078 1.804 1 92.44 120 THR B CA 1
ATOM 2794 C C . THR B 1 120 ? -11.383 13.898 3.059 1 92.44 120 THR B C 1
ATOM 2796 O O . THR B 1 120 ? -10.469 14.727 3.062 1 92.44 120 THR B O 1
ATOM 2799 N N . TYR B 1 121 ? -12.195 13.672 4.023 1 93.88 121 TYR B N 1
ATOM 2800 C CA . TYR B 1 121 ? -11.945 14.234 5.344 1 93.88 121 TYR B CA 1
ATOM 2801 C C . TYR B 1 121 ? -11.445 13.172 6.312 1 93.88 121 TYR B C 1
ATOM 2803 O O . TYR B 1 121 ? -11.836 12 6.211 1 93.88 121 TYR B O 1
ATOM 2811 N N . ARG B 1 122 ? -10.641 13.578 7.211 1 94 122 ARG B N 1
ATOM 2812 C CA . ARG B 1 122 ? -10.102 12.672 8.219 1 94 122 ARG B CA 1
ATOM 2813 C C . ARG B 1 122 ? -10.289 13.242 9.617 1 94 122 ARG B C 1
ATOM 2815 O O . ARG B 1 122 ? -10.117 14.438 9.836 1 94 122 ARG B O 1
ATOM 2822 N N . ARG B 1 123 ? -10.656 12.383 10.484 1 95 123 ARG B N 1
ATOM 2823 C CA . ARG B 1 123 ? -10.703 12.688 11.914 1 95 123 ARG B CA 1
ATOM 2824 C C . ARG B 1 123 ? -9.664 11.867 12.68 1 95 123 ARG B C 1
ATOM 2826 O O . ARG B 1 123 ? -9.562 10.656 12.492 1 95 123 ARG B O 1
ATOM 2833 N N . VAL B 1 124 ? -8.906 12.516 13.5 1 92.38 124 VAL B N 1
ATOM 2834 C CA . VAL B 1 124 ? -8 11.852 14.43 1 92.38 124 VAL B CA 1
ATOM 2835 C C . VAL B 1 124 ? -8.43 12.141 15.859 1 92.38 124 VAL B C 1
ATOM 2837 O O . VAL B 1 124 ? -8.516 13.305 16.266 1 92.38 124 VAL B O 1
ATOM 2840 N N . ARG B 1 125 ? -8.68 11.125 16.547 1 93.94 125 ARG B N 1
ATOM 2841 C CA . ARG B 1 125 ? -9.055 11.281 17.953 1 93.94 125 ARG B CA 1
ATOM 2842 C C . ARG B 1 125 ? -7.926 10.844 18.875 1 93.94 125 ARG B C 1
ATOM 2844 O O . ARG B 1 125 ? -7.414 9.727 18.75 1 93.94 125 ARG B O 1
ATOM 2851 N N . ARG B 1 126 ? -7.551 11.742 19.719 1 88.38 126 ARG B N 1
ATOM 2852 C CA . ARG B 1 126 ? -6.543 11.5 20.734 1 88.38 126 ARG B CA 1
ATOM 2853 C C . ARG B 1 126 ? -7.023 11.969 22.109 1 88.38 126 ARG B C 1
ATOM 2855 O O . ARG B 1 126 ? -7.398 13.125 22.281 1 88.38 126 ARG B O 1
ATOM 2862 N N . ASN B 1 127 ? -7.008 11.016 23.047 1 86.88 127 ASN B N 1
ATOM 2863 C CA . ASN B 1 127 ? -7.371 11.375 24.422 1 86.88 127 ASN B CA 1
ATOM 2864 C C . ASN B 1 127 ? -8.672 12.172 24.469 1 86.88 127 ASN B C 1
ATOM 2866 O O . ASN B 1 127 ? -8.734 13.219 25.109 1 86.88 127 ASN B O 1
ATOM 2870 N N . GLY B 1 128 ? -9.609 11.781 23.641 1 86.81 128 GLY B N 1
ATOM 2871 C CA . GLY B 1 128 ? -10.938 12.367 23.703 1 86.81 128 GLY B CA 1
ATOM 2872 C C . GLY B 1 128 ? -11.094 13.586 22.812 1 86.81 128 GLY B C 1
ATOM 2873 O O . GLY B 1 128 ? -12.195 14.117 22.656 1 86.81 128 GLY B O 1
ATOM 2874 N N . THR B 1 129 ? -9.992 14.094 22.266 1 89.38 129 THR B N 1
ATOM 2875 C CA . THR B 1 129 ? -10.047 15.281 21.422 1 89.38 129 THR B CA 1
ATOM 2876 C C . THR B 1 129 ? -9.945 14.898 19.938 1 89.38 129 THR B C 1
ATOM 2878 O O . THR B 1 129 ? -9.164 14.023 19.578 1 89.38 129 THR B O 1
ATOM 2881 N N . SER B 1 130 ? -10.742 15.648 19.125 1 92.38 130 SER B N 1
ATOM 2882 C CA . SER B 1 130 ? -10.75 15.367 17.688 1 92.38 130 SER B CA 1
ATOM 2883 C C . SER B 1 130 ? -10.117 16.516 16.906 1 92.38 130 SER B C 1
ATOM 2885 O O . SER B 1 130 ? -10.328 17.688 17.219 1 92.38 130 SER B O 1
ATOM 2887 N N . THR B 1 131 ? -9.273 16.125 15.992 1 88.81 131 THR B N 1
ATOM 2888 C CA . THR B 1 131 ? -8.805 17.047 14.977 1 88.81 131 THR B CA 1
ATOM 2889 C C . THR B 1 131 ? -9.219 16.578 13.578 1 88.81 131 THR B C 1
ATOM 2891 O O . THR B 1 131 ? -9.461 15.391 13.367 1 88.81 131 THR B O 1
ATOM 2894 N N . TYR B 1 132 ? -9.352 17.609 12.664 1 90.56 132 TYR B N 1
ATOM 2895 C CA . TYR B 1 132 ? -9.844 17.297 11.328 1 90.56 132 TYR B CA 1
ATOM 2896 C C . TYR B 1 132 ? -8.922 17.859 10.258 1 90.56 132 TYR B C 1
ATOM 2898 O O . TYR B 1 132 ? -8.297 18.906 10.461 1 90.56 132 TYR B O 1
ATOM 2906 N N . ASP B 1 133 ? -8.828 17.109 9.18 1 85.75 133 ASP B N 1
ATOM 2907 C CA . ASP B 1 133 ? -8.094 17.641 8.031 1 85.75 133 ASP B CA 1
ATOM 2908 C C . ASP B 1 133 ? -8.664 17.094 6.719 1 85.75 133 ASP B C 1
ATOM 2910 O O . ASP B 1 133 ? -9.461 16.141 6.727 1 85.75 133 ASP B O 1
ATOM 2914 N N . ARG B 1 134 ? -8.328 17.797 5.633 1 86.25 134 ARG B N 1
ATOM 2915 C CA . ARG B 1 134 ? -8.625 17.312 4.285 1 86.25 134 ARG B CA 1
ATOM 2916 C C . ARG B 1 134 ? -7.449 16.531 3.709 1 86.25 134 ARG B C 1
ATOM 2918 O O . ARG B 1 134 ? -6.316 17.016 3.717 1 86.25 134 ARG B O 1
ATOM 2925 N N . VAL B 1 135 ? -7.777 15.352 3.252 1 86 135 VAL B N 1
ATOM 2926 C CA . VAL B 1 135 ? -6.746 14.469 2.721 1 86 135 VAL B CA 1
ATOM 2927 C C . VAL B 1 135 ? -6.723 14.555 1.196 1 86 135 VAL B C 1
ATOM 2929 O O . VAL B 1 135 ? -7.77 14.469 0.549 1 86 135 VAL B O 1
ATOM 2932 N N . PRO B 1 136 ? -5.559 14.734 0.673 1 78.44 136 PRO B N 1
ATOM 2933 C CA . PRO B 1 136 ? -5.488 14.719 -0.79 1 78.44 136 PRO B CA 1
ATOM 2934 C C . PRO B 1 136 ? -6.02 13.422 -1.392 1 78.44 136 PRO B C 1
ATOM 2936 O O . PRO B 1 136 ? -5.84 12.352 -0.809 1 78.44 136 PRO B O 1
ATOM 2939 N N . LEU B 1 137 ? -6.504 13.562 -2.582 1 78.31 137 LEU B N 1
ATOM 2940 C CA . LEU B 1 137 ? -7.223 12.492 -3.262 1 78.31 137 LEU B CA 1
ATOM 2941 C C . LEU B 1 137 ? -6.387 11.219 -3.305 1 78.31 137 LEU B C 1
ATOM 2943 O O . LEU B 1 137 ? -6.859 10.148 -2.914 1 78.31 137 LEU B O 1
ATOM 2947 N N . PHE B 1 138 ? -5.199 11.32 -3.707 1 76.19 138 PHE B N 1
ATOM 2948 C CA . PHE B 1 138 ? -4.379 10.141 -3.967 1 76.19 138 PHE B CA 1
ATOM 2949 C C . PHE B 1 138 ? -3.797 9.586 -2.67 1 76.19 138 PHE B C 1
ATOM 2951 O O . PHE B 1 138 ? -3.238 8.492 -2.652 1 76.19 138 PHE B O 1
ATOM 2958 N N . ASP B 1 139 ? -4.012 10.281 -1.53 1 80.69 139 ASP B N 1
ATOM 2959 C CA . ASP B 1 139 ? -3.557 9.82 -0.223 1 80.69 139 ASP B CA 1
ATOM 2960 C C . ASP B 1 139 ? -4.723 9.289 0.608 1 80.69 139 ASP B C 1
ATOM 2962 O O . ASP B 1 139 ? -4.531 8.867 1.75 1 80.69 139 ASP B O 1
ATOM 2966 N N . SER B 1 140 ? -5.867 9.305 -0.02 1 88.88 140 SER B N 1
ATOM 2967 C CA . SER B 1 140 ? -7.047 8.852 0.707 1 88.88 140 SER B CA 1
ATOM 2968 C C . SER B 1 140 ? -6.906 7.391 1.121 1 88.88 140 SER B C 1
ATOM 2970 O O . SER B 1 140 ? -6.5 6.547 0.318 1 88.88 140 SER B O 1
ATOM 2972 N N . PRO B 1 141 ? -7.285 7.102 2.359 1 92.19 141 PRO B N 1
ATOM 2973 C CA . PRO B 1 141 ? -7.273 5.695 2.775 1 92.19 141 PRO B CA 1
ATOM 2974 C C . PRO B 1 141 ? -8.516 4.934 2.322 1 92.19 141 PRO B C 1
ATOM 2976 O O . PRO B 1 141 ? -8.578 3.709 2.455 1 92.19 141 PRO B O 1
ATOM 2979 N N . VAL B 1 142 ? -9.477 5.641 1.83 1 94.38 142 VAL B N 1
ATOM 2980 C CA . VAL B 1 142 ? -10.664 5.004 1.278 1 94.38 142 VAL B CA 1
ATOM 2981 C C . VAL B 1 142 ? -10.438 4.676 -0.196 1 94.38 142 VAL B C 1
ATOM 2983 O O . VAL B 1 142 ? -10.75 5.484 -1.073 1 94.38 142 VAL B O 1
ATOM 2986 N N . LYS B 1 143 ? -9.953 3.475 -0.36 1 90.31 143 LYS B N 1
ATOM 2987 C CA . LYS B 1 143 ? -9.648 2.965 -1.694 1 90.31 143 LYS B CA 1
ATOM 2988 C C . LYS B 1 143 ? -10.242 1.571 -1.897 1 90.31 143 LYS B C 1
ATOM 2990 O O . LYS B 1 143 ? -10.234 0.75 -0.978 1 90.31 143 LYS B O 1
ATOM 2995 N N . LEU B 1 144 ? -10.586 1.363 -3.105 1 91.06 144 LEU B N 1
ATOM 2996 C CA . LEU B 1 144 ? -11.219 0.084 -3.402 1 91.06 144 LEU B CA 1
ATOM 2997 C C . LEU B 1 144 ? -10.234 -1.064 -3.242 1 91.06 144 LEU B C 1
ATOM 2999 O O . LEU B 1 144 ? -10.586 -2.131 -2.732 1 91.06 144 LEU B O 1
ATOM 3003 N N . ASN B 1 145 ? -9.016 -0.889 -3.668 1 90.12 145 ASN B N 1
ATOM 3004 C CA . ASN B 1 145 ? -8.016 -1.943 -3.539 1 90.12 145 ASN B CA 1
ATOM 3005 C C . ASN B 1 145 ? -7.887 -2.422 -2.096 1 90.12 145 ASN B C 1
ATOM 3007 O O . ASN B 1 145 ? -7.812 -3.625 -1.841 1 90.12 145 ASN B O 1
ATOM 3011 N N . ALA B 1 146 ? -7.852 -1.444 -1.222 1 93.75 146 ALA B N 1
ATOM 3012 C CA . ALA B 1 146 ? -7.73 -1.773 0.196 1 93.75 146 ALA B CA 1
ATOM 3013 C C . ALA B 1 146 ? -8.984 -2.475 0.707 1 93.75 146 ALA B C 1
ATOM 3015 O O . ALA B 1 146 ? -8.898 -3.49 1.401 1 93.75 146 ALA B O 1
ATOM 3016 N N . ALA B 1 147 ? -10.109 -1.997 0.329 1 96.25 147 ALA B N 1
ATOM 3017 C CA . ALA B 1 147 ? -11.367 -2.574 0.791 1 96.25 147 ALA B CA 1
ATOM 3018 C C . ALA B 1 147 ? -11.555 -3.99 0.252 1 96.25 147 ALA B C 1
ATOM 3020 O O . ALA B 1 147 ? -12.047 -4.871 0.961 1 96.25 147 ALA B O 1
ATOM 3021 N N . LEU B 1 148 ? -11.094 -4.211 -0.922 1 96.75 148 LEU B N 1
ATOM 3022 C CA . LEU B 1 148 ? -11.25 -5.512 -1.558 1 96.75 148 LEU B CA 1
ATOM 3023 C C . LEU B 1 148 ? -10.195 -6.492 -1.049 1 96.75 148 LEU B C 1
ATOM 3025 O O . LEU B 1 148 ? -10.242 -7.684 -1.367 1 96.75 148 LEU B O 1
ATOM 3029 N N . GLN B 1 149 ? -9.211 -6.012 -0.396 1 97.38 149 GLN B N 1
ATOM 3030 C CA . GLN B 1 149 ? -8.133 -6.82 0.162 1 97.38 149 GLN B CA 1
ATOM 3031 C C . GLN B 1 149 ? -7.309 -7.473 -0.941 1 97.38 149 GLN B C 1
ATOM 3033 O O . GLN B 1 149 ? -6.84 -8.609 -0.79 1 97.38 149 GLN B O 1
ATOM 3038 N N . ARG B 1 150 ? -7.141 -6.824 -2.035 1 94.12 150 ARG B N 1
ATOM 3039 C CA . ARG B 1 150 ? -6.527 -7.438 -3.209 1 94.12 150 ARG B CA 1
ATOM 3040 C C . ARG B 1 150 ? -5.07 -7.805 -2.934 1 94.12 150 ARG B C 1
ATOM 3042 O O . ARG B 1 150 ? -4.617 -8.883 -3.311 1 94.12 150 ARG B O 1
ATOM 3049 N N . THR B 1 151 ? -4.387 -6.879 -2.279 1 91.56 151 THR B N 1
ATOM 3050 C CA . THR B 1 151 ? -2.979 -7.145 -2.006 1 91.56 151 THR B CA 1
ATOM 3051 C C . THR B 1 151 ? -2.816 -8.43 -1.201 1 91.56 151 THR B C 1
ATOM 3053 O O . THR B 1 151 ? -1.904 -9.219 -1.458 1 91.56 151 THR B O 1
ATOM 3056 N N . ARG B 1 152 ? -3.67 -8.625 -0.29 1 95.5 152 ARG B N 1
ATOM 3057 C CA . ARG B 1 152 ? -3.607 -9.844 0.514 1 95.5 152 ARG B CA 1
ATOM 3058 C C . ARG B 1 152 ? -4.016 -11.062 -0.306 1 95.5 152 ARG B C 1
ATOM 3060 O O . ARG B 1 152 ? -3.406 -12.125 -0.193 1 95.5 152 ARG B O 1
ATOM 3067 N N . LEU B 1 153 ? -4.977 -10.891 -1.088 1 97.25 153 LEU B N 1
ATOM 3068 C CA . LEU B 1 153 ? -5.445 -12.008 -1.908 1 97.25 153 LEU B CA 1
ATOM 3069 C C . LEU B 1 153 ? -4.375 -12.438 -2.902 1 97.25 153 LEU B C 1
ATOM 3071 O O . LEU B 1 153 ? -4.207 -13.633 -3.16 1 97.25 153 LEU B O 1
ATOM 3075 N N . TYR B 1 154 ? -3.59 -11.531 -3.385 1 93.38 154 TYR B N 1
ATOM 3076 C CA . TYR B 1 154 ? -2.559 -11.828 -4.371 1 93.38 154 TYR B CA 1
ATOM 3077 C C . TYR B 1 154 ? -1.452 -12.68 -3.762 1 93.38 154 TYR B C 1
ATOM 3079 O O . TYR B 1 154 ? -0.655 -13.289 -4.484 1 93.38 154 TYR B O 1
ATOM 3087 N N . ARG B 1 155 ? -1.399 -12.727 -2.471 1 93.44 155 ARG B N 1
ATOM 3088 C CA . ARG B 1 155 ? -0.408 -13.594 -1.848 1 93.44 155 ARG B CA 1
ATOM 3089 C C . ARG B 1 155 ? -0.659 -15.055 -2.209 1 93.44 155 ARG B C 1
ATOM 3091 O O . ARG B 1 155 ? 0.259 -15.875 -2.17 1 93.44 155 ARG B O 1
ATOM 3098 N N . LEU B 1 156 ? -1.84 -15.32 -2.539 1 94.81 156 LEU B N 1
ATOM 3099 C CA . LEU B 1 156 ? -2.184 -16.672 -2.959 1 94.81 156 LEU B CA 1
ATOM 3100 C C . LEU B 1 156 ? -1.347 -17.094 -4.164 1 94.81 156 LEU B C 1
ATOM 3102 O O . LEU B 1 156 ? -1.117 -18.281 -4.375 1 94.81 156 LEU B O 1
ATOM 3106 N N . SER B 1 157 ? -0.845 -16.188 -4.898 1 89.5 157 SER B N 1
ATOM 3107 C CA . SER B 1 157 ? -0.03 -16.484 -6.07 1 89.5 157 SER B CA 1
ATOM 3108 C C . SER B 1 157 ? 1.357 -16.969 -5.668 1 89.5 157 SER B C 1
ATOM 3110 O O . SER B 1 157 ? 2.092 -17.516 -6.492 1 89.5 157 SER B O 1
ATOM 3112 N N . THR B 1 158 ? 1.729 -16.75 -4.418 1 88.25 158 THR B N 1
ATOM 3113 C CA . THR B 1 158 ? 3.029 -17.203 -3.936 1 88.25 158 THR B CA 1
ATOM 3114 C C . THR B 1 158 ? 2.898 -18.516 -3.18 1 88.25 158 THR B C 1
ATOM 3116 O O . THR B 1 158 ? 3.793 -18.906 -2.422 1 88.25 158 THR B O 1
ATOM 3119 N N . ARG B 1 159 ? 1.824 -19.156 -3.379 1 94.12 159 ARG B N 1
ATOM 3120 C CA . ARG B 1 159 ? 1.558 -20.375 -2.615 1 94.12 159 ARG B CA 1
ATOM 3121 C C . ARG B 1 159 ? 2.529 -21.484 -2.998 1 94.12 159 ARG B C 1
ATOM 3123 O O . ARG B 1 159 ? 2.883 -21.625 -4.172 1 94.12 159 ARG B O 1
ATOM 3130 N N . ARG B 1 160 ? 2.922 -22.172 -1.964 1 94.69 160 ARG B N 1
ATOM 3131 C CA . ARG B 1 160 ? 3.65 -23.422 -2.156 1 94.69 160 ARG B CA 1
ATOM 3132 C C . ARG B 1 160 ? 2.689 -24.578 -2.412 1 94.69 160 ARG B C 1
ATOM 3134 O O . ARG B 1 160 ? 2.969 -25.453 -3.238 1 94.69 160 ARG B O 1
ATOM 3141 N N . ASN B 1 161 ? 1.633 -24.609 -1.744 1 96.06 161 ASN B N 1
ATOM 3142 C CA . ASN B 1 161 ? 0.529 -25.547 -1.91 1 96.06 161 ASN B CA 1
ATOM 3143 C C . ASN B 1 161 ? -0.8 -24.922 -1.483 1 96.06 161 ASN B C 1
ATOM 3145 O O . ASN B 1 161 ? -0.823 -23.922 -0.762 1 96.06 161 ASN B O 1
ATOM 3149 N N . ALA B 1 162 ? -1.834 -25.516 -2.018 1 97.56 162 ALA B N 1
ATOM 3150 C CA . ALA B 1 162 ? -3.188 -25.094 -1.655 1 97.56 162 ALA B CA 1
ATOM 3151 C C . ALA B 1 162 ? -4.172 -26.25 -1.784 1 97.56 162 ALA B C 1
ATOM 3153 O O . ALA B 1 162 ? -3.971 -27.156 -2.6 1 97.56 162 ALA B O 1
ATOM 3154 N N . THR B 1 163 ? -5.148 -26.25 -0.923 1 97.69 163 THR B N 1
ATOM 3155 C CA . THR B 1 163 ? -6.27 -27.172 -1.02 1 97.69 163 THR B CA 1
ATOM 3156 C C . THR B 1 163 ? -7.594 -26.422 -1.052 1 97.69 163 THR B C 1
ATOM 3158 O O . THR B 1 163 ? -7.695 -25.312 -0.518 1 97.69 163 THR B O 1
ATOM 3161 N N . VAL B 1 164 ? -8.461 -26.984 -1.719 1 97.31 164 VAL B N 1
ATOM 3162 C CA . VAL B 1 164 ? -9.82 -26.453 -1.794 1 97.31 164 VAL B CA 1
ATOM 3163 C C . VAL B 1 164 ? -10.812 -27.5 -1.292 1 97.31 164 VAL B C 1
ATOM 3165 O O . VAL B 1 164 ? -10.75 -28.656 -1.684 1 97.31 164 VAL B O 1
ATOM 3168 N N . GLU B 1 165 ? -11.719 -27.047 -0.41 1 95.69 165 GLU B N 1
ATOM 3169 C CA . GLU B 1 165 ? -12.766 -27.922 0.116 1 95.69 165 GLU B CA 1
ATOM 3170 C C . GLU B 1 165 ? -14.125 -27.234 0.084 1 95.69 165 GLU B C 1
ATOM 3172 O O . GLU B 1 165 ? -14.266 -26.109 0.566 1 95.69 165 GLU B O 1
ATOM 3177 N N . PRO B 1 166 ? -15.062 -27.922 -0.448 1 93.62 166 PRO B N 1
ATOM 3178 C CA . PRO B 1 166 ? -16.422 -27.359 -0.337 1 93.62 166 PRO B CA 1
ATOM 3179 C C . PRO B 1 166 ? -16.938 -27.375 1.097 1 93.62 166 PRO B C 1
ATOM 3181 O O . PRO B 1 166 ? -16.672 -28.312 1.849 1 93.62 166 PRO B O 1
ATOM 3184 N N . VAL B 1 167 ? -17.531 -26.25 1.426 1 93.25 167 VAL B N 1
ATOM 3185 C CA . VAL B 1 167 ? -18.125 -26.125 2.752 1 93.25 167 VAL B CA 1
ATOM 3186 C C . VAL B 1 167 ? -19.578 -25.641 2.631 1 93.25 167 VAL B C 1
ATOM 3188 O O . VAL B 1 167 ? -19.875 -24.797 1.793 1 93.25 167 VAL B O 1
ATOM 3191 N N . LEU B 1 168 ? -20.469 -26.328 3.328 1 88.94 168 LEU B N 1
ATOM 3192 C CA . LEU B 1 168 ? -21.844 -25.859 3.389 1 88.94 168 LEU B CA 1
ATOM 3193 C C . LEU B 1 168 ? -22.062 -24.969 4.602 1 88.94 168 LEU B C 1
ATOM 3195 O O . LEU B 1 168 ? -21.812 -25.375 5.738 1 88.94 168 LEU B O 1
ATOM 3199 N N . ARG B 1 169 ? -22.406 -23.75 4.312 1 82.81 169 ARG B N 1
ATOM 3200 C CA . ARG B 1 169 ? -22.688 -22.797 5.387 1 82.81 169 ARG B CA 1
ATOM 3201 C C . ARG B 1 169 ? -24.031 -22.109 5.152 1 82.81 169 ARG B C 1
ATOM 3203 O O . ARG B 1 169 ? -24.234 -21.469 4.117 1 82.81 169 ARG B O 1
ATOM 3210 N N . ASP B 1 170 ? -24.953 -22.219 6.137 1 80.56 170 ASP B N 1
ATOM 3211 C CA . ASP B 1 170 ? -26.281 -21.609 6.051 1 80.56 170 ASP B CA 1
ATOM 3212 C C . ASP B 1 170 ? -26.969 -22.016 4.75 1 80.56 170 ASP B C 1
ATOM 3214 O O . ASP B 1 170 ? -27.547 -21.156 4.066 1 80.56 170 ASP B O 1
ATOM 3218 N N . GLY B 1 171 ? -26.75 -23.203 4.27 1 82 171 GLY B N 1
ATOM 3219 C CA . GLY B 1 171 ? -27.422 -23.75 3.092 1 82 171 GLY B CA 1
ATOM 3220 C C . GLY B 1 171 ? -26.766 -23.312 1.792 1 82 171 GLY B C 1
ATOM 3221 O O . GLY B 1 171 ? -27.234 -23.672 0.708 1 82 171 GLY B O 1
ATOM 3222 N N . ARG B 1 172 ? -25.766 -22.562 1.893 1 86.69 172 ARG B N 1
ATOM 3223 C CA . ARG B 1 172 ? -25.062 -22.109 0.7 1 86.69 172 ARG B CA 1
ATOM 3224 C C . ARG B 1 172 ? -23.688 -22.766 0.587 1 86.69 172 ARG B C 1
ATOM 3226 O O . ARG B 1 172 ? -22.984 -22.938 1.589 1 86.69 172 ARG B O 1
ATOM 3233 N N . ARG B 1 173 ? -23.453 -23.203 -0.579 1 90 173 ARG B N 1
ATOM 3234 C CA . ARG B 1 173 ? -22.141 -23.797 -0.838 1 90 173 ARG B CA 1
ATOM 3235 C C . ARG B 1 173 ? -21.062 -22.719 -0.918 1 90 173 ARG B C 1
ATOM 3237 O O . ARG B 1 173 ? -21.25 -21.688 -1.58 1 90 173 ARG B O 1
ATOM 3244 N N . ARG B 1 174 ? -20.031 -23 -0.196 1 94.75 174 ARG B N 1
ATOM 3245 C CA . ARG B 1 174 ? -18.828 -22.172 -0.224 1 94.75 174 ARG B CA 1
ATOM 3246 C C . ARG B 1 174 ? -17.578 -23.031 -0.375 1 94.75 174 ARG B C 1
ATOM 3248 O O . ARG B 1 174 ? -17.656 -24.266 -0.381 1 94.75 174 ARG B O 1
ATOM 3255 N N . TYR B 1 175 ? -16.484 -22.375 -0.595 1 96.44 175 TYR B N 1
ATOM 3256 C CA . TYR B 1 175 ? -15.219 -23.078 -0.754 1 96.44 175 TYR B CA 1
ATOM 3257 C C . TYR B 1 175 ? -14.172 -22.531 0.216 1 96.44 175 TYR B C 1
ATOM 3259 O O . TYR B 1 175 ? -13.961 -21.312 0.295 1 96.44 175 TYR B O 1
ATOM 3267 N N . ARG B 1 176 ? -13.602 -23.484 0.883 1 97.38 176 ARG B N 1
ATOM 3268 C CA . ARG B 1 176 ? -12.477 -23.125 1.74 1 97.38 176 ARG B CA 1
ATOM 3269 C C . ARG B 1 176 ? -11.148 -23.406 1.048 1 97.38 176 ARG B C 1
ATOM 3271 O O . ARG B 1 176 ? -10.898 -24.516 0.59 1 97.38 176 ARG B O 1
ATOM 3278 N N . VAL B 1 177 ? -10.406 -22.391 0.919 1 98.38 177 VAL B N 1
ATOM 3279 C CA . VAL B 1 177 ? -9.039 -22.516 0.416 1 98.38 177 VAL B CA 1
ATOM 3280 C C . VAL B 1 177 ? -8.055 -22.422 1.573 1 98.38 177 VAL B C 1
ATOM 3282 O O . VAL B 1 177 ? -8.117 -21.484 2.375 1 98.38 177 VAL B O 1
ATOM 3285 N N . THR B 1 178 ? -7.172 -23.406 1.692 1 98.69 178 THR B N 1
ATOM 3286 C CA . THR B 1 178 ? -6.066 -23.359 2.645 1 98.69 178 THR B CA 1
ATOM 3287 C C . THR B 1 178 ? -4.727 -23.453 1.923 1 98.69 178 THR B C 1
ATOM 3289 O O . THR B 1 178 ? -4.496 -24.391 1.152 1 98.69 178 THR B O 1
ATOM 3292 N N . ALA B 1 179 ? -3.9 -22.438 2.203 1 98.69 179 ALA B N 1
ATOM 3293 C CA . ALA B 1 179 ? -2.646 -22.391 1.457 1 98.69 179 ALA B CA 1
ATOM 3294 C C . ALA B 1 179 ? -1.468 -22.109 2.383 1 98.69 179 ALA B C 1
ATOM 3296 O O . ALA B 1 179 ? -1.583 -21.312 3.32 1 98.69 179 ALA B O 1
ATOM 3297 N N . ALA B 1 180 ? -0.353 -22.828 2.139 1 98.56 180 ALA B N 1
ATOM 3298 C CA . ALA B 1 180 ? 0.955 -22.406 2.641 1 98.56 180 ALA B CA 1
ATOM 3299 C C . ALA B 1 180 ? 1.678 -21.531 1.627 1 98.56 180 ALA B C 1
ATOM 3301 O O . ALA B 1 180 ? 1.694 -21.828 0.431 1 98.56 180 ALA B O 1
ATOM 3302 N N . LEU B 1 181 ? 2.24 -20.469 2.139 1 97.25 181 LEU B N 1
ATOM 3303 C CA . LEU B 1 181 ? 2.834 -19.484 1.229 1 97.25 181 LEU B CA 1
ATOM 3304 C C . LEU B 1 181 ? 4.355 -19.562 1.265 1 97.25 181 LEU B C 1
ATOM 3306 O O . LEU B 1 181 ? 4.941 -19.875 2.307 1 97.25 181 LEU B O 1
ATOM 3310 N N . ASN B 1 182 ? 4.934 -19.344 0.143 1 93.5 182 ASN B N 1
ATOM 3311 C CA . ASN B 1 182 ? 6.387 -19.219 0.086 1 93.5 182 ASN B CA 1
ATOM 3312 C C . ASN B 1 182 ? 6.871 -18 0.846 1 93.5 182 ASN B C 1
ATOM 3314 O O . ASN B 1 182 ? 6.172 -16.984 0.914 1 93.5 182 ASN B O 1
ATOM 3318 N N . ASP B 1 183 ? 8.055 -18.094 1.315 1 93 183 ASP B N 1
ATOM 3319 C CA . ASP B 1 183 ? 8.688 -16.953 1.972 1 93 183 ASP B CA 1
ATOM 3320 C C . ASP B 1 183 ? 8.969 -15.836 0.973 1 93 183 ASP B C 1
ATOM 3322 O O . ASP B 1 183 ? 9.133 -16.094 -0.222 1 93 183 ASP B O 1
ATOM 3326 N N . THR B 1 184 ? 8.898 -14.617 1.444 1 91.12 184 THR B N 1
ATOM 3327 C CA . THR B 1 184 ? 9.414 -13.469 0.72 1 91.12 184 THR B CA 1
ATOM 3328 C C . THR B 1 184 ? 10.703 -12.961 1.366 1 91.12 184 THR B C 1
ATOM 3330 O O . THR B 1 184 ? 11.234 -13.586 2.285 1 91.12 184 THR B O 1
ATOM 3333 N N . ALA B 1 185 ? 11.164 -11.883 0.854 1 88.12 185 ALA B N 1
ATOM 3334 C CA . ALA B 1 185 ? 12.406 -11.328 1.391 1 88.12 185 ALA B CA 1
ATOM 3335 C C . ALA B 1 185 ? 12.234 -10.922 2.852 1 88.12 185 ALA B C 1
ATOM 3337 O O . ALA B 1 185 ? 13.203 -10.93 3.619 1 88.12 185 ALA B O 1
ATOM 3338 N N . VAL B 1 186 ? 10.945 -10.633 3.197 1 89.62 186 VAL B N 1
ATOM 3339 C CA . VAL B 1 186 ? 10.812 -10.07 4.539 1 89.62 186 VAL B CA 1
ATOM 3340 C C . VAL B 1 186 ? 9.766 -10.859 5.324 1 89.62 186 VAL B C 1
ATOM 3342 O O . VAL B 1 186 ? 9.547 -10.609 6.512 1 89.62 186 VAL B O 1
ATOM 3345 N N . ALA B 1 187 ? 9.086 -11.742 4.703 1 94.06 187 ALA B N 1
ATOM 3346 C CA . ALA B 1 187 ? 8.031 -12.492 5.383 1 94.06 187 ALA B CA 1
ATOM 3347 C C . ALA B 1 187 ? 8.25 -13.992 5.25 1 94.06 187 ALA B C 1
ATOM 3349 O O . ALA B 1 187 ? 8.648 -14.477 4.188 1 94.06 187 ALA B O 1
ATOM 3350 N N . SER B 1 188 ? 8.055 -14.711 6.395 1 95.88 188 SER B N 1
ATOM 3351 C CA . SER B 1 188 ? 8.172 -16.172 6.418 1 95.88 188 SER B CA 1
ATOM 3352 C C . SER B 1 188 ? 6.992 -16.797 7.152 1 95.88 188 SER B C 1
ATOM 3354 O O . SER B 1 188 ? 6.184 -16.094 7.762 1 95.88 188 SER B O 1
ATOM 3356 N N . ASN B 1 189 ? 6.863 -18.109 6.961 1 97.19 189 ASN B N 1
ATOM 3357 C CA . ASN B 1 189 ? 5.852 -18.906 7.656 1 97.19 189 ASN B CA 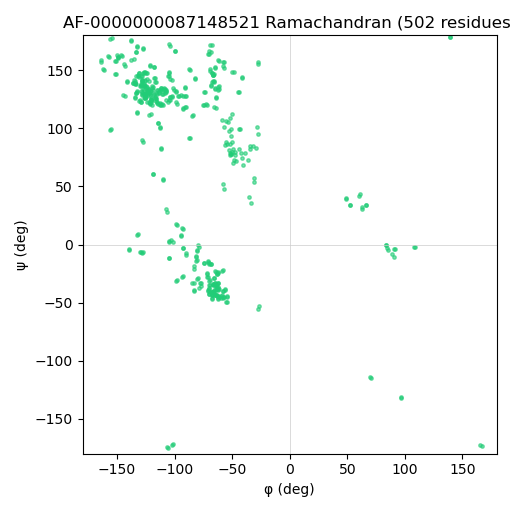1
ATOM 3358 C C . ASN B 1 189 ? 4.441 -18.422 7.324 1 97.19 189 ASN B C 1
ATOM 3360 O O . ASN B 1 189 ? 3.609 -18.25 8.219 1 97.19 189 ASN B O 1
ATOM 3364 N N . GLY B 1 190 ? 4.305 -18.172 6.09 1 98.19 190 GLY B N 1
ATOM 3365 C CA . GLY B 1 190 ? 3.029 -17.609 5.676 1 98.19 190 GLY B CA 1
ATOM 3366 C C . GLY B 1 190 ? 1.954 -18.656 5.473 1 98.19 190 GLY B C 1
ATOM 3367 O O . GLY B 1 190 ? 2.232 -19.75 4.973 1 98.19 190 GLY B O 1
ATOM 3368 N N . SER B 1 191 ? 0.754 -18.297 5.828 1 98.81 191 SER B N 1
ATOM 3369 C CA . SER B 1 191 ? -0.423 -19.094 5.508 1 98.81 191 SER B CA 1
ATOM 3370 C C . SER B 1 191 ? -1.626 -18.219 5.195 1 98.81 191 SER B C 1
ATOM 3372 O O . SER B 1 191 ? -1.679 -17.062 5.617 1 98.81 191 SER B O 1
ATOM 3374 N N . LEU B 1 192 ? -2.529 -18.797 4.422 1 98.75 192 LEU B N 1
ATOM 3375 C CA . LEU B 1 192 ? -3.736 -18.094 4.004 1 98.75 192 LEU B CA 1
ATOM 3376 C C . LEU B 1 192 ? -4.922 -19.047 3.924 1 98.75 192 LEU B C 1
ATOM 3378 O O . LEU B 1 192 ? -4.82 -20.125 3.338 1 98.75 192 LEU B O 1
ATOM 3382 N N . THR B 1 193 ? -5.988 -18.656 4.559 1 98.81 193 THR B N 1
ATOM 3383 C CA . THR B 1 193 ? -7.258 -19.375 4.441 1 98.81 193 THR B CA 1
ATOM 3384 C C . THR B 1 193 ? -8.359 -18.438 3.957 1 98.81 193 THR B C 1
ATOM 3386 O O . THR B 1 193 ? -8.523 -17.328 4.488 1 98.81 193 THR B O 1
ATOM 3389 N N . LEU B 1 194 ? -9.062 -18.875 2.998 1 98.56 194 LEU B N 1
ATOM 3390 C CA . LEU B 1 194 ? -10.156 -18.094 2.422 1 98.56 194 LEU B CA 1
ATOM 3391 C C . LEU B 1 194 ? -11.461 -18.891 2.475 1 98.56 194 LEU B C 1
ATOM 3393 O O . LEU B 1 194 ? -11.461 -20.109 2.289 1 98.56 194 LEU B O 1
ATOM 3397 N N . LEU B 1 195 ? -12.5 -18.203 2.727 1 97.75 195 LEU B N 1
ATOM 3398 C CA . LEU B 1 195 ? -13.852 -18.703 2.484 1 97.75 195 LEU B CA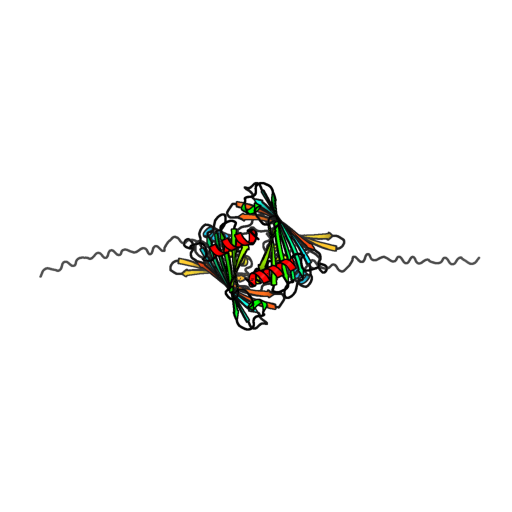 1
ATOM 3399 C C . LEU B 1 195 ? -14.523 -17.938 1.351 1 97.75 195 LEU B C 1
ATOM 3401 O O . LEU B 1 195 ? -14.727 -16.734 1.452 1 97.75 195 LEU B O 1
ATOM 3405 N N . ILE B 1 196 ? -14.875 -18.656 0.339 1 97.12 196 ILE B N 1
ATOM 3406 C CA . ILE B 1 196 ? -15.273 -18.031 -0.92 1 97.12 196 ILE B CA 1
ATOM 3407 C C . ILE B 1 196 ? -16.672 -18.516 -1.309 1 97.12 196 ILE B C 1
ATOM 3409 O O . ILE B 1 196 ? -16.953 -19.703 -1.318 1 97.12 196 ILE B O 1
ATOM 3413 N N . ASP B 1 197 ? -17.5 -17.562 -1.677 1 94.94 197 ASP B N 1
ATOM 3414 C CA . ASP B 1 197 ? -18.828 -17.891 -2.209 1 94.94 197 ASP B CA 1
ATOM 3415 C C . ASP B 1 197 ? -18.719 -18.531 -3.59 1 94.94 197 ASP B C 1
ATOM 3417 O O . ASP B 1 197 ? -17.688 -18.422 -4.254 1 94.94 197 ASP B O 1
ATOM 3421 N N . ALA B 1 198 ? -19.828 -19.125 -4.047 1 89.81 198 ALA B N 1
ATOM 3422 C CA . ALA B 1 198 ? -19.859 -19.766 -5.359 1 89.81 198 ALA B CA 1
ATOM 3423 C C . ALA B 1 198 ? -19.672 -18.75 -6.477 1 89.81 198 ALA B C 1
ATOM 3425 O O . ALA B 1 198 ? -19.156 -19.078 -7.547 1 89.81 198 ALA B O 1
ATOM 3426 N N . ASP B 1 199 ? -20 -17.484 -6.137 1 88.56 199 ASP B N 1
ATOM 3427 C CA . ASP B 1 199 ? -19.875 -16.438 -7.148 1 88.56 199 ASP B CA 1
ATOM 3428 C C . ASP B 1 199 ? -18.516 -15.758 -7.07 1 88.56 199 ASP B C 1
ATOM 3430 O O . ASP B 1 199 ? -18.234 -14.828 -7.832 1 88.56 199 ASP B O 1
ATOM 3434 N N . GLY B 1 200 ? -17.734 -16.156 -6.125 1 93.75 200 GLY B N 1
ATOM 3435 C CA . GLY B 1 200 ? -16.344 -15.727 -6.148 1 93.75 200 GLY B CA 1
ATOM 3436 C C . GLY B 1 200 ? -16.031 -14.695 -5.086 1 93.75 200 GLY B C 1
ATOM 3437 O O . GLY B 1 200 ? -14.875 -14.281 -4.941 1 93.75 200 GLY B O 1
ATOM 3438 N N . VAL B 1 201 ? -17.016 -14.305 -4.336 1 96.56 201 VAL B N 1
ATOM 3439 C CA . VAL B 1 201 ? -16.781 -13.32 -3.293 1 96.56 201 VAL B CA 1
ATOM 3440 C C . VAL B 1 201 ? -16.047 -13.969 -2.119 1 96.56 201 VAL B C 1
ATOM 3442 O O . VAL B 1 201 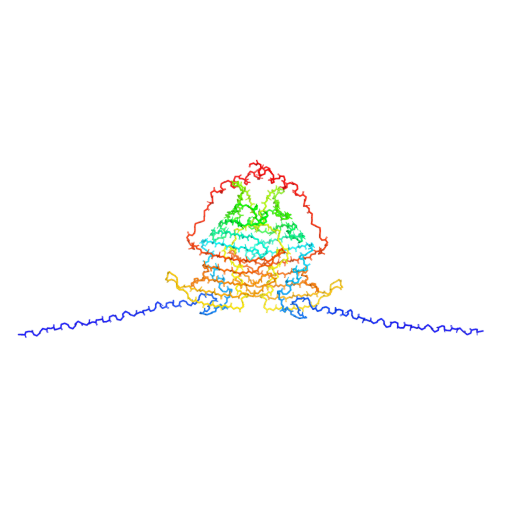? -16.531 -14.945 -1.541 1 96.56 201 VAL B O 1
ATOM 3445 N N . VAL B 1 202 ? -14.891 -13.477 -1.815 1 98.19 202 VAL B N 1
ATOM 3446 C CA . VAL B 1 202 ? -14.211 -13.891 -0.593 1 98.19 202 VAL B CA 1
ATOM 3447 C C . VAL B 1 202 ? -14.914 -13.281 0.62 1 98.19 202 VAL B C 1
ATOM 3449 O O . VAL B 1 202 ? -14.938 -12.055 0.776 1 98.19 202 VAL B O 1
ATOM 3452 N N . ARG B 1 203 ? -15.375 -14.125 1.505 1 97.5 203 ARG B N 1
ATOM 3453 C CA . ARG B 1 203 ? -16.156 -13.664 2.648 1 97.5 203 ARG B CA 1
ATOM 3454 C C . ARG B 1 203 ? -15.281 -13.547 3.893 1 97.5 203 ARG B C 1
ATOM 3456 O O . ARG B 1 203 ? -15.547 -12.719 4.77 1 97.5 203 ARG B O 1
ATOM 3463 N N . ARG B 1 204 ? -14.344 -14.414 3.881 1 98.38 204 ARG B N 1
ATOM 3464 C CA . ARG B 1 204 ? -13.438 -14.445 5.023 1 98.38 204 ARG B CA 1
ATOM 3465 C C . ARG B 1 204 ? -12.008 -14.719 4.574 1 98.38 204 ARG B C 1
ATOM 3467 O O . ARG B 1 204 ? -11.773 -15.523 3.672 1 98.38 204 ARG B O 1
ATOM 3474 N N . LEU B 1 205 ? -11.078 -14.062 5.156 1 98.88 205 LEU B N 1
ATOM 3475 C CA . LEU B 1 205 ? -9.641 -14.242 4.945 1 98.88 205 LEU B CA 1
ATOM 3476 C C . LEU B 1 205 ? -8.898 -14.289 6.277 1 98.88 205 LEU B C 1
ATOM 3478 O O . LEU B 1 205 ? -9.141 -13.461 7.16 1 98.88 205 LEU B O 1
ATOM 3482 N N . GLU B 1 206 ? -8.133 -15.297 6.461 1 98.94 206 GLU B N 1
ATOM 3483 C CA . GLU B 1 206 ? -7.215 -15.414 7.594 1 98.94 206 GLU B CA 1
ATOM 3484 C C . GLU B 1 206 ? -5.777 -15.617 7.125 1 98.94 206 GLU B C 1
ATOM 3486 O O . GLU B 1 206 ? -5.516 -16.453 6.262 1 98.94 206 GLU B O 1
ATOM 3491 N N . SER B 1 207 ? -4.926 -14.844 7.668 1 98.81 207 SER B N 1
ATOM 3492 C CA . SER B 1 207 ? -3.523 -14.953 7.285 1 98.81 207 SER B CA 1
ATOM 3493 C C . SER B 1 207 ? -2.609 -14.922 8.5 1 98.81 207 SER B C 1
ATOM 3495 O O . SER B 1 207 ? -2.865 -14.188 9.461 1 98.81 207 SER B O 1
ATOM 3497 N N . GLU B 1 208 ? -1.566 -15.719 8.469 1 98.81 208 GLU B N 1
ATOM 3498 C CA . GLU B 1 208 ? -0.47 -15.719 9.438 1 98.81 208 GLU B CA 1
ATOM 3499 C C . GLU B 1 208 ? 0.878 -15.57 8.734 1 98.81 208 GLU B C 1
ATOM 3501 O O . GLU B 1 208 ? 1.086 -16.125 7.652 1 98.81 208 GLU B O 1
ATOM 3506 N N . ARG B 1 209 ? 1.709 -14.836 9.344 1 98.44 209 ARG B N 1
ATOM 3507 C CA . ARG B 1 209 ? 3.072 -14.734 8.836 1 98.44 209 ARG B CA 1
ATOM 3508 C C . ARG B 1 209 ? 4.008 -14.141 9.891 1 98.44 209 ARG B C 1
ATOM 3510 O O . ARG B 1 209 ? 3.551 -13.531 10.859 1 98.44 209 ARG B O 1
ATOM 3517 N N . THR B 1 210 ? 5.223 -14.383 9.742 1 98.31 210 THR B N 1
ATOM 3518 C CA . THR B 1 210 ? 6.289 -13.688 10.461 1 98.31 210 THR B CA 1
ATOM 3519 C C . THR B 1 210 ? 6.98 -12.672 9.555 1 98.31 210 THR B C 1
ATOM 3521 O O . THR B 1 210 ? 7.391 -13.008 8.445 1 98.31 210 THR B O 1
ATOM 3524 N N . VAL B 1 211 ? 7.051 -11.438 10.031 1 95.38 211 VAL B N 1
ATOM 3525 C CA . VAL B 1 211 ? 7.664 -10.391 9.227 1 95.38 211 VAL B CA 1
ATOM 3526 C C . VAL B 1 211 ? 8.914 -9.859 9.922 1 95.38 211 VAL B C 1
ATOM 3528 O O . VAL B 1 211 ? 8.906 -9.648 11.141 1 95.38 211 VAL B O 1
ATOM 3531 N N . ARG B 1 212 ? 9.906 -9.625 9.148 1 89.81 212 ARG B N 1
ATOM 3532 C CA . ARG B 1 212 ? 11.141 -9.031 9.656 1 89.81 212 ARG B CA 1
ATOM 3533 C C . ARG B 1 212 ? 11.094 -7.508 9.555 1 89.81 212 ARG B C 1
ATOM 3535 O O . ARG B 1 212 ? 10.945 -6.957 8.461 1 89.81 212 ARG B O 1
ATOM 3542 N N . TYR B 1 213 ? 11.18 -6.902 10.695 1 82.75 213 TYR B N 1
ATOM 3543 C CA . TYR B 1 213 ? 11.391 -5.465 10.789 1 82.75 213 TYR B CA 1
ATOM 3544 C C . TYR B 1 213 ? 12.836 -5.148 11.164 1 82.75 213 TYR B C 1
ATOM 3546 O O . TYR B 1 213 ? 13.625 -6.055 11.445 1 82.75 213 TYR B O 1
ATOM 3554 N N . ARG B 1 214 ? 13.188 -3.902 11.102 1 77.62 214 ARG B N 1
ATOM 3555 C CA . ARG B 1 214 ? 14.555 -3.512 11.438 1 77.62 214 ARG B CA 1
ATOM 3556 C C . ARG B 1 214 ? 14.883 -3.863 12.883 1 77.62 214 ARG B C 1
ATOM 3558 O O . ARG B 1 214 ? 16 -4.277 13.188 1 77.62 214 ARG B O 1
ATOM 3565 N N . ASP B 1 215 ? 13.867 -3.666 13.742 1 80.19 215 ASP B N 1
ATOM 3566 C CA . ASP B 1 215 ? 14.125 -3.867 15.164 1 80.19 215 ASP B CA 1
ATOM 3567 C C . ASP B 1 215 ? 13.75 -5.281 15.594 1 80.19 215 ASP B C 1
ATOM 3569 O O . ASP B 1 215 ? 13.695 -5.578 16.797 1 80.19 215 ASP B O 1
ATOM 3573 N N . GLY B 1 216 ? 13.414 -6.105 14.68 1 87.44 216 GLY B N 1
ATOM 3574 C CA . GLY B 1 216 ? 13.164 -7.496 15.023 1 87.44 216 GLY B CA 1
ATOM 3575 C C . GLY B 1 216 ? 11.977 -8.086 14.297 1 87.44 216 GLY B C 1
ATOM 3576 O O . GLY B 1 216 ? 11.258 -7.375 13.586 1 87.44 216 GLY B O 1
ATOM 3577 N N . LYS B 1 217 ? 11.758 -9.383 14.594 1 95.19 217 LYS B N 1
ATOM 3578 C CA . LYS B 1 217 ? 10.672 -10.109 13.945 1 95.19 217 LYS B CA 1
ATOM 3579 C C . LYS B 1 217 ? 9.359 -9.922 14.695 1 95.19 217 LYS B C 1
ATOM 3581 O O . LYS B 1 217 ? 9.359 -9.711 15.914 1 95.19 217 LYS B O 1
ATOM 3586 N N . ARG B 1 218 ? 8.297 -9.984 13.945 1 97.06 218 ARG B N 1
ATOM 3587 C CA . ARG B 1 218 ? 6.945 -9.945 14.508 1 97.06 218 ARG B CA 1
ATOM 3588 C C . ARG B 1 218 ? 6.047 -10.984 13.859 1 97.06 218 ARG B C 1
ATOM 3590 O O . ARG B 1 218 ? 6.133 -11.219 12.648 1 97.06 218 ARG B O 1
ATOM 3597 N N . ASP B 1 219 ? 5.27 -11.586 14.719 1 98.5 219 ASP B N 1
ATOM 3598 C CA . ASP B 1 219 ? 4.223 -12.461 14.211 1 98.5 219 ASP B CA 1
ATOM 3599 C C . ASP B 1 219 ? 2.92 -11.695 13.992 1 98.5 219 ASP B C 1
ATOM 3601 O O . ASP B 1 219 ? 2.451 -10.992 14.891 1 98.5 219 ASP B O 1
ATOM 3605 N N . LEU B 1 220 ? 2.387 -11.836 12.773 1 98.56 220 LEU B N 1
ATOM 3606 C CA . LEU B 1 220 ? 1.148 -11.156 12.422 1 98.56 220 LEU B CA 1
ATOM 3607 C C . LEU B 1 220 ? 0.036 -12.156 12.133 1 98.56 220 LEU B C 1
ATOM 3609 O O . LEU B 1 220 ? 0.26 -13.164 11.453 1 98.56 220 LEU B O 1
ATOM 3613 N N . SER B 1 221 ? -1.078 -11.945 12.742 1 98.81 221 SER B N 1
ATOM 3614 C CA . SER B 1 221 ? -2.318 -12.664 12.453 1 98.81 221 SER B CA 1
ATOM 3615 C C . SER B 1 221 ? -3.418 -11.703 12.016 1 98.81 221 SER B C 1
ATOM 3617 O O . SER B 1 221 ? -3.754 -10.758 12.734 1 98.81 221 SER B O 1
ATOM 3619 N N . THR B 1 222 ? -3.988 -11.953 10.859 1 98.75 222 THR B N 1
ATOM 3620 C CA . THR B 1 222 ? -5.02 -11.07 10.336 1 98.75 222 THR B CA 1
ATOM 3621 C C . THR B 1 222 ? -6.297 -11.844 10.023 1 98.75 222 THR B C 1
ATOM 3623 O O . THR B 1 222 ? -6.238 -12.938 9.453 1 98.75 222 THR B O 1
ATOM 3626 N N . THR B 1 223 ? -7.379 -11.32 10.375 1 98.94 223 THR B N 1
ATOM 3627 C CA . THR B 1 223 ? -8.695 -11.812 9.984 1 98.94 223 THR B CA 1
ATOM 3628 C C . THR B 1 223 ? -9.492 -10.711 9.281 1 98.94 223 THR B C 1
ATOM 3630 O O . THR B 1 223 ? -9.516 -9.57 9.742 1 98.94 223 THR B O 1
ATOM 3633 N N . VAL B 1 224 ? -10.109 -11.055 8.18 1 98.94 224 VAL B N 1
ATOM 3634 C CA . VAL B 1 224 ? -10.945 -10.133 7.41 1 98.94 224 VAL B CA 1
ATOM 3635 C C . VAL B 1 224 ? -12.32 -10.758 7.184 1 98.94 224 VAL B C 1
ATOM 3637 O O . VAL B 1 224 ? -12.43 -11.953 6.891 1 98.94 224 VAL B O 1
ATOM 3640 N N . ARG B 1 225 ? -13.312 -10.008 7.32 1 98.88 225 ARG B N 1
ATOM 3641 C CA . ARG B 1 225 ? -14.68 -10.398 6.977 1 98.88 225 ARG B CA 1
ATOM 3642 C C . ARG B 1 225 ? -15.32 -9.367 6.051 1 98.88 225 ARG B C 1
ATOM 3644 O O . ARG B 1 225 ? -15.227 -8.164 6.289 1 98.88 225 ARG B O 1
ATOM 3651 N N . ILE B 1 226 ? -15.922 -9.852 5.047 1 98.62 226 ILE B N 1
ATOM 3652 C CA . ILE B 1 226 ? -16.672 -9.008 4.129 1 98.62 226 ILE B CA 1
ATOM 3653 C C . ILE B 1 226 ? -18.156 -9.328 4.23 1 98.62 226 ILE B C 1
ATOM 3655 O O . ILE B 1 226 ? -18.578 -10.461 3.99 1 98.62 226 ILE B O 1
ATOM 3659 N N . THR B 1 227 ? -18.938 -8.344 4.574 1 98.25 227 THR B N 1
ATOM 3660 C CA . THR B 1 227 ? -20.359 -8.531 4.828 1 98.25 227 THR B CA 1
ATOM 3661 C C . THR B 1 227 ? -21.172 -7.391 4.223 1 98.25 227 THR B C 1
ATOM 3663 O O . THR B 1 227 ? -20.609 -6.445 3.666 1 98.25 227 THR B O 1
ATOM 3666 N N . GLY B 1 228 ? -22.453 -7.523 4.328 1 97.88 228 GLY B N 1
ATOM 3667 C CA . GLY B 1 228 ? -23.359 -6.465 3.924 1 97.88 228 GLY B CA 1
ATOM 3668 C C . GLY B 1 228 ? -23.281 -6.141 2.443 1 97.88 228 GLY B C 1
ATOM 3669 O O . GLY B 1 228 ? -23.438 -4.98 2.049 1 97.88 228 GLY B O 1
ATOM 3670 N N . VAL B 1 229 ? -22.969 -7.125 1.649 1 97.12 229 VAL B N 1
ATOM 3671 C CA . VAL B 1 229 ? -22.891 -6.906 0.209 1 97.12 229 VAL B CA 1
ATOM 3672 C C . VAL B 1 229 ? -24.266 -6.531 -0.332 1 97.12 229 VAL B C 1
ATOM 3674 O O . VAL B 1 229 ? -25.219 -7.305 -0.209 1 97.12 229 VAL B O 1
ATOM 3677 N N . GLY B 1 230 ? -24.391 -5.363 -0.867 1 96.62 230 GLY B N 1
ATOM 3678 C CA . GLY B 1 230 ? -25.641 -4.863 -1.417 1 96.62 230 GLY B CA 1
ATOM 3679 C C . GLY B 1 230 ? -26.531 -4.227 -0.374 1 96.62 230 GLY B C 1
ATOM 3680 O O . GLY B 1 230 ? -27.547 -3.604 -0.712 1 96.62 230 GLY B O 1
ATOM 3681 N N . THR B 1 231 ? -26.125 -4.277 0.89 1 97.62 231 THR B N 1
ATOM 3682 C CA . THR B 1 231 ? -27.047 -3.795 1.909 1 97.62 231 THR B CA 1
ATOM 3683 C C . THR B 1 231 ? -26.359 -2.797 2.836 1 97.62 231 THR B C 1
ATOM 3685 O O . THR B 1 231 ? -27 -2.201 3.703 1 97.62 231 THR B O 1
ATOM 3688 N N . THR B 1 232 ? -25.078 -2.654 2.66 1 98.06 232 THR B N 1
ATOM 3689 C CA . THR B 1 232 ? -24.344 -1.683 3.465 1 98.06 232 THR B CA 1
ATOM 3690 C C . THR B 1 232 ? -24.812 -0.264 3.164 1 98.06 232 THR B C 1
ATOM 3692 O O . THR B 1 232 ? -25 0.102 2.002 1 98.06 232 THR B O 1
ATOM 3695 N N . THR B 1 233 ? -25.031 0.465 4.223 1 96.5 233 THR B N 1
ATOM 3696 C CA . THR B 1 233 ? -25.359 1.875 4.07 1 96.5 233 THR B CA 1
ATOM 3697 C C . THR B 1 233 ? -24.125 2.75 4.23 1 96.5 233 THR B C 1
ATOM 3699 O O . THR B 1 233 ? -23.375 2.596 5.191 1 96.5 233 THR B O 1
ATOM 3702 N N . VAL B 1 234 ? -23.953 3.57 3.271 1 96.62 234 VAL B N 1
ATOM 3703 C CA . VAL B 1 234 ? -22.844 4.508 3.293 1 96.62 234 VAL B CA 1
ATOM 3704 C C . VAL B 1 234 ? -23.359 5.934 3.432 1 96.62 234 VAL B C 1
ATOM 3706 O O . VAL B 1 234 ? -23.875 6.508 2.471 1 96.62 234 VAL B O 1
ATOM 3709 N N . GLU B 1 235 ? -23.281 6.457 4.707 1 95.12 235 GLU B N 1
ATOM 3710 C CA . GLU B 1 235 ? -23.75 7.801 5.012 1 95.12 235 GLU B CA 1
ATOM 3711 C C . GLU B 1 235 ? -22.688 8.625 5.719 1 95.12 235 GLU B C 1
ATOM 3713 O O . GLU B 1 235 ? -21.688 8.07 6.207 1 95.12 235 GLU B O 1
ATOM 3718 N N . HIS B 1 236 ? -23 9.867 5.793 1 95.38 236 HIS B N 1
ATOM 3719 C CA . HIS B 1 236 ? -22.062 10.758 6.469 1 95.38 236 HIS B CA 1
ATOM 3720 C C . HIS B 1 236 ? -21.891 10.367 7.938 1 95.38 236 HIS B C 1
ATOM 3722 O O . HIS B 1 236 ? -22.875 10.109 8.625 1 95.38 236 HIS B O 1
ATOM 3728 N N . PRO B 1 237 ? -20.641 10.305 8.344 1 96.94 237 PRO B N 1
ATOM 3729 C CA . PRO B 1 237 ? -20.453 10.078 9.781 1 96.94 237 PRO B CA 1
ATOM 3730 C C . PRO B 1 237 ? -20.922 11.266 10.625 1 96.94 237 PRO B C 1
ATOM 3732 O O . PRO B 1 237 ? -21.172 12.344 10.094 1 96.94 237 PRO B O 1
ATOM 3735 N N . ASP B 1 238 ? -20.953 11.094 11.914 1 95.69 238 ASP B N 1
ATOM 3736 C CA . ASP B 1 238 ? -21.469 12.102 12.836 1 95.69 238 ASP B CA 1
ATOM 3737 C C . ASP B 1 238 ? -20.531 13.305 12.914 1 95.69 238 ASP B C 1
ATOM 3739 O O . ASP B 1 238 ? -20.922 14.383 13.367 1 95.69 238 ASP B O 1
ATOM 3743 N N . TRP B 1 239 ? -19.344 13.125 12.469 1 97 239 TRP B N 1
ATOM 3744 C CA . TRP B 1 239 ? -18.344 14.18 12.609 1 97 239 TRP B CA 1
ATOM 3745 C C . TRP B 1 239 ? -18.156 14.938 11.305 1 97 239 TRP B C 1
ATOM 3747 O O . TRP B 1 239 ? -17.344 15.852 11.219 1 97 239 TRP B O 1
ATOM 3757 N N . TYR B 1 240 ? -18.906 14.633 10.211 1 95.94 240 TYR B N 1
ATOM 3758 C CA . TYR B 1 240 ? -18.75 15.242 8.898 1 95.94 240 TYR B CA 1
ATOM 3759 C C . TYR B 1 240 ? -18.953 16.75 8.969 1 95.94 240 TYR B C 1
ATOM 3761 O O . TYR B 1 240 ? -18.172 17.516 8.391 1 95.94 240 TYR B O 1
ATOM 3769 N N . GLY B 1 241 ? -19.922 17.219 9.648 1 94.44 241 GLY B N 1
ATOM 3770 C CA . GLY B 1 241 ? -20.156 18.641 9.805 1 94.44 241 GLY B CA 1
ATOM 3771 C C . GLY B 1 241 ? -18.984 19.391 10.414 1 94.44 241 GLY B C 1
ATOM 3772 O O . GLY B 1 241 ? -18.578 20.422 9.898 1 94.44 241 GLY B O 1
ATOM 3773 N N . ALA B 1 242 ? -18.422 18.797 11.5 1 93.88 242 ALA B N 1
ATOM 3774 C CA . ALA B 1 242 ? -17.281 19.422 12.164 1 93.88 242 ALA B CA 1
ATOM 3775 C C . ALA B 1 242 ? -16.078 19.484 11.234 1 93.88 242 ALA B C 1
ATOM 3777 O O . ALA B 1 242 ? -15.328 20.469 11.242 1 93.88 242 ALA B O 1
ATOM 3778 N N . ALA B 1 243 ? -15.914 18.469 10.406 1 93.44 243 ALA B N 1
ATOM 3779 C CA . ALA B 1 243 ? -14.781 18.422 9.492 1 93.44 243 ALA B CA 1
ATOM 3780 C C . ALA B 1 243 ? -14.906 19.469 8.406 1 93.44 243 ALA B C 1
ATOM 3782 O O . ALA B 1 243 ? -13.93 20.156 8.07 1 93.44 243 ALA B O 1
ATOM 3783 N N . THR B 1 244 ? -16.094 19.656 7.879 1 91.25 244 THR B N 1
ATOM 3784 C CA . THR B 1 244 ? -16.297 20.625 6.812 1 91.25 244 THR B CA 1
ATOM 3785 C C . THR B 1 244 ? -16.156 22.047 7.348 1 91.25 244 THR B C 1
ATOM 3787 O O . THR B 1 244 ? -15.648 22.938 6.66 1 91.25 244 THR B O 1
ATOM 3790 N N . GLU B 1 245 ? -16.5 22.234 8.562 1 89.25 245 GLU B N 1
ATOM 3791 C CA . GLU B 1 245 ? -16.328 23.531 9.203 1 89.25 245 GLU B CA 1
ATOM 3792 C C . GLU B 1 245 ? -14.859 23.844 9.438 1 89.25 245 GLU B C 1
ATOM 3794 O O . GLU B 1 245 ? -14.406 24.969 9.188 1 89.25 245 GLU B O 1
ATOM 3799 N N . SER B 1 246 ? -14.203 22.828 9.883 1 83.75 246 SER B N 1
ATOM 3800 C CA . SER B 1 246 ? -12.773 23 10.125 1 83.75 246 SER B CA 1
ATOM 3801 C C . SER B 1 246 ? -12.023 23.312 8.836 1 83.75 246 SER B C 1
ATOM 3803 O O . SER B 1 246 ? -11.109 24.141 8.828 1 83.75 246 SER B O 1
ATOM 3805 N N . ALA B 1 247 ? -12.328 22.625 7.785 1 78.5 247 ALA B N 1
ATOM 3806 C CA . ALA B 1 247 ? -11.688 22.844 6.492 1 78.5 247 ALA B CA 1
ATOM 3807 C C . ALA B 1 247 ? -11.969 24.25 5.965 1 78.5 247 ALA B C 1
ATOM 3809 O O . ALA B 1 247 ? -11.125 24.828 5.277 1 78.5 247 ALA B O 1
ATOM 3810 N N . ARG B 1 248 ? -13.047 24.734 6.242 1 72.75 248 ARG B N 1
ATOM 3811 C CA . ARG B 1 248 ? -13.398 26.094 5.82 1 72.75 248 ARG B CA 1
ATOM 3812 C C . ARG B 1 248 ? -12.586 27.141 6.582 1 72.75 248 ARG B C 1
ATOM 3814 O O . ARG B 1 248 ? -12.117 28.109 6 1 72.75 248 ARG B O 1
ATOM 3821 N N . ASN B 1 249 ? -12.414 26.766 7.852 1 63.53 249 ASN B N 1
ATOM 3822 C CA . ASN B 1 249 ? -11.68 27.719 8.688 1 63.53 249 ASN B CA 1
ATOM 3823 C C . ASN B 1 249 ? -10.172 27.625 8.453 1 63.53 249 ASN B C 1
ATOM 3825 O O . ASN B 1 249 ? -9.445 28.594 8.664 1 63.53 249 ASN B O 1
ATOM 3829 N N . GLY B 1 250 ? -9.633 26.469 8.242 1 55.53 250 GLY B N 1
ATOM 3830 C CA . GLY B 1 250 ? -8.219 26.375 7.902 1 55.53 250 GLY B CA 1
ATOM 3831 C C . GLY B 1 250 ? -7.871 27.047 6.594 1 55.53 250 GLY B C 1
ATOM 3832 O O . GLY B 1 250 ? -6.734 27.484 6.398 1 55.53 250 GLY B O 1
ATOM 3833 N N . THR B 1 251 ? -8.805 27 5.625 1 44.62 251 THR B N 1
ATOM 3834 C CA . THR B 1 251 ? -8.617 27.781 4.406 1 44.62 251 THR B CA 1
ATOM 3835 C C . THR B 1 251 ? -8.805 29.281 4.688 1 44.62 251 THR B C 1
ATOM 3837 O O . THR B 1 251 ? -8.32 30.125 3.924 1 44.62 251 THR B O 1
ATOM 3840 N N . ALA B 1 252 ? -9.547 29.734 5.738 1 39.72 252 ALA B N 1
ATOM 3841 C CA . ALA B 1 252 ? -9.789 31.141 6.027 1 39.72 252 ALA B CA 1
ATOM 3842 C C . ALA B 1 252 ? -8.633 31.75 6.812 1 39.72 252 ALA B C 1
ATOM 3844 O O . ALA B 1 252 ? -8.555 32.969 6.969 1 39.72 252 ALA B O 1
ATOM 3845 N N . GLY B 1 253 ? -7.781 30.953 7.508 1 31.56 253 GLY B N 1
ATOM 3846 C CA . GLY B 1 253 ? -6.703 31.625 8.219 1 31.56 253 GLY B CA 1
ATOM 3847 C C . GLY B 1 253 ? -5.445 31.781 7.387 1 31.56 253 GLY B C 1
ATOM 3848 O O . GLY B 1 253 ? -5.262 31.062 6.395 1 31.56 253 GLY B O 1
#

Sequence (506 aa):
MRGPAVPFVCLLVVAAGCVAPTGQSGPSPGLSTDDVTDTNALIRAHTDALDDQPFTVRSTTTMRPRSGNYTAVSNRTWRVAPGDPIRGTVVSRRDAVGDPPERVAAGPDSVAAWRDGATTYRRVRRNGTSTYDRVPLFDSPVKLNAALQRTRLYRLSTRRNATVEPVLRDGRRRYRVTAALNDTAVASNGSLTLLIDADGVVRRLESERTVRYRDGKRDLSTTVRITGVGTTTVEHPDWYGAATESARNGTAGMRGPAVPFVCLLVVAAGCVAPTGQSGPSPGLSTDDVTDTNALIRAHTDALDDQPFTVRSTTTMRPRSGNYTAVSNRTWRVAPGDPIRGTVVSRRDAVGDPPERVAAGPDSVAAWRDGATTYRRVRRNGTSTYDRVPLFDSPVKLNAALQRTRLYRLSTRRNATVEPVLRDGRRRYRVTAALNDTAVASNGSLTLLIDADGVVRRLESERTVRYRDGKRDLSTTVRITGVGTTTVEHPDWYGAATESARNGTAG

Secondary structure (DSSP, 8-state):
--------------------------S-TTB-SSSB--HHHHHHHHHHHHTTS-EEEEEEEEEEESSSSEEEEEEEEEEEE--SS-EEEEEEEEEEEES--HHHHTS-SEEEEEEETTEEEEEEEETTEEEEEEEPGGG-S--HHHHTTHHHHGGGGGEEEEEEEEEEETTEEEEEEEEEE---SSEEEEEEEEEEETTS-EEEEEEEEEEEETTEEEEEEEEEEEE-TTT------TTHHHHHHHHHHHHH-/--------------------------SSTTB-SSSB--HHHHHHHHHHHHTTS-EEEEEEEEEEESSSSEEEEEEEEEEEE--SS-EEEEEEEEEEEES--HHHHTS-SEEEEEEETTEEEEEEEETTEEEEEEEPGGG-S--HHHHHTHHHHGGGGGEEEEEEEEEEETTEEEEEEEEEE---SSEEEEEEEEEEETTS-EEEEEEEEEEEETTEEEEEEEEEEEE-TTT------TTHHHHHHHHHHHHH-

Organism: NCBI:txid1816183

Foldseek 3Di:
DPPPPPPPPPPPPPPPPPVVVPPPLAAAFQDHQWFRNHLVRLLVLQCVLQQAWWWKKWKKKWKDFPPDFKIKIKIKMWTWHHDQHIWTKIKIAMDMDTDDDPVRHQAFRMKMWTDDHQWIKIWTHHPRDIDIDIDGRVRDPPDPCVRSVVVVSCQQVQFPGKTWHWDADPNFIWIKIKTFGDADPFKDRKIWIFIAGRSSHTAKIWMWIWGADPVHIMIMIMIMGMDCTRHGDGDDDPCNVVRVVNHVVVVVD/DPPPPPPPPPPPPPPPPVPVVPPPLAAAFQDHQWFRNHLVRLLVLQCVLQQAWWWKKWKKKWKDFPPDFKIKIKIKMWTWHHDQHIWTKIKIAMDMDTDDDPVRHQAFRMKMWTDDHQWIKIWTHHPRDIDIDIDGRVRDPPDPCVRSVVVVSCQVVQFPGKTWHWDADPNFIWIKIKTFGPADPFKDRKIKIFIAGRSSHTAKIWMWIWGADPVHIMIMIMIMGMDCTRHGDGDDDPCNVVRVVVHVVVVVD

Radius of gyration: 29.57 Å; Cα contacts (8 Å, |Δi|>4): 1145; chains: 2; bounding box: 166×88×56 Å